Protein AF-0000000079855092 (afdb_homodimer)

Organism: NCBI:txid1812858

Nearest PDB structures (foldseek):
  5f7q-assembly1_C  TM=7.936E-01  e=2.160E-26  Listeria monocytogenes EGD-e
  5f7q-assembly1_J  TM=7.737E-01  e=1.310E-26  Listeria monocytogenes EGD-e
  1z05-assembly1_A-2  TM=7.263E-01  e=1.677E-20  Vibrio cholerae O1 biovar El Tor str. N16961
  1z6r-assembly1_A  TM=7.056E-01  e=6.021E-20  Escherichia coli
  3bp8-assembly2_B  TM=6.275E-01  e=1.787E-18  unclassified

Secondary structure (DSSP, 8-state):
-HHHHHHHHHHHHHHHHHHHHHHHHHSSB-HHHHHHHHT--HHHHHHHHHHHHHTTSEEEEEE---SSS--PEEEEEPTTSSEEEEEEE-SSEEEEEEEETT--EEEEEEEE----SSHHHHHHHHHHHHHHHHHTT--GGGEEEEEEEESSEE-TTSSEEEEETTTTEEEEETHHHHTTT-S-EEEEEHHHHHHHHHHTT-SS---EEEEEESSSEEEEEEPP-----SS--HHHHEE--TTS-TT-GGGSBSSTT-SBPTTS-BSBHHHHHSHHHHHGGGTT-HHHHHHHHHTT-HHHHHHHHHHHHHHHHHHHHHHHHH-SEEEEEHHHHTT-GGGHHHHHHHHHHH-SS----TTEEE-S--SSHHHHHHHHHHHHHHHHH-/-HHHHHHHHHHHHHHHHHHHHHHHHHSSB-HHHHHHHHT--HHHHHHHHHHHHHTTSEEEEEE---SSS--PEEEEEPTTSSEEEEEEE-SSEEEEEEEETT--EEEEEEEE----SSHHHHHHHHHHHHHHHHHTT--GGGEEEEEEEESSEE-TTSSEEEEETTTTEEEEETHHHHTTT-S-EEEEEHHHHHHHHHHTT-S----EEEEEESSSEEEEEEPP-----SS--HHHHEE--TTS-TT-GGGSBSSTT-SBPTTS-BSBHHHHHSHHHHHGGGTT-HHHHHHHHHTT-HHHHHHHHHHHHHHHHHHHHHHHHH-SEEEEEHHHHTT-GGGHHHHHHHHHHH-SS----TTEEE-S--SSHHHHHHHHHHHHHHHHH-

pLDDT: mean 92.19, std 10.85, range [39.94, 98.81]

Solvent-accessible surface area (backbone atoms only — not comparable to full-atom values): 39097 Å² total; per-residue (Å²): 108,65,66,61,46,52,51,47,56,50,49,50,38,49,50,38,30,52,50,49,52,49,31,44,67,60,43,66,38,36,70,67,54,48,23,66,75,66,70,42,56,64,70,57,48,53,52,39,52,52,51,37,38,73,69,47,47,34,44,79,51,70,58,51,88,55,96,77,62,90,47,52,51,22,34,22,49,38,80,70,50,36,30,25,33,5,31,26,47,46,53,49,30,40,30,40,19,32,29,31,78,76,71,47,78,75,44,71,52,72,44,86,41,69,64,55,100,44,67,69,45,28,46,49,50,20,52,51,51,49,50,54,54,60,71,61,76,62,68,69,89,36,52,62,30,40,9,35,10,35,62,40,34,44,41,92,85,47,52,34,32,56,38,18,80,71,71,69,46,65,64,41,52,40,58,64,68,43,68,53,58,86,53,56,73,48,60,36,26,26,38,49,14,29,42,49,42,62,52,57,84,47,88,78,54,54,49,29,37,34,38,22,23,19,74,61,29,31,18,22,36,36,38,40,70,62,80,87,64,64,67,76,47,69,75,60,42,29,50,39,40,78,77,45,44,21,18,34,47,18,65,18,58,51,37,78,81,43,60,75,30,96,78,74,44,45,8,24,35,24,66,61,49,13,36,47,62,65,4,64,86,43,84,68,33,54,67,56,39,54,51,41,37,73,72,60,38,63,71,49,44,52,52,47,52,52,33,40,52,56,46,22,55,51,52,39,29,51,36,26,40,44,25,45,35,34,30,37,24,42,62,48,22,53,65,34,65,91,46,42,65,61,40,36,52,52,22,34,75,64,40,82,85,50,73,76,47,79,42,59,37,64,47,85,62,61,67,61,29,25,7,40,15,17,14,41,53,50,42,44,47,52,53,43,69,71,108,66,66,59,46,51,50,47,55,51,49,51,38,50,50,38,30,52,50,49,51,50,31,44,65,62,42,66,37,35,71,66,54,49,22,65,74,66,72,43,56,64,68,57,48,53,52,38,50,53,50,38,37,73,70,48,48,34,42,78,51,69,57,50,88,53,98,78,62,89,46,52,51,22,33,24,49,39,80,70,50,37,30,24,32,4,31,25,47,48,54,47,30,41,31,41,20,32,30,32,76,76,72,47,81,77,43,71,54,71,46,87,41,70,63,55,101,45,67,69,46,28,49,48,48,19,51,52,50,49,50,53,54,60,72,62,74,62,67,69,89,37,51,61,31,38,8,34,12,34,61,39,32,45,41,93,83,47,50,32,32,58,37,18,79,71,72,68,47,64,63,41,52,40,57,65,66,45,69,54,58,85,53,57,71,51,60,36,26,26,37,50,14,27,43,49,43,60,52,57,82,48,88,75,55,54,50,28,37,32,37,22,23,19,76,61,31,30,18,24,36,37,38,40,70,62,80,86,65,66,68,76,46,69,74,62,44,29,50,39,40,80,78,45,44,21,17,35,47,18,65,20,58,50,36,78,80,42,59,75,29,96,78,74,45,46,8,25,36,26,64,61,49,13,36,48,65,64,3,63,86,43,84,66,33,53,68,56,39,55,51,40,37,74,72,61,39,62,71,49,44,51,51,48,52,52,34,42,52,57,46,20,52,52,51,40,28,49,36,26,40,43,24,46,36,36,29,36,23,39,62,47,22,53,65,34,66,91,47,42,65,61,41,36,53,55,23,36,75,65,41,82,84,50,73,76,46,79,43,60,38,64,45,84,60,61,68,60,30,24,8,40,14,16,13,40,54,50,43,44,47,52,52,42,69,68

Structure (mmCIF, N/CA/C/O backbone):
data_AF-0000000079855092-model_v1
#
loop_
_entity.id
_entity.type
_entity.pdbx_description
1 polymer 'ROK family transcriptional regulator'
#
loop_
_atom_site.group_PDB
_atom_site.id
_atom_site.type_symbol
_atom_site.label_atom_id
_atom_site.label_alt_id
_atom_site.label_comp_id
_atom_site.label_asym_id
_atom_site.label_entity_id
_atom_site.label_seq_id
_atom_site.pdbx_PDB_ins_code
_atom_site.Cartn_x
_atom_site.Cartn_y
_atom_site.Cartn_z
_atom_site.occupancy
_atom_site.B_iso_or_equiv
_atom_site.auth_seq_id
_atom_site.auth_comp_id
_atom_site.auth_asym_id
_atom_site.auth_atom_id
_atom_site.pdbx_PDB_model_num
ATOM 1 N N . MET A 1 1 ? -42.25 -5.73 -3.42 1 44.41 1 MET A N 1
ATOM 2 C CA . MET A 1 1 ? -42.125 -7.184 -3.396 1 44.41 1 MET A CA 1
ATOM 3 C C . MET A 1 1 ? -40.875 -7.641 -4.156 1 44.41 1 MET A C 1
ATOM 5 O O . MET A 1 1 ? -40.156 -8.508 -3.689 1 44.41 1 MET A O 1
ATOM 9 N N . ASN A 1 2 ? -40.594 -7.102 -5.254 1 39.94 2 ASN A N 1
ATOM 10 C CA . ASN A 1 2 ? -39.438 -7.473 -6.09 1 39.94 2 ASN A CA 1
ATOM 11 C C . ASN A 1 2 ? -38.125 -7.082 -5.441 1 39.94 2 ASN A C 1
ATOM 13 O O . ASN A 1 2 ? -37.156 -7.844 -5.488 1 39.94 2 ASN A O 1
ATOM 17 N N . LYS A 1 3 ? -38.062 -5.906 -4.863 1 48.28 3 LYS A N 1
ATOM 18 C CA . LYS A 1 3 ? -36.844 -5.477 -4.199 1 48.28 3 LYS A CA 1
ATOM 19 C C . LYS A 1 3 ? -36.562 -6.328 -2.965 1 48.28 3 LYS A C 1
ATOM 21 O O . LYS A 1 3 ? -35.406 -6.688 -2.705 1 48.28 3 LYS A O 1
ATOM 26 N N . ILE A 1 4 ? -37.75 -6.512 -2.314 1 50.06 4 ILE A N 1
ATOM 27 C CA . ILE A 1 4 ? -37.562 -7.359 -1.139 1 50.06 4 ILE A CA 1
ATOM 28 C C . ILE A 1 4 ? -37.125 -8.75 -1.569 1 50.06 4 ILE A C 1
ATOM 30 O O . ILE A 1 4 ? -36.25 -9.359 -0.926 1 50.06 4 ILE A O 1
ATOM 34 N N . LYS A 1 5 ? -37.688 -9.281 -2.668 1 49 5 LYS A N 1
ATOM 35 C CA . LYS A 1 5 ? -37.344 -10.594 -3.207 1 49 5 LYS A CA 1
ATOM 36 C C . LYS A 1 5 ? -35.906 -10.641 -3.672 1 49 5 LYS A C 1
ATOM 38 O O . LYS A 1 5 ? -35.188 -11.641 -3.461 1 49 5 LYS A O 1
ATOM 43 N N . ALA A 1 6 ? -35.469 -9.617 -4.285 1 51.75 6 ALA A N 1
ATOM 44 C CA . ALA A 1 6 ? -34.125 -9.477 -4.781 1 51.75 6 ALA A CA 1
ATOM 45 C C . ALA A 1 6 ? -33.094 -9.5 -3.633 1 51.75 6 ALA A C 1
ATOM 47 O O . ALA A 1 6 ? -32.062 -10.133 -3.74 1 51.75 6 ALA A O 1
ATOM 48 N N . ASN A 1 7 ? -33.594 -9.008 -2.604 1 69.12 7 ASN A N 1
ATOM 49 C CA . ASN A 1 7 ? -32.781 -8.984 -1.396 1 69.12 7 ASN A CA 1
ATOM 50 C C . ASN A 1 7 ? -32.656 -10.375 -0.778 1 69.12 7 ASN A C 1
ATOM 52 O O . ASN A 1 7 ? -31.562 -10.781 -0.371 1 69.12 7 ASN A O 1
ATOM 56 N N . ASN A 1 8 ? -33.75 -11.203 -1.02 1 73.56 8 ASN A N 1
ATOM 57 C CA . ASN A 1 8 ? -33.719 -12.531 -0.425 1 73.56 8 ASN A CA 1
ATOM 58 C C . ASN A 1 8 ? -32.875 -13.5 -1.243 1 73.56 8 ASN A C 1
ATOM 60 O O . ASN A 1 8 ? -32.156 -14.32 -0.681 1 73.56 8 ASN A O 1
ATOM 64 N N . MET A 1 9 ? -33.062 -13.445 -2.535 1 79.44 9 MET A N 1
ATOM 65 C CA . MET A 1 9 ? -32.281 -14.289 -3.414 1 79.44 9 MET A CA 1
ATOM 66 C C . MET A 1 9 ? -30.781 -14.016 -3.225 1 79.44 9 MET A C 1
ATOM 68 O O . MET A 1 9 ? -29.969 -14.938 -3.258 1 79.44 9 MET A O 1
ATOM 72 N N . GLU A 1 10 ? -30.578 -12.828 -3.104 1 83.19 10 GLU A N 1
ATOM 73 C CA . GLU A 1 10 ? -29.188 -12.43 -2.898 1 83.19 10 GLU A CA 1
ATOM 74 C C . GLU A 1 10 ? -28.641 -12.977 -1.581 1 83.19 10 GLU A C 1
ATOM 76 O O . GLU A 1 10 ? -27.5 -13.43 -1.518 1 83.19 10 GLU A O 1
ATOM 81 N N . VAL A 1 11 ? -29.453 -12.953 -0.627 1 84.88 11 VAL A N 1
ATOM 82 C CA . VAL A 1 11 ? -29.062 -13.469 0.676 1 84.88 11 VAL A CA 1
ATOM 83 C C . VAL A 1 11 ? -28.828 -14.977 0.59 1 84.88 11 VAL A C 1
ATOM 85 O O . VAL A 1 11 ? -27.875 -15.508 1.173 1 84.88 11 VAL A O 1
ATOM 88 N N . LYS A 1 12 ? -29.719 -15.625 -0.108 1 88.06 12 LYS A N 1
ATOM 89 C CA . LYS A 1 12 ? -29.578 -17.062 -0.289 1 88.06 12 LYS A CA 1
ATOM 90 C C . LYS A 1 12 ? -28.266 -17.406 -0.996 1 88.06 12 LYS A C 1
ATOM 92 O O . LYS A 1 12 ? -27.578 -18.344 -0.604 1 88.06 12 LYS A O 1
ATOM 97 N N . ARG A 1 13 ? -28.016 -16.703 -1.982 1 89.12 13 ARG A N 1
ATOM 98 C CA . ARG A 1 13 ? -26.781 -16.891 -2.725 1 89.12 13 ARG A CA 1
ATOM 99 C C . ARG A 1 13 ? -25.562 -16.688 -1.831 1 89.12 13 ARG A C 1
ATOM 101 O O . ARG A 1 13 ? -24.609 -17.453 -1.876 1 89.12 13 ARG A O 1
ATOM 108 N N . ILE A 1 14 ? -25.625 -15.719 -1.088 1 89.31 14 ILE A N 1
ATOM 109 C CA . ILE A 1 14 ? -24.516 -15.383 -0.195 1 89.31 14 ILE A CA 1
ATOM 110 C C . ILE A 1 14 ? -24.297 -16.516 0.807 1 89.31 14 ILE A C 1
ATOM 112 O O . ILE A 1 14 ? -23.172 -16.953 1.028 1 89.31 14 ILE A O 1
ATOM 116 N N . ASN A 1 15 ? -25.359 -16.984 1.328 1 91.31 15 ASN A N 1
ATOM 117 C CA . ASN A 1 15 ? -25.266 -18.078 2.291 1 91.31 15 ASN A CA 1
ATOM 118 C C . ASN A 1 15 ? -24.703 -19.344 1.651 1 91.31 15 ASN A C 1
ATOM 120 O O . ASN A 1 15 ? -23.828 -20 2.229 1 91.31 15 ASN A O 1
ATOM 124 N N . ARG A 1 16 ? -25.219 -19.625 0.493 1 93.88 16 ARG A N 1
ATOM 125 C CA . ARG A 1 16 ? -24.75 -20.812 -0.226 1 93.88 16 ARG A CA 1
ATOM 126 C C . ARG A 1 16 ? -23.266 -20.719 -0.506 1 93.88 16 ARG A C 1
ATOM 128 O O . ARG A 1 16 ? -22.531 -21.688 -0.304 1 93.88 16 ARG A O 1
ATOM 135 N N . ASN A 1 17 ? -22.859 -19.625 -0.963 1 92.75 17 ASN A N 1
ATOM 136 C CA . ASN A 1 17 ? -21.453 -19.406 -1.259 1 92.75 17 ASN A CA 1
ATOM 137 C C . ASN A 1 17 ? -20.578 -19.531 -0.008 1 92.75 17 ASN A C 1
ATOM 139 O O . ASN A 1 17 ? -19.547 -20.188 -0.037 1 92.75 17 ASN A O 1
ATOM 143 N N . GLN A 1 18 ? -21.016 -18.953 1.037 1 91.12 18 GLN A N 1
ATOM 144 C CA . GLN A 1 18 ? -20.266 -19.016 2.289 1 91.12 18 GLN A CA 1
ATOM 145 C C . GLN A 1 18 ? -20.156 -20.453 2.797 1 91.12 18 GLN A C 1
ATOM 147 O O . GLN A 1 18 ? -19.109 -20.875 3.287 1 91.12 18 GLN A O 1
ATOM 152 N N . ILE A 1 19 ? -21.234 -21.094 2.68 1 94.06 19 ILE A N 1
ATOM 153 C CA . ILE A 1 19 ? -21.25 -22.484 3.135 1 94.06 19 ILE A CA 1
ATOM 154 C C . ILE A 1 19 ? -20.297 -23.312 2.281 1 94.06 19 ILE A C 1
ATOM 156 O O . ILE A 1 19 ? -19.516 -24.094 2.809 1 94.06 19 ILE A O 1
ATOM 160 N N . PHE A 1 20 ? -20.375 -23.156 0.997 1 94.62 20 PHE A N 1
ATOM 161 C CA . PHE A 1 20 ? -19.469 -23.906 0.134 1 94.62 20 PHE A CA 1
ATOM 162 C C . PHE A 1 20 ? -18.016 -23.609 0.481 1 94.62 20 PHE A C 1
ATOM 164 O O . PHE A 1 20 ? -17.203 -24.531 0.613 1 94.62 20 PHE A O 1
ATOM 171 N N . ARG A 1 21 ? -17.688 -22.375 0.588 1 91.94 21 ARG A N 1
ATOM 172 C CA . ARG A 1 21 ? -16.328 -21.969 0.895 1 91.94 21 ARG A CA 1
ATOM 173 C C . ARG A 1 21 ? -15.852 -22.594 2.205 1 91.94 21 ARG A C 1
ATOM 175 O O . ARG A 1 21 ? -14.695 -23.031 2.316 1 91.94 21 ARG A O 1
ATOM 182 N N . TYR A 1 22 ? -16.734 -22.594 3.125 1 92.12 22 TYR A N 1
ATOM 183 C CA . TYR A 1 22 ? -16.391 -23.188 4.414 1 92.12 22 TYR A CA 1
ATOM 184 C C . TYR A 1 22 ? -16.078 -24.672 4.266 1 92.12 22 TYR A C 1
ATOM 186 O O . TYR A 1 22 ? -15.062 -25.156 4.754 1 92.12 22 TYR A O 1
ATOM 194 N N . VAL A 1 23 ? -16.922 -25.375 3.588 1 93.56 23 VAL A N 1
ATOM 195 C CA . VAL A 1 23 ? -16.75 -26.812 3.381 1 93.56 23 VAL A CA 1
ATOM 196 C C . VAL A 1 23 ? -15.469 -27.062 2.582 1 93.56 23 VAL A C 1
ATOM 198 O O . VAL A 1 23 ? -14.711 -27.984 2.889 1 93.56 23 VAL A O 1
ATOM 201 N N . ASN A 1 24 ? -15.32 -26.25 1.579 1 92.62 24 ASN A N 1
ATOM 202 C CA . ASN A 1 24 ? -14.156 -26.391 0.715 1 92.62 24 ASN A CA 1
ATOM 203 C C . ASN A 1 24 ? -12.859 -26.156 1.48 1 92.62 24 ASN A C 1
ATOM 205 O O . ASN A 1 24 ? -11.867 -26.859 1.268 1 92.62 24 ASN A O 1
ATOM 209 N N . LYS A 1 25 ? -12.852 -25.219 2.318 1 89.5 25 LYS A N 1
ATOM 210 C CA . LYS A 1 25 ? -11.672 -24.828 3.086 1 89.5 25 LYS A CA 1
ATOM 211 C C . LYS A 1 25 ? -11.32 -25.891 4.117 1 89.5 25 LYS A C 1
ATOM 213 O O . LYS A 1 25 ? -10.148 -26.25 4.273 1 89.5 25 LYS A O 1
ATOM 218 N N . PHE A 1 26 ? -12.328 -26.422 4.793 1 90.44 26 PHE A N 1
ATOM 219 C CA . PHE A 1 26 ? -12.055 -27.281 5.934 1 90.44 26 PHE A CA 1
ATOM 220 C C . PHE A 1 26 ? -12.156 -28.75 5.535 1 90.44 26 PHE A C 1
ATOM 222 O O . PHE A 1 26 ? -11.719 -29.641 6.281 1 90.44 26 PHE A O 1
ATOM 229 N N . GLU A 1 27 ? -12.703 -29.031 4.41 1 89.38 27 GLU A N 1
ATOM 230 C CA . GLU A 1 27 ? -12.68 -30.312 3.709 1 89.38 27 GLU A CA 1
ATOM 231 C C . GLU A 1 27 ? -13.57 -31.344 4.41 1 89.38 27 GLU A C 1
ATOM 233 O O . GLU A 1 27 ? -14.117 -32.25 3.766 1 89.38 27 GLU A O 1
ATOM 238 N N . LYS A 1 28 ? -13.609 -31.391 5.797 1 92.38 28 LYS A N 1
ATOM 239 C CA . LYS A 1 28 ? -14.461 -32.281 6.59 1 92.38 28 LYS A CA 1
ATOM 240 C C . LYS A 1 28 ? -15.172 -31.5 7.699 1 92.38 28 LYS A C 1
ATOM 242 O O . LYS A 1 28 ? -14.555 -31.125 8.695 1 92.38 28 LYS A O 1
ATOM 247 N N . VAL A 1 29 ? -16.422 -31.297 7.43 1 94.38 29 VAL A N 1
ATOM 248 C CA . VAL A 1 29 ? -17.172 -30.5 8.398 1 94.38 29 VAL A CA 1
ATOM 249 C C . VAL A 1 29 ? -18.562 -31.109 8.594 1 94.38 29 VAL A C 1
ATOM 251 O O . VAL A 1 29 ? -19.047 -31.875 7.758 1 94.38 29 VAL A O 1
ATOM 254 N N . SER A 1 30 ? -19.141 -30.75 9.75 1 94.5 30 SER A N 1
ATOM 255 C CA . SER A 1 30 ? -20.531 -31.141 10 1 94.5 30 SER A CA 1
ATOM 256 C C . SER A 1 30 ? -21.484 -29.969 9.844 1 94.5 30 SER A C 1
ATOM 258 O O . SER A 1 30 ? -21.047 -28.812 9.867 1 94.5 30 SER A O 1
ATOM 260 N N . LYS A 1 31 ? -22.75 -30.312 9.641 1 94.81 31 LYS A N 1
ATOM 261 C CA . LYS A 1 31 ? -23.766 -29.266 9.508 1 94.81 31 LYS A CA 1
ATOM 262 C C . LYS A 1 31 ? -23.812 -28.375 10.742 1 94.81 31 LYS A C 1
ATOM 264 O O . LYS A 1 31 ? -23.875 -27.141 10.633 1 94.81 31 LYS A O 1
ATOM 269 N N . PRO A 1 32 ? -23.656 -28.922 11.93 1 94.06 32 PRO A N 1
ATOM 270 C CA . PRO A 1 32 ? -23.609 -28.062 13.117 1 94.06 32 PRO A CA 1
ATOM 271 C C . PRO A 1 32 ? -22.391 -27.141 13.133 1 94.06 32 PRO A C 1
ATOM 273 O O . PRO A 1 32 ? -22.484 -26 13.562 1 94.06 32 PRO A O 1
ATOM 276 N N . ASP A 1 33 ? -21.281 -27.641 12.656 1 94.38 33 ASP A N 1
ATOM 277 C CA . ASP A 1 33 ? -20.078 -26.812 12.547 1 94.38 33 ASP A CA 1
ATOM 278 C C . ASP A 1 33 ? -20.328 -25.594 11.664 1 94.38 33 ASP A C 1
ATOM 280 O O . ASP A 1 33 ? -19.906 -24.484 11.992 1 94.38 33 ASP A O 1
ATOM 284 N N . ILE A 1 34 ? -20.953 -25.828 10.656 1 95.62 34 ILE A N 1
ATOM 285 C CA . ILE A 1 34 ? -21.234 -24.766 9.688 1 95.62 34 ILE A CA 1
ATOM 286 C C . ILE A 1 34 ? -22.109 -23.703 10.336 1 95.62 34 ILE A C 1
ATOM 288 O O . ILE A 1 34 ? -21.812 -22.516 10.273 1 95.62 34 ILE A O 1
ATOM 292 N N . ALA A 1 35 ? -23.156 -24.188 10.922 1 95.62 35 ALA A N 1
ATOM 293 C CA . ALA A 1 35 ? -24.094 -23.281 11.555 1 95.62 35 ALA A CA 1
ATOM 294 C C . ALA A 1 35 ? -23.406 -22.422 12.617 1 95.62 35 ALA A C 1
ATOM 296 O O . ALA A 1 35 ? -23.594 -21.203 12.656 1 95.62 35 ALA A O 1
ATOM 297 N N . LEU A 1 36 ? -22.625 -23.047 13.375 1 94.94 36 LEU A N 1
ATOM 298 C CA . LEU A 1 36 ? -21.953 -22.375 14.484 1 94.94 36 LEU A CA 1
ATOM 299 C C . LEU A 1 36 ? -20.906 -21.375 13.977 1 94.94 36 LEU A C 1
ATOM 301 O O . LEU A 1 36 ? -20.891 -20.219 14.406 1 94.94 36 LEU A O 1
ATOM 305 N N . ASN A 1 37 ? -20.156 -21.75 13.008 1 93.12 37 ASN A N 1
ATOM 306 C CA . ASN A 1 37 ? -19 -20.953 12.602 1 93.12 37 ASN A CA 1
ATOM 307 C C . ASN A 1 37 ? -19.391 -19.844 11.633 1 93.12 37 ASN A C 1
ATOM 309 O O . ASN A 1 37 ? -18.734 -18.797 11.57 1 93.12 37 ASN A O 1
ATOM 313 N N . LEU A 1 38 ? -20.453 -20.062 10.969 1 93.25 38 LEU A N 1
ATOM 314 C CA . LEU A 1 38 ? -20.891 -19.031 10.016 1 93.25 38 LEU A CA 1
ATOM 315 C C . LEU A 1 38 ? -22.047 -18.219 10.578 1 93.25 38 LEU A C 1
ATOM 317 O O . LEU A 1 38 ? -22.484 -17.25 9.961 1 93.25 38 LEU A O 1
ATOM 321 N N . ASN A 1 39 ? -22.531 -18.656 11.711 1 94 39 ASN A N 1
ATOM 322 C CA . ASN A 1 39 ? -23.672 -17.984 12.336 1 94 39 ASN A CA 1
ATOM 323 C C . ASN A 1 39 ? -24.891 -17.969 11.422 1 94 39 ASN A C 1
ATOM 325 O O . ASN A 1 39 ? -25.453 -16.906 11.156 1 94 39 ASN A O 1
ATOM 329 N N . ILE A 1 40 ? -25.141 -19.062 10.875 1 94 40 ILE A N 1
ATOM 330 C CA . ILE A 1 40 ? -26.297 -19.297 10 1 94 40 ILE A CA 1
ATOM 331 C C . ILE A 1 40 ? -27.234 -20.312 10.641 1 94 40 ILE A C 1
ATOM 333 O O . ILE A 1 40 ? -26.781 -21.266 11.289 1 94 40 ILE A O 1
ATOM 337 N N . SER A 1 41 ? -28.516 -20.094 10.5 1 95.06 41 SER A N 1
ATOM 338 C CA . SER A 1 41 ? -29.484 -21 11.109 1 95.06 41 SER A CA 1
ATOM 339 C C . SER A 1 41 ? -29.406 -22.391 10.508 1 95.06 41 SER A C 1
ATOM 341 O O . SER A 1 41 ? -29.031 -22.547 9.336 1 95.06 41 SER A O 1
ATOM 343 N N . MET A 1 42 ? -29.859 -23.359 11.281 1 95.62 42 MET A N 1
ATOM 344 C CA . MET A 1 42 ? -29.781 -24.766 10.844 1 95.62 42 MET A CA 1
ATOM 345 C C . MET A 1 42 ? -30.672 -25 9.641 1 95.62 42 MET A C 1
ATOM 347 O O . MET A 1 42 ? -30.266 -25.672 8.68 1 95.62 42 MET A O 1
ATOM 351 N N . PRO A 1 43 ? -31.828 -24.469 9.602 1 96.06 43 PRO A N 1
ATOM 352 C CA . PRO A 1 43 ? -32.656 -24.672 8.406 1 96.06 43 PRO A CA 1
ATOM 353 C C . PRO A 1 43 ? -32 -24.109 7.141 1 96.06 43 PRO A C 1
ATOM 355 O O . PRO A 1 43 ? -32.094 -24.734 6.074 1 96.06 43 PRO A O 1
ATOM 358 N N . THR A 1 44 ? -31.375 -23.031 7.281 1 95.56 44 THR A N 1
ATOM 359 C CA . THR A 1 44 ? -30.656 -22.422 6.164 1 95.56 44 THR A CA 1
ATOM 360 C C . THR A 1 44 ? -29.484 -23.297 5.727 1 95.56 44 THR A C 1
ATOM 362 O O . THR A 1 44 ? -29.266 -23.484 4.527 1 95.56 44 THR A O 1
ATOM 365 N N . VAL A 1 45 ? -28.797 -23.828 6.703 1 97.12 45 VAL A N 1
ATOM 366 C CA . VAL A 1 45 ? -27.688 -24.719 6.398 1 97.12 45 VAL A CA 1
ATOM 367 C C . VAL A 1 45 ? -28.219 -25.953 5.66 1 97.12 45 VAL A C 1
ATOM 369 O O . VAL A 1 45 ? -27.656 -26.344 4.629 1 97.12 45 VAL A O 1
ATOM 372 N N . LEU A 1 46 ? -29.281 -26.484 6.133 1 96.19 46 LEU A N 1
ATOM 373 C CA . LEU A 1 46 ? -29.844 -27.703 5.551 1 96.19 46 LEU A CA 1
ATOM 374 C C . LEU A 1 46 ? -30.25 -27.469 4.102 1 96.19 46 LEU A C 1
ATOM 376 O O . LEU A 1 46 ? -29.953 -28.281 3.229 1 96.19 46 LEU A O 1
ATOM 380 N N . GLN A 1 47 ? -30.875 -26.406 3.881 1 96.31 47 GLN A N 1
ATOM 381 C CA . GLN A 1 47 ? -31.344 -26.078 2.537 1 96.31 47 GLN A CA 1
ATOM 382 C C . GLN A 1 47 ? -30.188 -25.875 1.576 1 96.31 47 GLN A C 1
ATOM 384 O O . GLN A 1 47 ? -30.188 -26.391 0.455 1 96.31 47 GLN A O 1
ATOM 389 N N . ASN A 1 48 ? -29.266 -25.141 1.957 1 96.56 48 ASN A N 1
ATOM 390 C CA . ASN A 1 48 ? -28.141 -24.828 1.095 1 96.56 48 ASN A CA 1
ATOM 391 C C . ASN A 1 48 ? -27.25 -26.047 0.861 1 96.56 48 ASN A C 1
ATOM 393 O O . ASN A 1 48 ? -26.719 -26.234 -0.236 1 96.56 48 ASN A O 1
ATOM 397 N N . VAL A 1 49 ? -27.078 -26.859 1.857 1 96.56 49 VAL A N 1
ATOM 398 C CA . VAL A 1 49 ? -26.312 -28.078 1.716 1 96.56 49 VAL A CA 1
ATOM 399 C C . VAL A 1 49 ? -26.984 -29.016 0.701 1 96.56 49 VAL A C 1
ATOM 401 O O . VAL A 1 49 ? -26.312 -29.609 -0.147 1 96.56 49 VAL A O 1
ATOM 404 N N . LYS A 1 50 ? -28.25 -29.109 0.848 1 96 50 LYS A N 1
ATOM 405 C CA . LYS A 1 50 ? -29 -29.906 -0.121 1 96 50 LYS A CA 1
ATOM 406 C C . LYS A 1 50 ? -28.766 -29.406 -1.542 1 96 50 LYS A C 1
ATOM 408 O O . LYS A 1 50 ? -28.516 -30.188 -2.455 1 96 50 LYS A O 1
ATOM 413 N N . GLU A 1 51 ? -28.844 -28.141 -1.728 1 96.06 51 GLU A N 1
ATOM 414 C CA . GLU A 1 51 ? -28.641 -27.547 -3.041 1 96.06 51 GLU A CA 1
ATOM 415 C C . GLU A 1 51 ? -27.219 -27.781 -3.553 1 96.06 51 GLU A C 1
ATOM 417 O O . GLU A 1 51 ? -27.031 -28.094 -4.727 1 96.06 51 GLU A O 1
ATOM 422 N N . LEU A 1 52 ? -26.281 -27.594 -2.723 1 97.12 52 LEU A N 1
ATOM 423 C CA . LEU A 1 52 ? -24.891 -27.797 -3.092 1 97.12 52 LEU A CA 1
ATOM 424 C C . LEU A 1 52 ? -24.625 -29.25 -3.477 1 97.12 52 LEU A C 1
ATOM 426 O O . LEU A 1 52 ? -23.844 -29.531 -4.387 1 97.12 52 LEU A O 1
ATOM 430 N N . MET A 1 53 ? -25.328 -30.141 -2.83 1 95.69 53 MET A N 1
ATOM 431 C CA . MET A 1 53 ? -25.219 -31.562 -3.168 1 95.69 53 MET A CA 1
ATOM 432 C C . MET A 1 53 ? -25.859 -31.844 -4.523 1 95.69 53 MET A C 1
ATOM 434 O O . MET A 1 53 ? -25.297 -32.594 -5.332 1 95.69 53 MET A O 1
ATOM 438 N N . GLU A 1 54 ? -26.938 -31.234 -4.719 1 95.38 54 GLU A N 1
ATOM 439 C CA . GLU A 1 54 ? -27.641 -31.406 -5.988 1 95.38 54 GLU A CA 1
ATOM 440 C C . GLU A 1 54 ? -26.797 -30.875 -7.152 1 95.38 54 GLU A C 1
ATOM 442 O O . GLU A 1 54 ? -26.859 -31.422 -8.258 1 95.38 54 GLU A O 1
ATOM 447 N N . HIS A 1 55 ? -26.078 -29.906 -6.891 1 94.62 55 HIS A N 1
ATOM 448 C CA . HIS A 1 55 ? -25.25 -29.297 -7.922 1 94.62 55 HIS A CA 1
ATOM 449 C C . HIS A 1 55 ? -23.906 -30.031 -8.047 1 94.62 55 HIS A C 1
ATOM 451 O O . HIS A 1 55 ? -23.062 -29.641 -8.859 1 94.62 55 HIS A O 1
ATOM 457 N N . GLY A 1 56 ? -23.703 -31.062 -7.223 1 94.56 56 GLY A N 1
ATOM 458 C CA . GLY A 1 56 ? -22.5 -31.859 -7.32 1 94.56 56 GLY A CA 1
ATOM 459 C C . GLY A 1 56 ? -21.266 -31.156 -6.789 1 94.56 56 GLY A C 1
ATOM 460 O O . GLY A 1 56 ? -20.172 -31.297 -7.34 1 94.56 56 GLY A O 1
ATOM 461 N N . LEU A 1 57 ? -21.359 -30.344 -5.785 1 96.69 57 LEU A N 1
ATOM 462 C CA . LEU A 1 57 ? -20.25 -29.578 -5.254 1 96.69 57 LEU A CA 1
ATOM 463 C C . LEU A 1 57 ? -19.797 -30.141 -3.91 1 96.69 57 LEU A C 1
ATOM 465 O O . LEU A 1 57 ? -18.625 -29.969 -3.529 1 96.69 57 LEU A O 1
ATOM 469 N N . ILE A 1 58 ? -20.703 -30.703 -3.164 1 96 58 ILE A N 1
ATOM 470 C CA . ILE A 1 58 ? -20.391 -31.328 -1.881 1 96 58 ILE A CA 1
ATOM 471 C C . ILE A 1 58 ? -20.984 -32.719 -1.815 1 96 58 ILE A C 1
ATOM 473 O O . ILE A 1 58 ? -21.891 -33.062 -2.578 1 96 58 ILE A O 1
ATOM 477 N N . CYS A 1 59 ? -20.422 -33.531 -0.946 1 94.12 59 CYS A N 1
ATOM 478 C CA . CYS A 1 59 ? -20.938 -34.875 -0.717 1 94.12 59 CYS A CA 1
ATOM 479 C C . CYS A 1 59 ? -20.891 -35.219 0.764 1 94.12 59 CYS A C 1
ATOM 481 O O . CYS A 1 59 ? -20.188 -34.594 1.54 1 94.12 59 CYS A O 1
ATOM 483 N N . GLU A 1 60 ? -21.656 -36.094 1.157 1 90.69 60 GLU A N 1
ATOM 484 C CA . GLU A 1 60 ? -21.672 -36.594 2.521 1 90.69 60 GLU A CA 1
ATOM 485 C C . GLU A 1 60 ? -20.875 -37.906 2.631 1 90.69 60 GLU A C 1
ATOM 487 O O . GLU A 1 60 ? -21.062 -38.812 1.831 1 90.69 60 GLU A O 1
ATOM 492 N N . GLU A 1 61 ? -19.766 -37.625 3.453 1 81.56 61 GLU A N 1
ATOM 493 C CA . GLU A 1 61 ? -18.906 -38.812 3.637 1 81.56 61 GLU A CA 1
ATOM 494 C C . GLU A 1 61 ? -19.078 -39.375 5.035 1 81.56 61 GLU A C 1
ATOM 496 O O . GLU A 1 61 ? -18.641 -38.781 6.02 1 81.56 61 GLU A O 1
ATOM 501 N N . GLY A 1 62 ? -19.5 -40.5 5.148 1 76.12 62 GLY A N 1
ATOM 502 C CA . GLY A 1 62 ? -19.516 -41.281 6.383 1 76.12 62 GLY A CA 1
ATOM 503 C C . GLY A 1 62 ? -19.891 -40.438 7.598 1 76.12 62 GLY A C 1
ATOM 504 O O . GLY A 1 62 ? -20.562 -39.406 7.477 1 76.12 62 GLY A O 1
ATOM 505 N N . ALA A 1 63 ? -19.828 -40.969 8.93 1 66.62 63 ALA A N 1
ATOM 506 C CA . ALA A 1 63 ? -20.172 -40.312 10.195 1 66.62 63 ALA A CA 1
ATOM 507 C C . ALA A 1 63 ? -18.938 -40.094 11.047 1 66.62 63 ALA A C 1
ATOM 509 O O . ALA A 1 63 ? -17.953 -40.844 10.953 1 66.62 63 ALA A O 1
ATOM 510 N N . PHE A 1 64 ? -18.766 -38.812 11.594 1 61.19 64 PHE A N 1
ATOM 511 C CA . PHE A 1 64 ? -17.719 -38.594 12.586 1 61.19 64 PHE A CA 1
ATOM 512 C C . PHE A 1 64 ? -17.797 -39.656 13.688 1 61.19 64 PHE A C 1
ATOM 514 O O . PHE A 1 64 ? -18.875 -40.188 13.969 1 61.19 64 PHE A O 1
ATOM 521 N N . GLU A 1 65 ? -16.578 -40.281 14.211 1 55.34 65 GLU A N 1
ATOM 522 C CA . GLU A 1 65 ? -16.531 -41.281 15.281 1 55.34 65 GLU A CA 1
ATOM 523 C C . GLU A 1 65 ? -17.125 -40.75 16.578 1 55.34 65 GLU A C 1
ATOM 525 O O . GLU A 1 65 ? -16.656 -39.719 17.094 1 55.34 65 GLU A O 1
ATOM 530 N N . SER A 1 66 ? -18.234 -40.406 16.656 1 51.38 66 SER A N 1
ATOM 531 C CA . SER A 1 66 ? -18.672 -39.938 17.969 1 51.38 66 SER A CA 1
ATOM 532 C C . SER A 1 66 ? -18.781 -41.094 18.953 1 51.38 66 SER A C 1
ATOM 534 O O . SER A 1 66 ? -19.031 -42.25 18.562 1 51.38 66 SER A O 1
ATOM 536 N N . THR A 1 67 ? -18.203 -40.969 20.188 1 45.81 67 THR A N 1
ATOM 537 C CA . THR A 1 67 ? -18.141 -41.812 21.375 1 45.81 67 THR A CA 1
ATOM 538 C C . THR A 1 67 ? -19.531 -42.031 21.953 1 45.81 67 THR A C 1
ATOM 540 O O . THR A 1 67 ? -19.688 -42.781 22.906 1 45.81 67 THR A O 1
ATOM 543 N N . GLY A 1 68 ? -20.766 -41.625 21.375 1 53.41 68 GLY A N 1
ATOM 544 C CA . GLY A 1 68 ? -22.016 -42 22.016 1 53.41 68 GLY A CA 1
ATOM 545 C C . GLY A 1 68 ? -23.234 -41.594 21.203 1 53.41 68 GLY A C 1
ATOM 546 O O . GLY A 1 68 ? -24.297 -42.219 21.344 1 53.41 68 GLY A O 1
ATOM 547 N N . GLY A 1 69 ? -23.422 -40.281 20.828 1 52.47 69 GLY A N 1
ATOM 548 C CA . GLY A 1 69 ? -24.641 -39.719 20.266 1 52.47 69 GLY A CA 1
ATOM 549 C C . GLY A 1 69 ? -24.719 -39.844 18.766 1 52.47 69 GLY A C 1
ATOM 550 O O . GLY A 1 69 ? -23.844 -40.469 18.141 1 52.47 69 GLY A O 1
ATOM 551 N N . ARG A 1 70 ? -25.922 -39.562 18.109 1 53.44 70 ARG A N 1
ATOM 552 C CA . ARG A 1 70 ? -26.109 -39.531 16.656 1 53.44 70 ARG A CA 1
ATOM 553 C C . ARG A 1 70 ? -24.859 -39 15.969 1 53.44 70 ARG A C 1
ATOM 555 O O . ARG A 1 70 ? -24.422 -37.875 16.266 1 53.44 70 ARG A O 1
ATOM 562 N N . LYS A 1 71 ? -24.172 -39.719 15.305 1 61.25 71 LYS A N 1
ATOM 563 C CA . LYS A 1 71 ? -22.922 -39.406 14.633 1 61.25 71 LYS A CA 1
ATOM 564 C C . LYS A 1 71 ? -23.141 -38.406 13.5 1 61.25 71 LYS A C 1
ATOM 566 O O . LYS A 1 71 ? -23.953 -38.656 12.602 1 61.25 71 LYS A O 1
ATOM 571 N N . ALA A 1 72 ? -22.703 -37.219 13.648 1 71.75 72 ALA A N 1
ATOM 572 C CA . ALA A 1 72 ? -22.891 -36.156 12.641 1 71.75 72 ALA A CA 1
ATOM 573 C C . ALA A 1 72 ? -22.219 -36.562 11.328 1 71.75 72 ALA A C 1
ATOM 575 O O . ALA A 1 72 ? -21.078 -37.062 11.328 1 71.75 72 ALA A O 1
ATOM 576 N N . LYS A 1 73 ? -23.062 -36.5 10.211 1 85.5 73 LYS A N 1
ATOM 577 C CA . LYS A 1 73 ? -22.531 -36.781 8.867 1 85.5 73 LYS A CA 1
ATOM 578 C C . LYS A 1 73 ? -21.469 -35.75 8.484 1 85.5 73 LYS A C 1
ATOM 580 O O . LYS A 1 73 ? -21.578 -34.562 8.828 1 85.5 73 LYS A O 1
ATOM 585 N N . VAL A 1 74 ? -20.438 -36.281 7.871 1 92.56 74 VAL A N 1
ATOM 586 C CA . VAL A 1 74 ? -19.328 -35.438 7.461 1 92.56 74 VAL A CA 1
ATOM 587 C C . VAL A 1 74 ? -19.547 -34.938 6.035 1 92.56 74 VAL A C 1
ATOM 589 O O . VAL A 1 74 ? -19.875 -35.719 5.141 1 92.56 74 VAL A O 1
ATOM 592 N N . LEU A 1 75 ? -19.578 -33.656 5.855 1 94.94 75 LEU A N 1
ATOM 593 C CA . LEU A 1 75 ? -19.656 -33.031 4.547 1 94.94 75 LEU A CA 1
ATOM 594 C C . LEU A 1 75 ? -18.25 -32.75 4.004 1 94.94 75 LEU A C 1
ATOM 596 O O . LEU A 1 75 ? -17.375 -32.312 4.746 1 94.94 75 LEU A O 1
ATOM 600 N N . SER A 1 76 ? -18.031 -33.031 2.697 1 95 76 SER A N 1
ATOM 601 C CA . SER A 1 76 ? -16.781 -32.75 2.01 1 95 76 SER A CA 1
ATOM 602 C C . SER A 1 76 ? -17.031 -32.219 0.607 1 95 76 SER A C 1
ATOM 604 O O . SER A 1 76 ? -18.062 -32.469 0.006 1 95 76 SER A O 1
ATOM 606 N N . PRO A 1 77 ? -16.094 -31.406 0.169 1 94.12 77 PRO A N 1
ATOM 607 C CA . PRO A 1 77 ? -16.234 -31.016 -1.236 1 94.12 77 PRO A CA 1
ATOM 608 C C . PRO A 1 77 ? -16.094 -32.219 -2.191 1 94.12 77 PRO A C 1
ATOM 610 O O . PRO A 1 77 ? -15.336 -33.125 -1.924 1 94.12 77 PRO A O 1
ATOM 613 N N . LEU A 1 78 ? -16.891 -32.125 -3.25 1 92.12 78 LEU A N 1
ATOM 614 C CA . LEU A 1 78 ? -16.719 -33.156 -4.285 1 92.12 78 LEU A CA 1
ATOM 615 C C . LEU A 1 78 ? -15.414 -32.938 -5.047 1 92.12 78 LEU A C 1
ATOM 617 O O . LEU A 1 78 ? -15.156 -31.859 -5.562 1 92.12 78 LEU A O 1
ATOM 621 N N . GLN A 1 79 ? -14.641 -33.969 -5.121 1 85.88 79 GLN A N 1
ATOM 622 C CA . GLN A 1 79 ? -13.359 -33.875 -5.809 1 85.88 79 GLN A CA 1
ATOM 623 C C . GLN A 1 79 ? -13.547 -33.688 -7.312 1 85.88 79 GLN A C 1
ATOM 625 O O . GLN A 1 79 ? -14.43 -34.312 -7.91 1 85.88 79 GLN A O 1
ATOM 630 N N . ASN A 1 80 ? -12.867 -32.844 -7.875 1 88.25 80 ASN A N 1
ATOM 631 C CA . ASN A 1 80 ? -12.789 -32.594 -9.312 1 88.25 80 ASN A CA 1
ATOM 632 C C . ASN A 1 80 ? -14.141 -32.188 -9.883 1 88.25 80 ASN A C 1
ATOM 634 O O . ASN A 1 80 ? -14.461 -32.5 -11.031 1 88.25 80 ASN A O 1
ATOM 638 N N . ALA A 1 81 ? -14.977 -31.625 -9.031 1 94.69 81 ALA A N 1
ATOM 639 C CA . ALA A 1 81 ? -16.25 -31.125 -9.516 1 94.69 81 ALA A CA 1
ATOM 640 C C . ALA A 1 81 ? -16.047 -30.125 -10.656 1 94.69 81 ALA A C 1
ATOM 642 O O . ALA A 1 81 ? -16.797 -30.125 -11.633 1 94.69 81 ALA A O 1
ATOM 643 N N . ARG A 1 82 ? -15.117 -29.297 -10.484 1 97.31 82 ARG A N 1
ATOM 644 C CA . ARG A 1 82 ? -14.609 -28.359 -11.484 1 97.31 82 ARG A CA 1
ATOM 645 C C . ARG A 1 82 ? -13.094 -28.219 -11.383 1 97.31 82 ARG A C 1
ATOM 647 O O . ARG A 1 82 ? -12.516 -28.406 -10.305 1 97.31 82 ARG A O 1
ATOM 654 N N . TRP A 1 83 ? -12.516 -27.969 -12.484 1 97.88 83 TRP A N 1
ATOM 655 C CA . TRP A 1 83 ? -11.055 -27.859 -12.461 1 97.88 83 TRP A CA 1
ATOM 656 C C . TRP A 1 83 ? -10.555 -26.906 -13.539 1 97.88 83 TRP A C 1
ATOM 658 O O . TRP A 1 83 ? -11.312 -26.5 -14.422 1 97.88 83 TRP A O 1
ATOM 668 N N . ALA A 1 84 ? -9.398 -26.438 -13.367 1 98.5 84 ALA A N 1
ATOM 669 C CA . ALA A 1 84 ? -8.758 -25.484 -14.266 1 98.5 84 ALA A CA 1
ATOM 670 C C . ALA A 1 84 ? -7.273 -25.781 -14.414 1 98.5 84 ALA A C 1
ATOM 672 O O . ALA A 1 84 ? -6.699 -26.516 -13.617 1 98.5 84 ALA A O 1
ATOM 673 N N . ILE A 1 85 ? -6.68 -25.25 -15.438 1 98.75 85 ILE A N 1
ATOM 674 C CA . ILE A 1 85 ? -5.246 -25.391 -15.68 1 98.75 85 ILE A CA 1
ATOM 675 C C . ILE A 1 85 ? -4.609 -24.016 -15.781 1 98.75 85 ILE A C 1
ATOM 677 O O . ILE A 1 85 ? -5.129 -23.125 -16.469 1 98.75 85 ILE A O 1
ATOM 681 N N . GLY A 1 86 ? -3.6 -23.859 -15.008 1 98.81 86 GLY A N 1
ATOM 682 C CA . GLY A 1 86 ? -2.766 -22.672 -15.148 1 98.81 86 GLY A CA 1
ATOM 683 C C . GLY A 1 86 ? -1.548 -22.906 -16.031 1 98.81 86 GLY A C 1
ATOM 684 O O . GLY A 1 86 ? -0.938 -23.969 -15.977 1 98.81 86 GLY A O 1
ATOM 685 N N . ILE A 1 87 ? -1.191 -21.906 -16.812 1 98.75 87 ILE A N 1
ATOM 686 C CA . ILE A 1 87 ? -0.001 -21.891 -17.656 1 98.75 87 ILE A CA 1
ATOM 687 C C . ILE A 1 87 ? 0.924 -20.766 -17.219 1 98.75 87 ILE A C 1
ATOM 689 O O . ILE A 1 87 ? 0.493 -19.609 -17.109 1 98.75 87 ILE A O 1
ATOM 693 N N . ASP A 1 88 ? 2.115 -21.078 -16.938 1 98.38 88 ASP A N 1
ATOM 694 C CA . ASP A 1 88 ? 3.121 -20.062 -16.625 1 98.38 88 ASP A CA 1
ATOM 695 C C . ASP A 1 88 ? 4.152 -19.938 -17.734 1 98.38 88 ASP A C 1
ATOM 697 O O . ASP A 1 88 ? 4.891 -20.891 -18.016 1 98.38 88 ASP A O 1
ATOM 701 N N . ILE A 1 89 ? 4.164 -18.844 -18.375 1 97.88 89 ILE A N 1
ATOM 702 C CA . ILE A 1 89 ? 5.09 -18.609 -19.469 1 97.88 89 ILE A CA 1
ATOM 703 C C . ILE A 1 89 ? 6.273 -17.781 -18.969 1 97.88 89 ILE A C 1
ATOM 705 O O . ILE A 1 89 ? 6.086 -16.719 -18.375 1 97.88 89 ILE A O 1
ATOM 709 N N . THR A 1 90 ? 7.441 -18.25 -19.172 1 95.31 90 THR A N 1
ATOM 710 C CA . THR A 1 90 ? 8.672 -17.531 -18.859 1 95.31 90 THR A CA 1
ATOM 711 C C . THR A 1 90 ? 9.539 -17.375 -20.109 1 95.31 90 THR A C 1
ATOM 713 O O . THR A 1 90 ? 9.125 -17.75 -21.203 1 95.31 90 THR A O 1
ATOM 716 N N . GLN A 1 91 ? 10.695 -16.812 -19.906 1 94.25 91 GLN A N 1
ATOM 717 C CA . GLN A 1 91 ? 11.586 -16.562 -21.031 1 94.25 91 GLN A CA 1
ATOM 718 C C . GLN A 1 91 ? 11.977 -17.875 -21.719 1 94.25 91 GLN A C 1
ATOM 720 O O . GLN A 1 91 ? 12.031 -17.938 -22.953 1 94.25 91 GLN A O 1
ATOM 725 N N . ASN A 1 92 ? 12.164 -18.938 -20.891 1 93 92 ASN A N 1
ATOM 726 C CA . ASN A 1 92 ? 12.766 -20.141 -21.484 1 93 92 ASN A CA 1
ATOM 727 C C . ASN A 1 92 ? 11.945 -21.391 -21.156 1 93 92 ASN A C 1
ATOM 729 O O . ASN A 1 92 ? 12.297 -22.484 -21.578 1 93 92 ASN A O 1
ATOM 733 N N . HIS A 1 93 ? 10.836 -21.219 -20.422 1 94.06 93 HIS A N 1
ATOM 734 C CA . HIS A 1 93 ? 10.078 -22.391 -20 1 94.06 93 HIS A CA 1
ATOM 735 C C . HIS A 1 93 ? 8.578 -22.125 -20.062 1 94.06 93 HIS A C 1
ATOM 737 O O . HIS A 1 93 ? 8.148 -20.969 -20.109 1 94.06 93 HIS A O 1
ATOM 743 N N . VAL A 1 94 ? 7.859 -23.203 -20.094 1 97.62 94 VAL A N 1
ATOM 744 C CA . VAL A 1 94 ? 6.418 -23.203 -19.875 1 97.62 94 VAL A CA 1
ATOM 745 C C . VAL A 1 94 ? 6.051 -24.219 -18.797 1 97.62 94 VAL A C 1
ATOM 747 O O . VAL A 1 94 ? 6.555 -25.344 -18.797 1 97.62 94 VAL A O 1
ATOM 750 N N . GLY A 1 95 ? 5.309 -23.75 -17.859 1 97.12 95 GLY A N 1
ATOM 751 C CA . GLY A 1 95 ? 4.809 -24.625 -16.797 1 97.12 95 GLY A CA 1
ATOM 752 C C . GLY A 1 95 ? 3.297 -24.75 -16.797 1 97.12 95 GLY A C 1
ATOM 753 O O . GLY A 1 95 ? 2.59 -23.812 -17.156 1 97.12 95 GLY A O 1
ATOM 754 N N . PHE A 1 96 ? 2.828 -25.938 -16.391 1 98.5 96 PHE A N 1
ATOM 755 C CA . PHE A 1 96 ? 1.4 -26.203 -16.266 1 98.5 96 PHE A CA 1
ATOM 756 C C . PHE A 1 96 ? 1.062 -26.688 -14.867 1 98.5 96 PHE A C 1
ATOM 758 O O . PHE A 1 96 ? 1.818 -27.469 -14.273 1 98.5 96 PHE A O 1
ATOM 765 N N . ALA A 1 97 ? -0.026 -26.234 -14.344 1 98.25 97 ALA A N 1
ATOM 766 C CA . ALA A 1 97 ? -0.551 -26.734 -13.078 1 98.25 97 ALA A CA 1
ATOM 767 C C . ALA A 1 97 ? -2.055 -26.969 -13.164 1 98.25 97 ALA A C 1
ATOM 769 O O . ALA A 1 97 ? -2.803 -26.109 -13.625 1 98.25 97 ALA A O 1
ATOM 770 N N . LEU A 1 98 ? -2.441 -28.141 -12.789 1 98 98 LEU A N 1
ATOM 771 C CA . LEU A 1 98 ? -3.85 -28.516 -12.703 1 98 98 LEU A CA 1
ATOM 772 C C . LEU A 1 98 ? -4.355 -28.375 -11.273 1 98 98 LEU A C 1
ATOM 774 O O . LEU A 1 98 ? -3.682 -28.797 -10.328 1 98 98 LEU A O 1
ATOM 778 N N . THR A 1 99 ? -5.465 -27.734 -11.125 1 96.62 99 THR A N 1
ATOM 779 C CA . THR A 1 99 ? -6.078 -27.641 -9.805 1 96.62 99 THR A CA 1
ATOM 780 C C . THR A 1 99 ? -7.59 -27.812 -9.891 1 96.62 99 THR A C 1
ATOM 782 O O . THR A 1 99 ? -8.156 -27.812 -10.992 1 96.62 99 THR A O 1
ATOM 785 N N . ASP A 1 100 ? -8.18 -28.094 -8.812 1 96.12 100 ASP A N 1
ATOM 786 C CA . ASP A 1 100 ? -9.633 -28.125 -8.68 1 96.12 100 ASP A CA 1
ATOM 787 C C . ASP A 1 100 ? -10.117 -27.109 -7.648 1 96.12 100 ASP A C 1
ATOM 789 O O . ASP A 1 100 ? -9.43 -26.125 -7.371 1 96.12 100 ASP A O 1
ATOM 793 N N . LEU A 1 101 ? -11.281 -27.297 -7.141 1 95.56 101 LEU A N 1
ATOM 794 C CA . LEU A 1 101 ? -11.883 -26.281 -6.277 1 95.56 101 LEU A CA 1
ATOM 795 C C . LEU A 1 101 ? -11.133 -26.188 -4.953 1 95.56 101 LEU A C 1
ATOM 797 O O . LEU A 1 101 ? -11.32 -25.234 -4.195 1 95.56 101 LEU A O 1
ATOM 801 N N . SER A 1 102 ? -10.25 -27.109 -4.645 1 91.31 102 SER A N 1
ATOM 802 C CA . SER A 1 102 ? -9.453 -27.062 -3.426 1 91.31 102 SER A CA 1
ATOM 803 C C . SER A 1 102 ? -8.352 -26.016 -3.523 1 91.31 102 SER A C 1
ATOM 805 O O . SER A 1 102 ? -7.859 -25.531 -2.502 1 91.31 102 SER A O 1
ATOM 807 N N . GLY A 1 103 ? -7.953 -25.734 -4.766 1 92.19 103 GLY A N 1
ATOM 808 C CA . GLY A 1 103 ? -6.863 -24.781 -4.973 1 92.19 103 GLY A CA 1
ATOM 809 C C . GLY A 1 103 ? -5.492 -25.406 -4.789 1 92.19 103 GLY A C 1
ATOM 810 O O . GLY A 1 103 ? -4.484 -24.703 -4.73 1 92.19 103 GLY A O 1
ATOM 811 N N . LYS A 1 104 ? -5.469 -26.719 -4.734 1 91.44 104 LYS A N 1
ATOM 812 C CA . LYS A 1 104 ? -4.195 -27.422 -4.602 1 91.44 104 LYS A CA 1
ATOM 813 C C . LYS A 1 104 ? -3.674 -27.875 -5.961 1 91.44 104 LYS A C 1
ATOM 815 O O . LYS A 1 104 ? -4.457 -28.109 -6.887 1 91.44 104 LYS A O 1
ATOM 820 N N . VAL A 1 105 ? -2.389 -28 -6.07 1 94.56 105 VAL A N 1
ATOM 821 C CA . VAL A 1 105 ? -1.805 -28.516 -7.301 1 94.56 105 VAL A CA 1
ATOM 822 C C . VAL A 1 105 ? -2.021 -30.031 -7.379 1 94.56 105 VAL A C 1
ATOM 824 O O . VAL A 1 105 ? -1.484 -30.781 -6.562 1 94.56 105 VAL A O 1
ATOM 827 N N . LEU A 1 106 ? -2.756 -30.484 -8.289 1 95.06 106 LEU A N 1
ATOM 828 C CA . LEU A 1 106 ? -3.035 -31.906 -8.461 1 95.06 106 LEU A CA 1
ATOM 829 C C . LEU A 1 106 ? -2.025 -32.562 -9.406 1 95.06 106 LEU A C 1
ATOM 831 O O . LEU A 1 106 ? -1.717 -33.75 -9.273 1 95.06 106 LEU A O 1
ATOM 835 N N . ARG A 1 107 ? -1.621 -31.797 -10.352 1 96.5 107 ARG A N 1
ATOM 836 C CA . ARG A 1 107 ? -0.618 -32.188 -11.336 1 96.5 107 ARG A CA 1
ATOM 837 C C . ARG A 1 107 ? 0.135 -30.969 -11.859 1 96.5 107 ARG A C 1
ATOM 839 O O . ARG A 1 107 ? -0.438 -29.891 -11.977 1 96.5 107 ARG A O 1
ATOM 846 N N . HIS A 1 108 ? 1.345 -31.172 -12.117 1 96.81 108 HIS A N 1
ATOM 847 C CA . HIS A 1 108 ? 2.117 -30.094 -12.703 1 96.81 108 HIS A CA 1
ATOM 848 C C . HIS A 1 1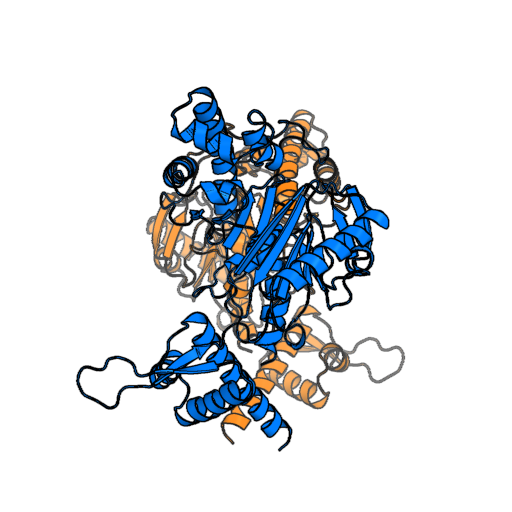08 ? 3.242 -30.625 -13.586 1 96.81 108 HIS A C 1
ATOM 850 O O . HIS A 1 108 ? 3.613 -31.797 -13.477 1 96.81 108 HIS A O 1
ATOM 856 N N . THR A 1 109 ? 3.67 -29.859 -14.484 1 96.38 109 THR A N 1
ATOM 857 C CA . THR A 1 109 ? 4.84 -30.125 -15.312 1 96.38 109 THR A CA 1
ATOM 858 C C . THR A 1 109 ? 5.508 -28.828 -15.75 1 96.38 109 THR A C 1
ATOM 860 O O . THR A 1 109 ? 4.914 -27.75 -15.641 1 96.38 109 THR A O 1
ATOM 863 N N . ARG A 1 110 ? 6.719 -28.906 -15.992 1 94.12 110 ARG A N 1
ATOM 864 C CA . ARG A 1 110 ? 7.512 -27.812 -16.516 1 94.12 110 ARG A CA 1
ATOM 865 C C . ARG A 1 110 ? 8.438 -28.281 -17.625 1 94.12 110 ARG A C 1
ATOM 867 O O . ARG A 1 110 ? 9.055 -29.344 -17.516 1 94.12 110 ARG A O 1
ATOM 874 N N . MET A 1 111 ? 8.523 -27.547 -18.672 1 94.5 111 MET A N 1
ATOM 875 C CA . MET A 1 111 ? 9.375 -27.969 -19.797 1 94.5 111 MET A CA 1
ATOM 876 C C . MET A 1 111 ? 10.117 -26.781 -20.391 1 94.5 111 MET A C 1
ATOM 878 O O . MET A 1 111 ? 9.633 -25.641 -20.328 1 94.5 111 MET A O 1
ATOM 882 N N . TYR A 1 112 ? 11.25 -27.062 -20.953 1 94.38 112 TYR A N 1
ATOM 883 C CA . TYR A 1 112 ? 12.031 -26.062 -21.672 1 94.38 112 TYR A CA 1
ATOM 884 C C . TYR A 1 112 ? 11.359 -25.656 -22.969 1 94.38 112 TYR A C 1
ATOM 886 O O . TYR A 1 112 ? 11.047 -26.516 -23.797 1 94.38 112 TYR A O 1
ATOM 894 N N . LYS A 1 113 ? 11.016 -24.406 -23.078 1 96.88 113 LYS A N 1
ATOM 895 C CA . LYS A 1 113 ? 10.398 -23.828 -24.266 1 96.88 113 LYS A CA 1
ATOM 896 C C . LYS A 1 113 ? 10.703 -22.344 -24.375 1 96.88 113 LYS A C 1
ATOM 898 O O . LYS A 1 113 ? 9.953 -21.5 -23.875 1 96.88 113 LYS A O 1
ATOM 903 N N . PRO A 1 114 ? 11.797 -21.984 -25.156 1 96.81 114 PRO A N 1
ATOM 904 C CA . PRO A 1 114 ? 12.117 -20.562 -25.312 1 96.81 114 PRO A CA 1
ATOM 905 C C . PRO A 1 114 ? 10.984 -19.766 -25.953 1 96.81 114 PRO A C 1
ATOM 907 O O . PRO A 1 114 ? 10.414 -20.203 -26.953 1 96.81 114 PRO A O 1
ATOM 910 N N . PHE A 1 115 ? 10.719 -18.641 -25.438 1 97.69 115 PHE A N 1
ATOM 911 C CA . PHE A 1 115 ? 9.609 -17.828 -25.906 1 97.69 115 PHE A CA 1
ATOM 912 C C . PHE A 1 115 ? 9.969 -17.125 -27.203 1 97.69 115 PHE A C 1
ATOM 914 O O . PHE A 1 115 ? 11.102 -16.656 -27.375 1 97.69 115 PHE A O 1
ATOM 921 N N . ARG A 1 116 ? 9.031 -17.094 -28.078 1 97.06 116 ARG A N 1
ATOM 922 C CA . ARG A 1 116 ? 9.039 -16.297 -29.297 1 97.06 116 ARG A CA 1
ATOM 923 C C . ARG A 1 116 ? 7.652 -15.758 -29.609 1 97.06 116 ARG A C 1
ATOM 925 O O . ARG A 1 116 ? 6.668 -16.5 -29.578 1 97.06 116 ARG A O 1
ATOM 932 N N . SER A 1 117 ? 7.668 -14.5 -29.875 1 96.56 117 SER A N 1
ATOM 933 C CA . SER A 1 117 ? 6.375 -13.898 -30.203 1 96.56 117 SER A CA 1
ATOM 934 C C . SER A 1 117 ? 5.984 -14.156 -31.656 1 96.56 117 SER A C 1
ATOM 936 O O . SER A 1 117 ? 5.934 -13.234 -32.469 1 96.56 117 SER A O 1
ATOM 938 N N . GLU A 1 118 ? 5.66 -15.32 -31.953 1 96.94 118 GLU A N 1
ATOM 939 C CA . GLU A 1 118 ? 5.281 -15.742 -33.312 1 96.94 118 GLU A CA 1
ATOM 940 C C . GLU A 1 118 ? 4.203 -16.812 -33.25 1 96.94 118 GLU A C 1
ATOM 942 O O . GLU A 1 118 ? 4.059 -17.516 -32.25 1 96.94 118 GLU A O 1
ATOM 947 N N . ASP A 1 119 ? 3.566 -16.984 -34.312 1 96.56 119 ASP A N 1
ATOM 948 C CA . ASP A 1 119 ? 2.439 -17.906 -34.438 1 96.56 119 ASP A CA 1
ATOM 949 C C . ASP A 1 119 ? 2.875 -19.344 -34.125 1 96.56 119 ASP A C 1
ATOM 951 O O . ASP A 1 119 ? 2.123 -20.109 -33.531 1 96.56 119 ASP A O 1
ATOM 955 N N . SER A 1 120 ? 4.027 -19.656 -34.562 1 97.75 120 SER A N 1
ATOM 956 C CA . SER A 1 120 ? 4.512 -21.016 -34.344 1 97.75 120 SER A CA 1
ATOM 957 C C . SER A 1 120 ? 4.617 -21.328 -32.844 1 97.75 120 SER A C 1
ATOM 959 O O . SER A 1 120 ? 4.277 -22.422 -32.406 1 97.75 120 SER A O 1
ATOM 961 N N . TYR A 1 121 ? 5.078 -20.391 -32.094 1 98.12 121 TYR A N 1
ATOM 962 C CA . TYR A 1 121 ? 5.176 -20.578 -30.641 1 98.12 121 TYR A CA 1
ATOM 963 C C . TYR A 1 121 ? 3.793 -20.75 -30.016 1 98.12 121 TYR A C 1
ATOM 965 O O . TYR A 1 121 ? 3.574 -21.656 -29.219 1 98.12 121 TYR A O 1
ATOM 973 N N . TYR A 1 122 ? 2.881 -19.906 -30.469 1 98.19 122 TYR A N 1
ATOM 974 C CA . TYR A 1 122 ? 1.541 -19.938 -29.891 1 98.19 122 TYR A CA 1
ATOM 975 C C . TYR A 1 122 ? 0.831 -21.234 -30.234 1 98.19 122 TYR A C 1
ATOM 977 O O . TYR A 1 122 ? 0.105 -21.797 -29.406 1 98.19 122 TYR A O 1
ATOM 985 N N . LYS A 1 123 ? 0.997 -21.656 -31.438 1 98.25 123 LYS A N 1
ATOM 986 C CA . LYS A 1 123 ? 0.432 -22.938 -31.844 1 98.25 123 LYS A CA 1
ATOM 987 C C . LYS A 1 123 ? 0.998 -24.078 -31 1 98.25 123 LYS A C 1
ATOM 989 O O . LYS A 1 123 ? 0.253 -24.953 -30.547 1 98.25 123 LYS A O 1
ATOM 994 N N . GLU A 1 124 ? 2.266 -24.062 -30.797 1 98.31 124 GLU A N 1
ATOM 995 C CA . GLU A 1 124 ? 2.906 -25.078 -29.969 1 98.31 124 GLU A CA 1
ATOM 996 C C . GLU A 1 124 ? 2.414 -25.016 -28.531 1 98.31 124 GLU A C 1
ATOM 998 O O . GLU A 1 124 ? 2.217 -26.047 -27.891 1 98.31 124 GLU A O 1
ATOM 1003 N N . LEU A 1 125 ? 2.301 -23.859 -28.047 1 98.25 125 LEU A N 1
ATOM 1004 C CA . LEU A 1 125 ? 1.748 -23.672 -26.703 1 98.25 125 LEU A CA 1
ATOM 1005 C C . LEU A 1 125 ? 0.372 -24.328 -26.594 1 98.25 125 LEU A C 1
ATOM 1007 O O . LEU A 1 125 ? 0.087 -25.016 -25.609 1 98.25 125 LEU A O 1
ATOM 1011 N N . GLY A 1 126 ? -0.484 -24.047 -27.578 1 98.38 126 GLY A N 1
ATOM 1012 C CA . GLY A 1 126 ? -1.791 -24.672 -27.625 1 98.38 126 GLY A CA 1
ATOM 1013 C C . GLY A 1 126 ? -1.717 -26.188 -27.594 1 98.38 126 GLY A C 1
ATOM 1014 O O . GLY A 1 126 ? -2.445 -26.844 -26.844 1 98.38 126 GLY A O 1
ATOM 1015 N N . ASN A 1 127 ? -0.827 -26.703 -28.406 1 98.44 127 ASN A N 1
ATOM 1016 C CA . ASN A 1 127 ? -0.647 -28.156 -28.469 1 98.44 127 ASN A CA 1
ATOM 1017 C C . ASN A 1 127 ? -0.22 -28.734 -27.125 1 98.44 127 ASN A C 1
ATOM 1019 O O . ASN A 1 127 ? -0.744 -29.75 -26.672 1 98.44 127 ASN A O 1
ATOM 1023 N N . LEU A 1 128 ? 0.7 -28.094 -26.5 1 98.38 128 LEU A N 1
ATOM 1024 C CA . LEU A 1 128 ? 1.19 -28.531 -25.203 1 98.38 128 LEU A CA 1
ATOM 1025 C C . LEU A 1 128 ? 0.083 -28.469 -24.156 1 98.38 128 LEU A C 1
ATOM 1027 O O . LEU A 1 128 ? -0.047 -29.375 -23.328 1 98.38 128 LEU A O 1
ATOM 1031 N N . ALA A 1 129 ? -0.67 -27.438 -24.219 1 98.56 129 ALA A N 1
ATOM 1032 C CA . ALA A 1 129 ? -1.771 -27.266 -23.266 1 98.56 129 ALA A CA 1
ATOM 1033 C C . ALA A 1 129 ? -2.818 -28.359 -23.438 1 98.56 129 ALA A C 1
ATOM 1035 O O . ALA A 1 129 ? -3.277 -28.938 -22.453 1 98.56 129 ALA A O 1
ATOM 1036 N N . HIS A 1 130 ? -3.17 -28.672 -24.656 1 98.12 130 HIS A N 1
ATOM 1037 C CA . HIS A 1 130 ? -4.152 -29.703 -24.922 1 98.12 130 HIS A CA 1
ATOM 1038 C C . HIS A 1 130 ? -3.631 -31.078 -24.531 1 98.12 130 HIS A C 1
ATOM 1040 O O . HIS A 1 130 ? -4.387 -31.906 -24.016 1 98.12 130 HIS A O 1
ATOM 1046 N N . LYS A 1 131 ? -2.371 -31.281 -24.812 1 98.12 131 LYS A N 1
ATOM 1047 C CA . LYS A 1 131 ? -1.765 -32.531 -24.375 1 98.12 131 LYS A CA 1
ATOM 1048 C C . LYS A 1 131 ? -1.845 -32.719 -22.859 1 98.12 131 LYS A C 1
ATOM 1050 O O . LYS A 1 131 ? -2.219 -33.781 -22.375 1 98.12 131 LYS A O 1
ATOM 1055 N N . PHE A 1 132 ? -1.479 -31.656 -22.125 1 98.25 132 PHE A N 1
ATOM 1056 C CA . PHE A 1 132 ? -1.553 -31.688 -20.672 1 98.25 132 PHE A CA 1
ATOM 1057 C C . PHE A 1 132 ? -2.984 -31.922 -20.203 1 98.25 132 PHE A C 1
ATOM 1059 O O . PHE A 1 132 ? -3.221 -32.688 -19.281 1 98.25 132 PHE A O 1
ATOM 1066 N N . LEU A 1 133 ? -3.922 -31.25 -20.891 1 97.88 133 LEU A N 1
ATOM 1067 C CA . LEU A 1 133 ? -5.34 -31.391 -20.594 1 97.88 133 LEU A CA 1
ATOM 1068 C C . LEU A 1 133 ? -5.785 -32.844 -20.781 1 97.88 133 LEU A C 1
ATOM 1070 O O . LEU A 1 133 ? -6.41 -33.438 -19.891 1 97.88 133 LEU A O 1
ATOM 1074 N N . GLU A 1 134 ? -5.418 -33.469 -21.812 1 96.69 134 GLU A N 1
ATOM 1075 C CA . GLU A 1 134 ? -5.785 -34.844 -22.125 1 96.69 134 GLU A CA 1
ATOM 1076 C C . GLU A 1 134 ? -5.176 -35.812 -21.125 1 96.69 134 GLU A C 1
ATOM 1078 O O . GLU A 1 134 ? -5.844 -36.75 -20.672 1 96.69 134 GLU A O 1
ATOM 1083 N N . GLU A 1 135 ? -3.984 -35.531 -20.797 1 96.62 135 GLU A N 1
ATOM 1084 C CA . GLU A 1 135 ? -3.25 -36.438 -19.906 1 96.62 135 GLU A CA 1
ATOM 1085 C C . GLU A 1 135 ? -3.77 -36.344 -18.484 1 96.62 135 GLU A C 1
ATOM 1087 O O . GLU A 1 135 ? -3.471 -37.188 -17.641 1 96.62 135 GLU A O 1
ATOM 1092 N N . SER A 1 136 ? -4.465 -35.281 -18.156 1 93.5 136 SER A N 1
ATOM 1093 C CA . SER A 1 136 ? -4.984 -35.094 -16.797 1 93.5 136 SER A CA 1
ATOM 1094 C C . SER A 1 136 ? -6.102 -36.094 -16.5 1 93.5 136 SER A C 1
ATOM 1096 O O . SER A 1 136 ? -6.441 -36.312 -15.336 1 93.5 136 SER A O 1
ATOM 1098 N N . ASN A 1 137 ? -6.707 -36.75 -17.484 1 92.75 137 ASN A N 1
ATOM 1099 C CA . ASN A 1 137 ? -7.746 -37.75 -17.359 1 92.75 137 ASN A CA 1
ATOM 1100 C C . ASN A 1 137 ? -8.906 -37.25 -16.484 1 92.75 137 ASN A C 1
ATOM 1102 O O . ASN A 1 137 ? -9.336 -37.969 -15.57 1 92.75 137 ASN A O 1
ATOM 1106 N N . MET A 1 138 ? -9.25 -35.969 -16.734 1 93.25 138 MET A N 1
ATOM 1107 C CA . MET A 1 138 ? -10.398 -35.344 -16.078 1 93.25 138 MET A CA 1
ATOM 1108 C C . MET A 1 138 ? -11.539 -35.125 -17.062 1 93.25 138 MET A C 1
ATOM 1110 O O . MET A 1 138 ? -11.32 -35.125 -18.281 1 93.25 138 MET A O 1
ATOM 1114 N N . ASP A 1 139 ? -12.719 -35.031 -16.531 1 93.94 139 ASP A N 1
ATOM 1115 C CA . ASP A 1 139 ? -13.883 -34.781 -17.375 1 93.94 139 ASP A CA 1
ATOM 1116 C C . ASP A 1 139 ? -13.812 -33.375 -18.016 1 93.94 139 ASP A C 1
ATOM 1118 O O . ASP A 1 139 ? -13.852 -32.375 -17.312 1 93.94 139 ASP A O 1
ATOM 1122 N N . GLU A 1 140 ? -13.742 -33.312 -19.297 1 94.88 140 GLU A N 1
ATOM 1123 C CA . GLU A 1 140 ? -13.586 -32.062 -20.031 1 94.88 140 GLU A CA 1
ATOM 1124 C C . GLU A 1 140 ? -14.82 -31.188 -19.859 1 94.88 140 GLU A C 1
ATOM 1126 O O . GLU A 1 140 ? -14.719 -29.953 -19.938 1 94.88 140 GLU A O 1
ATOM 1131 N N . GLU A 1 141 ? -15.93 -31.766 -19.594 1 94.5 141 GLU A N 1
ATOM 1132 C CA . GLU A 1 141 ? -17.172 -31.016 -19.453 1 94.5 141 GLU A CA 1
ATOM 1133 C C . GLU A 1 141 ? -17.141 -30.125 -18.219 1 94.5 141 GLU A C 1
ATOM 1135 O O . GLU A 1 141 ? -17.891 -29.141 -18.125 1 94.5 141 GLU A O 1
ATOM 1140 N N . THR A 1 142 ? -16.25 -30.484 -17.297 1 96.5 142 THR A N 1
ATOM 1141 C CA . THR A 1 142 ? -16.172 -29.734 -16.047 1 96.5 142 THR A CA 1
ATOM 1142 C C . THR A 1 142 ? -14.945 -28.828 -16.031 1 96.5 142 THR A C 1
ATOM 1144 O O . THR A 1 142 ? -14.633 -28.203 -15.016 1 96.5 142 THR A O 1
ATOM 1147 N N . PHE A 1 143 ? -14.242 -28.797 -17.172 1 97.94 143 PHE A N 1
ATOM 1148 C CA . PHE A 1 143 ? -13.078 -27.922 -17.297 1 97.94 143 PHE A CA 1
ATOM 1149 C C . PHE A 1 143 ? -13.5 -26.469 -17.406 1 97.94 143 PHE A C 1
ATOM 1151 O O . PHE A 1 143 ? -14.336 -26.109 -18.234 1 97.94 143 PHE A O 1
ATOM 1158 N N . LEU A 1 144 ? -12.945 -25.625 -16.531 1 98.12 144 LEU A N 1
ATOM 1159 C CA . LEU A 1 144 ? -13.367 -24.234 -16.469 1 98.12 144 LEU A CA 1
ATOM 1160 C C . LEU A 1 144 ? -12.594 -23.375 -17.453 1 98.12 144 LEU A C 1
ATOM 1162 O O . LEU A 1 144 ? -13.102 -22.359 -17.938 1 98.12 144 LEU A O 1
ATOM 1166 N N . GLY A 1 145 ? -11.305 -23.734 -17.688 1 98.62 145 GLY A N 1
ATOM 1167 C CA . GLY A 1 145 ? -10.508 -22.969 -18.641 1 98.62 145 GLY A CA 1
ATOM 1168 C C . GLY A 1 145 ? -9.039 -22.875 -18.25 1 98.62 145 GLY A C 1
ATOM 1169 O O . GLY A 1 145 ? -8.602 -23.547 -17.312 1 98.62 145 GLY A O 1
ATOM 1170 N N . PHE A 1 146 ? -8.273 -22.094 -19.078 1 98.75 146 PHE A N 1
ATOM 1171 C CA . PHE A 1 146 ? -6.852 -21.875 -18.859 1 98.75 146 PHE A CA 1
ATOM 1172 C C . PHE A 1 146 ? -6.59 -20.516 -18.25 1 98.75 146 PHE A C 1
ATOM 1174 O O . PHE A 1 146 ? -7.164 -19.516 -18.688 1 98.75 146 PHE A O 1
ATOM 1181 N N . GLY A 1 147 ? -5.902 -20.484 -17.188 1 98.69 147 GLY A N 1
ATOM 1182 C CA . GLY A 1 147 ? -5.273 -19.25 -16.734 1 98.69 147 GLY A CA 1
ATOM 1183 C C . GLY A 1 147 ? -3.832 -19.125 -17.188 1 98.69 147 GLY A C 1
ATOM 1184 O O . GLY A 1 147 ? -3.068 -20.094 -17.141 1 98.69 147 GLY A O 1
ATOM 1185 N N . ILE A 1 148 ? -3.445 -17.953 -17.641 1 98.69 148 ILE A N 1
ATOM 1186 C CA . ILE A 1 148 ? -2.105 -17.766 -18.188 1 98.69 148 ILE A CA 1
ATOM 1187 C C . ILE A 1 148 ? -1.372 -16.688 -17.391 1 98.69 148 ILE A C 1
ATOM 1189 O O . ILE A 1 148 ? -1.841 -15.547 -17.297 1 98.69 148 ILE A O 1
ATOM 1193 N N . SER A 1 149 ? -0.326 -17.047 -16.781 1 98.06 149 SER A N 1
ATOM 1194 C CA . SER A 1 149 ? 0.579 -16.156 -16.078 1 98.06 149 SER A CA 1
ATOM 1195 C C . SER A 1 149 ? 1.705 -15.672 -16.984 1 98.06 149 SER A C 1
ATOM 1197 O O . SER A 1 149 ? 2.373 -16.469 -17.641 1 98.06 149 SER A O 1
ATOM 1199 N N . ILE A 1 150 ? 1.911 -14.375 -17.031 1 96.81 150 ILE A N 1
ATOM 1200 C CA . ILE A 1 150 ? 2.885 -13.727 -17.906 1 96.81 150 ILE A CA 1
ATOM 1201 C C . ILE A 1 150 ? 3.83 -12.867 -17.062 1 96.81 150 ILE A C 1
ATOM 1203 O O . ILE A 1 150 ? 3.389 -12.117 -16.188 1 96.81 150 ILE A O 1
ATOM 1207 N N . PRO A 1 151 ? 5.148 -12.977 -17.328 1 95.81 151 PRO A N 1
ATOM 1208 C CA . PRO A 1 151 ? 6.062 -12.031 -16.672 1 95.81 151 PRO A CA 1
ATOM 1209 C C . PRO A 1 151 ? 6.012 -10.633 -17.297 1 95.81 151 PRO A C 1
ATOM 1211 O O . PRO A 1 151 ? 6.977 -10.211 -17.938 1 95.81 151 PRO A O 1
ATOM 1214 N N . GLY A 1 152 ? 4.922 -9.914 -17.047 1 95.19 152 GLY A N 1
ATOM 1215 C CA . GLY A 1 152 ? 4.723 -8.594 -17.641 1 95.19 152 GLY A CA 1
ATOM 1216 C C . GLY A 1 152 ? 3.467 -7.906 -17.141 1 95.19 152 GLY A C 1
ATOM 1217 O O . GLY A 1 152 ? 2.814 -8.383 -16.203 1 95.19 152 GLY A O 1
ATOM 1218 N N . ILE A 1 153 ? 3.227 -6.777 -17.75 1 95.5 153 ILE A N 1
ATOM 1219 C CA . ILE A 1 153 ? 2.082 -5.957 -17.359 1 95.5 153 ILE A CA 1
ATOM 1220 C C . ILE A 1 153 ? 0.864 -6.344 -18.203 1 95.5 153 ILE A C 1
ATOM 1222 O O . ILE A 1 153 ? 0.884 -6.23 -19.422 1 95.5 153 ILE A O 1
ATOM 1226 N N . VAL A 1 154 ? -0.168 -6.828 -17.516 1 96.38 154 VAL A N 1
ATOM 1227 C CA . VAL A 1 154 ? -1.412 -7.246 -18.156 1 96.38 154 VAL A CA 1
ATOM 1228 C C . VAL A 1 154 ? -2.537 -6.285 -17.766 1 96.38 154 VAL A C 1
ATOM 1230 O O . VAL A 1 154 ? -2.695 -5.938 -16.594 1 96.38 154 VAL A O 1
ATOM 1233 N N . THR A 1 155 ? -3.24 -5.875 -18.75 1 94.06 155 THR A N 1
ATOM 1234 C CA . THR A 1 155 ? -4.363 -4.996 -18.438 1 94.06 155 THR A CA 1
ATOM 1235 C C . THR A 1 155 ? -5.457 -5.758 -17.703 1 94.06 155 THR A C 1
ATOM 1237 O O . THR A 1 155 ? -5.688 -6.938 -17.953 1 94.06 155 THR A O 1
ATOM 1240 N N . PRO A 1 156 ? -6.152 -5.066 -16.844 1 87.69 156 PRO A N 1
ATOM 1241 C CA . PRO A 1 156 ? -7.145 -5.738 -16 1 87.69 156 PRO A CA 1
ATOM 1242 C C . PRO A 1 156 ? -8.273 -6.371 -16.812 1 87.69 156 PRO A C 1
ATOM 1244 O O . PRO A 1 156 ? -8.922 -7.312 -16.359 1 87.69 156 PRO A O 1
ATOM 1247 N N . ASP A 1 157 ? -8.508 -5.875 -17.984 1 89.12 157 ASP A N 1
ATOM 1248 C CA . ASP A 1 157 ? -9.578 -6.422 -18.812 1 89.12 157 ASP A CA 1
ATOM 1249 C C . ASP A 1 157 ? -9.102 -7.652 -19.594 1 89.12 157 ASP A C 1
ATOM 1251 O O . ASP A 1 157 ? -9.852 -8.219 -20.391 1 89.12 157 ASP A O 1
ATOM 1255 N N . ASN A 1 158 ? -7.879 -8.078 -19.375 1 89.81 158 ASN A N 1
ATOM 1256 C CA . ASN A 1 158 ? -7.312 -9.289 -19.969 1 89.81 158 ASN A CA 1
ATOM 1257 C C . ASN A 1 158 ? -7.184 -9.156 -21.484 1 89.81 158 ASN A C 1
ATOM 1259 O O . ASN A 1 158 ? -7.324 -10.148 -22.203 1 89.81 158 ASN A O 1
ATOM 1263 N N . LYS A 1 159 ? -6.977 -8.008 -21.984 1 93.19 159 LYS A N 1
ATOM 1264 C CA . LYS A 1 159 ? -6.977 -7.852 -23.438 1 93.19 159 LYS A CA 1
ATOM 1265 C C . LYS A 1 159 ? -5.555 -7.68 -23.969 1 93.19 159 LYS A C 1
ATOM 1267 O O . LYS A 1 159 ? -5.262 -8.07 -25.094 1 93.19 159 LYS A O 1
ATOM 1272 N N . THR A 1 160 ? -4.734 -7.066 -23.094 1 96.69 160 THR A N 1
ATOM 1273 C CA . THR A 1 160 ? -3.447 -6.66 -23.656 1 96.69 160 THR A CA 1
ATOM 1274 C C . THR A 1 160 ? -2.328 -6.895 -22.641 1 96.69 160 THR A C 1
ATOM 1276 O O . THR A 1 160 ? -2.496 -6.637 -21.453 1 96.69 160 THR A O 1
ATOM 1279 N N . ILE A 1 161 ? -1.251 -7.426 -23.094 1 97.25 161 ILE A N 1
ATOM 1280 C CA . ILE A 1 161 ? 0.034 -7.332 -22.422 1 97.25 161 ILE A CA 1
ATOM 1281 C C . ILE A 1 161 ? 0.762 -6.066 -22.859 1 97.25 161 ILE A C 1
ATOM 1283 O O . ILE A 1 161 ? 1.302 -6.004 -23.969 1 97.25 161 ILE A O 1
ATOM 1287 N N . THR A 1 162 ? 0.793 -5.078 -22.031 1 95.5 162 THR A N 1
ATOM 1288 C CA . THR A 1 162 ? 1.277 -3.764 -22.438 1 95.5 162 THR A CA 1
ATOM 1289 C C . THR A 1 162 ? 2.803 -3.74 -22.5 1 95.5 162 THR A C 1
ATOM 1291 O O . THR A 1 162 ? 3.391 -2.984 -23.266 1 95.5 162 THR A O 1
ATOM 1294 N N . PHE A 1 163 ? 3.414 -4.582 -21.609 1 94.12 163 PHE A N 1
ATOM 1295 C CA . PHE A 1 163 ? 4.871 -4.555 -21.578 1 94.12 163 PHE A CA 1
ATOM 1296 C C . PHE A 1 163 ? 5.422 -5.781 -20.859 1 94.12 163 PHE A C 1
ATOM 1298 O O . PHE A 1 163 ? 4.891 -6.188 -19.828 1 94.12 163 PHE A O 1
ATOM 1305 N N . SER A 1 164 ? 6.426 -6.426 -21.391 1 95.06 164 SER A N 1
ATOM 1306 C CA . SER A 1 164 ? 7.23 -7.453 -20.734 1 95.06 164 SER A CA 1
ATOM 1307 C C . SER A 1 164 ? 8.695 -7.344 -21.141 1 95.06 164 SER A C 1
ATOM 1309 O O . SER A 1 164 ? 9.062 -7.641 -22.281 1 95.06 164 SER A O 1
ATOM 1311 N N . HIS A 1 165 ? 9.508 -6.949 -20.234 1 90.5 165 HIS A N 1
ATOM 1312 C CA . HIS A 1 165 ? 10.938 -6.902 -20.5 1 90.5 165 HIS A CA 1
ATOM 1313 C C . HIS A 1 165 ? 11.5 -8.305 -20.734 1 90.5 165 HIS A C 1
ATOM 1315 O O . HIS A 1 165 ? 12.305 -8.516 -21.641 1 90.5 165 HIS A O 1
ATOM 1321 N N . VAL A 1 166 ? 11.039 -9.234 -19.984 1 90.69 166 VAL A N 1
ATOM 1322 C CA . VAL A 1 166 ? 11.539 -10.602 -20 1 90.69 166 VAL A CA 1
ATOM 1323 C C . VAL A 1 166 ? 11.242 -11.258 -21.344 1 90.69 166 VAL A C 1
ATOM 1325 O O . VAL A 1 166 ? 12.102 -11.922 -21.922 1 90.69 166 VAL A O 1
ATOM 1328 N N . LEU A 1 167 ? 10.047 -11.016 -21.859 1 95.5 167 LEU A N 1
ATOM 1329 C CA . LEU A 1 167 ? 9.617 -11.656 -23.109 1 95.5 167 LEU A CA 1
ATOM 1330 C C . LEU A 1 167 ? 9.938 -10.766 -24.312 1 95.5 167 LEU A C 1
ATOM 1332 O O . LEU A 1 167 ? 9.836 -11.211 -25.453 1 95.5 167 LEU A O 1
ATOM 1336 N N . GLY A 1 168 ? 10.273 -9.492 -24.047 1 94.38 168 GLY A N 1
ATOM 1337 C CA . GLY A 1 168 ? 10.625 -8.562 -25.109 1 94.38 168 GLY A CA 1
ATOM 1338 C C . GLY A 1 168 ? 9.438 -8.164 -25.969 1 94.38 168 GLY A C 1
ATOM 1339 O O . GLY A 1 168 ? 9.562 -8.039 -27.188 1 94.38 168 GLY A O 1
ATOM 1340 N N . ILE A 1 169 ? 8.305 -8.055 -25.391 1 95.94 169 ILE A N 1
ATOM 1341 C CA . ILE A 1 169 ? 7.129 -7.715 -26.172 1 95.94 169 ILE A CA 1
ATOM 1342 C C . ILE A 1 169 ? 6.492 -6.434 -25.641 1 95.94 169 ILE A C 1
ATOM 1344 O O . ILE A 1 169 ? 6.688 -6.086 -24.469 1 95.94 169 ILE A O 1
ATOM 1348 N N . LYS A 1 170 ? 5.777 -5.711 -26.484 1 95.25 170 LYS A N 1
ATOM 1349 C CA . LYS A 1 170 ? 5.055 -4.48 -26.172 1 95.25 170 LYS A CA 1
ATOM 1350 C C . LYS A 1 170 ? 3.697 -4.453 -26.859 1 95.25 170 LYS A C 1
ATOM 1352 O O . LYS A 1 170 ? 3.607 -4.66 -28.078 1 95.25 170 LYS A O 1
ATOM 1357 N N . ASP A 1 171 ? 2.693 -4.281 -26.094 1 96.31 171 ASP A N 1
ATOM 1358 C CA . ASP A 1 171 ? 1.328 -4.105 -26.578 1 96.31 171 ASP A CA 1
ATOM 1359 C C . ASP A 1 171 ? 0.898 -5.289 -27.453 1 96.31 171 ASP A C 1
ATOM 1361 O O . ASP A 1 171 ? 0.438 -5.102 -28.578 1 96.31 171 ASP A O 1
ATOM 1365 N N . VAL A 1 172 ? 1.035 -6.445 -26.938 1 97.5 172 VAL A N 1
ATOM 1366 C CA . VAL A 1 172 ? 0.611 -7.664 -27.609 1 97.5 172 VAL A CA 1
ATOM 1367 C C . VAL A 1 172 ? -0.766 -8.086 -27.109 1 97.5 172 VAL A C 1
ATOM 1369 O O . VAL A 1 172 ? -0.999 -8.133 -25.891 1 97.5 172 VAL A O 1
ATOM 1372 N N . PRO A 1 173 ? -1.675 -8.336 -28 1 97.94 173 PRO A N 1
ATOM 1373 C CA . PRO A 1 173 ? -2.992 -8.789 -27.547 1 97.94 173 PRO A CA 1
ATOM 1374 C C . PRO A 1 173 ? -2.938 -10.141 -26.844 1 97.94 173 PRO A C 1
ATOM 1376 O O . PRO A 1 173 ? -2.24 -11.055 -27.297 1 97.94 173 PRO A O 1
ATOM 1379 N N . CYS A 1 174 ? -3.654 -10.281 -25.781 1 97.75 174 CYS A N 1
ATOM 1380 C CA . CYS A 1 174 ? -3.738 -11.539 -25.047 1 97.75 174 CYS A CA 1
ATOM 1381 C C . CYS A 1 174 ? -4.258 -12.656 -25.938 1 97.75 174 CYS A C 1
ATOM 1383 O O . CYS A 1 174 ? -3.861 -13.812 -25.781 1 97.75 174 CYS A O 1
ATOM 1385 N N . SER A 1 175 ? -5.055 -12.328 -26.922 1 97.25 175 SER A N 1
ATOM 1386 C CA . SER A 1 175 ? -5.652 -13.297 -27.828 1 97.25 175 SER A CA 1
ATOM 1387 C C . SER A 1 175 ? -4.582 -14.023 -28.641 1 97.25 175 SER A C 1
ATOM 1389 O O . SER A 1 175 ? -4.809 -15.141 -29.125 1 97.25 175 SER A O 1
ATOM 1391 N N . SER A 1 176 ? -3.432 -13.398 -28.797 1 97.38 176 SER A N 1
ATOM 1392 C CA . SER A 1 176 ? -2.336 -14.078 -29.484 1 97.38 176 SER A CA 1
ATOM 1393 C C . SER A 1 176 ? -1.929 -15.352 -28.75 1 97.38 176 SER A C 1
ATOM 1395 O O . SER A 1 176 ? -1.623 -16.375 -29.375 1 97.38 176 SER A O 1
ATOM 1397 N N . PHE A 1 177 ? -2.006 -15.336 -27.453 1 97.44 177 PHE A N 1
ATOM 1398 C CA . PHE A 1 177 ? -1.601 -16.453 -26.625 1 97.44 177 PHE A CA 1
ATOM 1399 C C . PHE A 1 177 ? -2.709 -17.5 -26.531 1 97.44 177 PHE A C 1
ATOM 1401 O O . PHE A 1 177 ? -2.439 -18.688 -26.328 1 97.44 177 PHE A O 1
ATOM 1408 N N . SER A 1 178 ? -3.932 -17.078 -26.688 1 97.56 178 SER A N 1
ATOM 1409 C CA . SER A 1 178 ? -5.039 -17.969 -26.375 1 97.56 178 SER A CA 1
ATOM 1410 C C . SER A 1 178 ? -5.684 -18.516 -27.641 1 97.56 178 SER A C 1
ATOM 1412 O O . SER A 1 178 ? -6.531 -19.406 -27.578 1 97.56 178 SER A O 1
ATOM 1414 N N . GLN A 1 179 ? -5.348 -18.031 -28.781 1 97 179 GLN A N 1
ATOM 1415 C CA . GLN A 1 179 ? -6.047 -18.312 -30.031 1 97 179 GLN A CA 1
ATOM 1416 C C . GLN A 1 179 ? -6.059 -19.812 -30.328 1 97 179 GLN A C 1
ATOM 1418 O O . GLN A 1 179 ? -6.965 -20.297 -31 1 97 179 GLN A O 1
ATOM 1423 N N . PHE A 1 180 ? -5.156 -20.562 -29.812 1 97.75 180 PHE A N 1
ATOM 1424 C CA . PHE A 1 180 ? -5.098 -21.984 -30.125 1 97.75 180 PHE A CA 1
ATOM 1425 C C . PHE A 1 180 ? -5.512 -22.828 -28.906 1 97.75 180 PHE A C 1
ATOM 1427 O O . PHE A 1 180 ? -5.391 -24.047 -28.938 1 97.75 180 PHE A O 1
ATOM 1434 N N . LEU A 1 181 ? -5.957 -22.281 -27.859 1 97.62 181 LEU A N 1
ATOM 1435 C CA . LEU A 1 181 ? -6.316 -23 -26.641 1 97.62 181 LEU A CA 1
ATOM 1436 C C . LEU A 1 181 ? -7.766 -23.453 -26.688 1 97.62 181 LEU A C 1
ATOM 1438 O O . LEU A 1 181 ? -8.117 -24.484 -26.094 1 97.62 181 LEU A O 1
ATOM 1442 N N . ASN A 1 182 ? -8.719 -22.766 -27.297 1 95.44 182 ASN A N 1
ATOM 1443 C CA . ASN A 1 182 ? -10.102 -23.141 -27.578 1 95.44 182 ASN A CA 1
ATOM 1444 C C . ASN A 1 182 ? -10.938 -23.203 -26.297 1 95.44 182 ASN A C 1
ATOM 1446 O O . ASN A 1 182 ? -11.938 -23.922 -26.234 1 95.44 182 ASN A O 1
ATOM 1450 N N . TYR A 1 183 ? -10.547 -22.672 -25.203 1 97.69 183 TYR A N 1
ATOM 1451 C CA . TYR A 1 183 ? -11.242 -22.547 -23.922 1 97.69 183 TYR A CA 1
ATOM 1452 C C . TYR A 1 183 ? -11.148 -21.125 -23.375 1 97.69 183 TYR A C 1
ATOM 1454 O O . TYR A 1 183 ? -10.336 -20.328 -23.844 1 97.69 183 TYR A O 1
ATOM 1462 N N . PRO A 1 184 ? -12.031 -20.766 -22.438 1 97.5 184 PRO A N 1
ATOM 1463 C CA . PRO A 1 184 ? -11.875 -19.469 -21.797 1 97.5 184 PRO A CA 1
ATOM 1464 C C . PRO A 1 184 ? -10.508 -19.281 -21.156 1 97.5 184 PRO A C 1
ATOM 1466 O O . PRO A 1 184 ? -9.961 -20.219 -20.562 1 97.5 184 PRO A O 1
ATOM 1469 N N . CYS A 1 185 ? -9.945 -18.094 -21.328 1 98.25 185 CYS A N 1
ATOM 1470 C CA . CYS A 1 185 ? -8.625 -17.828 -20.781 1 98.25 185 CYS A CA 1
ATOM 1471 C C . CYS A 1 185 ? -8.633 -16.547 -19.953 1 98.25 185 CYS A C 1
ATOM 1473 O O . CYS A 1 185 ? -9.281 -15.562 -20.312 1 98.25 185 CYS A O 1
ATOM 1475 N N . TYR A 1 186 ? -8 -16.578 -18.844 1 97.62 186 TYR A N 1
ATOM 1476 C CA . TYR A 1 186 ? -7.637 -15.398 -18.078 1 97.62 186 TYR A CA 1
ATOM 1477 C C . TYR A 1 186 ? -6.137 -15.141 -18.141 1 97.62 186 TYR A C 1
ATOM 1479 O O . TYR A 1 186 ? -5.348 -16.062 -18.359 1 97.62 186 TYR A O 1
ATOM 1487 N N . PHE A 1 187 ? -5.789 -13.906 -18.047 1 98 187 PHE A N 1
ATOM 1488 C CA . PHE A 1 187 ? -4.383 -13.508 -18.031 1 98 187 PHE A CA 1
ATOM 1489 C C . PHE A 1 187 ? -4.043 -12.742 -16.766 1 98 187 PHE A C 1
ATOM 1491 O O . PHE A 1 187 ? -4.859 -11.969 -16.266 1 98 187 PHE A O 1
ATOM 1498 N N . ILE A 1 188 ? -2.852 -12.938 -16.297 1 97.56 188 ILE A N 1
ATOM 1499 C CA . ILE A 1 188 ? -2.428 -12.273 -15.062 1 97.56 188 ILE A CA 1
ATOM 1500 C C . ILE A 1 188 ? -0.904 -12.195 -15.016 1 97.56 188 ILE A C 1
ATOM 1502 O O . ILE A 1 188 ? -0.216 -13.062 -15.562 1 97.56 188 ILE A O 1
ATOM 1506 N N . ASN A 1 189 ? -0.386 -11.133 -14.43 1 97.12 189 ASN A N 1
ATOM 1507 C CA . ASN A 1 189 ? 1.036 -11.047 -14.117 1 97.12 189 ASN A CA 1
ATOM 1508 C C . ASN A 1 189 ? 1.485 -12.211 -13.234 1 97.12 189 ASN A C 1
ATOM 1510 O O . ASN A 1 189 ? 0.752 -12.633 -12.336 1 97.12 189 ASN A O 1
ATOM 1514 N N . ASP A 1 190 ? 2.676 -12.648 -13.414 1 97.31 190 ASP A N 1
ATOM 1515 C CA . ASP A 1 190 ? 3.17 -13.844 -12.75 1 97.31 190 ASP A CA 1
ATOM 1516 C C . ASP A 1 190 ? 3.25 -13.648 -11.234 1 97.31 190 ASP A C 1
ATOM 1518 O O . ASP A 1 190 ? 2.82 -14.508 -10.469 1 97.31 190 ASP A O 1
ATOM 1522 N N . ALA A 1 191 ? 3.814 -12.547 -10.82 1 97.38 191 ALA A N 1
ATOM 1523 C CA . ALA A 1 191 ? 3.902 -12.297 -9.383 1 97.38 191 ALA A CA 1
ATOM 1524 C C . ALA A 1 191 ? 2.514 -12.156 -8.766 1 97.38 191 ALA A C 1
ATOM 1526 O O . ALA A 1 191 ? 2.264 -12.648 -7.66 1 97.38 191 ALA A O 1
ATOM 1527 N N . ASN A 1 192 ? 1.624 -11.445 -9.43 1 97.44 192 ASN A N 1
ATOM 1528 C CA . ASN A 1 192 ? 0.242 -11.336 -8.977 1 97.44 192 ASN A CA 1
ATOM 1529 C C . ASN A 1 192 ? -0.421 -12.711 -8.867 1 97.44 192 ASN A C 1
ATOM 1531 O O . ASN A 1 192 ? -1.123 -12.984 -7.895 1 97.44 192 ASN A O 1
ATOM 1535 N N . ALA A 1 193 ? -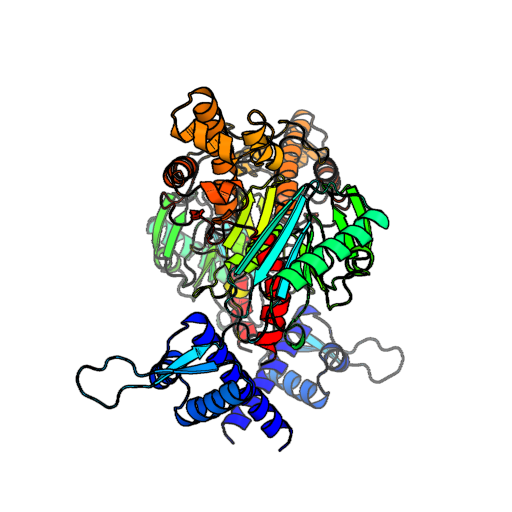0.2 -13.531 -9.852 1 97.56 193 ALA A N 1
ATOM 1536 C CA . ALA A 1 193 ? -0.751 -14.883 -9.836 1 97.56 193 ALA A CA 1
ATOM 1537 C C . ALA A 1 193 ? -0.263 -15.656 -8.617 1 97.56 193 ALA A C 1
ATOM 1539 O O . ALA A 1 193 ? -1.061 -16.266 -7.902 1 97.56 193 ALA A O 1
ATOM 1540 N N . ALA A 1 194 ? 1.005 -15.578 -8.391 1 97.25 194 ALA A N 1
ATOM 1541 C CA . ALA A 1 194 ? 1.575 -16.266 -7.238 1 97.25 194 ALA A CA 1
ATOM 1542 C C . ALA A 1 194 ? 1 -15.734 -5.93 1 97.25 194 ALA A C 1
ATOM 1544 O O . ALA A 1 194 ? 0.711 -16.5 -5.012 1 97.25 194 ALA A O 1
ATOM 1545 N N . GLY A 1 195 ? 0.865 -14.453 -5.863 1 96 195 GLY A N 1
ATOM 1546 C CA . GLY A 1 195 ? 0.229 -13.859 -4.699 1 96 195 GLY A CA 1
ATOM 1547 C C . GLY A 1 195 ? -1.18 -14.367 -4.465 1 96 195 GLY A C 1
ATOM 1548 O O . GLY A 1 195 ? -1.567 -14.633 -3.322 1 96 195 GLY A O 1
ATOM 1549 N N . LEU A 1 196 ? -1.936 -14.484 -5.527 1 94.81 196 LEU A N 1
ATOM 1550 C CA . LEU A 1 196 ? -3.299 -14.992 -5.422 1 94.81 196 LEU A CA 1
ATOM 1551 C C . LEU A 1 196 ? -3.307 -16.422 -4.895 1 94.81 196 LEU A C 1
ATOM 1553 O O . LEU A 1 196 ? -4.164 -16.797 -4.09 1 94.81 196 LEU A O 1
ATOM 1557 N N . ALA A 1 197 ? -2.357 -17.188 -5.379 1 95 197 ALA A N 1
ATOM 1558 C CA . ALA A 1 197 ? -2.242 -18.562 -4.875 1 95 197 ALA A CA 1
ATOM 1559 C C . ALA A 1 197 ? -2.02 -18.578 -3.365 1 95 197 ALA A C 1
ATOM 1561 O O . ALA A 1 197 ? -2.627 -19.375 -2.646 1 95 197 ALA A O 1
ATOM 1562 N N . GLU A 1 198 ? -1.229 -17.672 -2.91 1 92.12 198 GLU A N 1
ATOM 1563 C CA . GLU A 1 198 ? -0.865 -17.609 -1.497 1 92.12 198 GLU A CA 1
ATOM 1564 C C . GLU A 1 198 ? -2.084 -17.328 -0.624 1 92.12 198 GLU A C 1
ATOM 1566 O O . GLU A 1 198 ? -2.164 -17.797 0.512 1 92.12 198 GLU A O 1
ATOM 1571 N N . ILE A 1 199 ? -2.988 -16.547 -1.185 1 87.88 199 ILE A N 1
ATOM 1572 C CA . ILE A 1 199 ? -4.078 -16.109 -0.32 1 87.88 199 ILE A CA 1
ATOM 1573 C C . ILE A 1 199 ? -5.301 -17 -0.54 1 87.88 199 ILE A C 1
ATOM 1575 O O . ILE A 1 199 ? -6.297 -16.875 0.18 1 87.88 199 ILE A O 1
ATOM 1579 N N . TYR A 1 200 ? -5.207 -17.828 -1.477 1 88.06 200 TYR A N 1
ATOM 1580 C CA . TYR A 1 200 ? -6.336 -18.719 -1.693 1 88.06 200 TYR A CA 1
ATOM 1581 C C . TYR A 1 200 ? -6.598 -19.578 -0.456 1 88.06 200 TYR A C 1
ATOM 1583 O O . TYR A 1 200 ? -5.68 -20.188 0.085 1 88.06 200 TYR A O 1
ATOM 1591 N N . ASN A 1 201 ? -7.785 -19.547 0.139 1 78.06 201 ASN A N 1
ATOM 1592 C CA . ASN A 1 201 ? -8.266 -20.297 1.301 1 78.06 201 ASN A CA 1
ATOM 1593 C C . ASN A 1 201 ? -7.516 -19.891 2.568 1 78.06 201 ASN A C 1
ATOM 1595 O O . ASN A 1 201 ? -7.453 -20.656 3.529 1 78.06 201 ASN A O 1
ATOM 1599 N N . ALA A 1 202 ? -6.812 -18.734 2.436 1 78.38 202 ALA A N 1
ATOM 1600 C CA . ALA A 1 202 ? -6.164 -18.266 3.656 1 78.38 202 ALA A CA 1
ATOM 1601 C C . ALA A 1 202 ? -7.195 -17.828 4.688 1 78.38 202 ALA A C 1
ATOM 1603 O O . ALA A 1 202 ? -8.242 -17.281 4.332 1 78.38 202 ALA A O 1
ATOM 1604 N N . LYS A 1 203 ? -7.078 -18.172 5.945 1 69.31 203 LYS A N 1
ATOM 1605 C CA . LYS A 1 203 ? -8.016 -17.844 7.016 1 69.31 203 LYS A CA 1
ATOM 1606 C C . LYS A 1 203 ? -8.117 -16.344 7.219 1 69.31 203 LYS A C 1
ATOM 1608 O O . LYS A 1 203 ? -9.219 -15.789 7.301 1 69.31 203 LYS A O 1
ATOM 1613 N N . ASN A 1 204 ? -6.969 -15.719 7.469 1 70.56 204 ASN A N 1
ATOM 1614 C CA . ASN A 1 204 ? -6.895 -14.281 7.719 1 70.56 204 ASN A CA 1
ATOM 1615 C C . ASN A 1 204 ? -6.043 -13.578 6.668 1 70.56 204 ASN A C 1
ATOM 1617 O O . ASN A 1 204 ? -4.902 -13.969 6.422 1 70.56 204 ASN A O 1
ATOM 1621 N N . GLN A 1 205 ? -6.953 -12.812 5.898 1 76 205 GLN A N 1
ATOM 1622 C CA . GLN A 1 205 ? -6.207 -12.062 4.895 1 76 205 GLN A CA 1
ATOM 1623 C C . GLN A 1 205 ? -5.973 -10.625 5.348 1 76 205 GLN A C 1
ATOM 1625 O O . GLN A 1 205 ? -6.914 -9.844 5.453 1 76 205 GLN A O 1
ATOM 1630 N N . SER A 1 206 ? -4.73 -10.453 5.676 1 86.56 206 SER A N 1
ATOM 1631 C CA . SER A 1 206 ? -4.25 -9.102 5.969 1 86.56 206 SER A CA 1
ATOM 1632 C C . SER A 1 206 ? -3.326 -8.594 4.867 1 86.56 206 SER A C 1
ATOM 1634 O O . SER A 1 206 ? -3.008 -9.328 3.928 1 86.56 206 SER A O 1
ATOM 1636 N N . THR A 1 207 ? -3.107 -7.363 4.91 1 93.69 207 THR A N 1
ATOM 1637 C CA . THR A 1 207 ? -2.145 -6.824 3.955 1 93.69 207 THR A CA 1
ATOM 1638 C C . THR A 1 207 ? -0.81 -7.555 4.062 1 93.69 207 THR A C 1
ATOM 1640 O O . THR A 1 207 ? -0.335 -7.836 5.164 1 93.69 207 THR A O 1
ATOM 1643 N N . ALA A 1 208 ? -0.28 -7.902 2.961 1 96.38 208 ALA A N 1
ATOM 1644 C CA . ALA A 1 208 ? 1.022 -8.562 2.906 1 96.38 208 ALA A CA 1
ATOM 1645 C C . ALA A 1 208 ? 1.751 -8.227 1.607 1 96.38 208 ALA A C 1
ATOM 1647 O O . ALA A 1 208 ? 1.129 -7.812 0.628 1 96.38 208 ALA A O 1
ATOM 1648 N N . VAL A 1 209 ? 3.021 -8.344 1.688 1 98.19 209 VAL A N 1
ATOM 1649 C CA . VAL A 1 209 ? 3.859 -8.242 0.497 1 98.19 209 VAL A CA 1
ATOM 1650 C C . VAL A 1 209 ? 4.355 -9.625 0.095 1 98.19 209 VAL A C 1
ATOM 1652 O O . VAL A 1 209 ? 4.824 -10.398 0.939 1 98.19 209 VAL A O 1
ATOM 1655 N N . TYR A 1 210 ? 4.117 -9.992 -1.111 1 97.81 210 TYR A N 1
ATOM 1656 C CA . TYR A 1 210 ? 4.684 -11.211 -1.676 1 97.81 210 TYR A CA 1
ATOM 1657 C C . TYR A 1 210 ? 5.875 -10.898 -2.57 1 97.81 210 TYR A C 1
ATOM 1659 O O . TYR A 1 210 ? 5.734 -10.203 -3.582 1 97.81 210 TYR A O 1
ATOM 1667 N N . LEU A 1 211 ? 7.039 -11.367 -2.211 1 98.31 211 LEU A N 1
ATOM 1668 C CA . LEU A 1 211 ? 8.25 -11.219 -3.01 1 98.31 211 LEU A CA 1
ATOM 1669 C C . LEU A 1 211 ? 8.477 -12.445 -3.887 1 98.31 211 LEU A C 1
ATOM 1671 O O . LEU A 1 211 ? 8.625 -13.555 -3.375 1 98.31 211 LEU A O 1
ATOM 1675 N N . SER A 1 212 ? 8.469 -12.242 -5.129 1 97.62 212 SER A N 1
ATOM 1676 C CA . SER A 1 212 ? 8.711 -13.32 -6.078 1 97.62 212 SER A CA 1
ATOM 1677 C C . SER A 1 212 ? 10.172 -13.367 -6.496 1 97.62 212 SER A C 1
ATOM 1679 O O . SER A 1 212 ? 10.578 -12.688 -7.438 1 97.62 212 SER A O 1
ATOM 1681 N N . LEU A 1 213 ? 10.961 -14.25 -5.848 1 97.81 213 LEU A N 1
ATOM 1682 C CA . LEU A 1 213 ? 12.398 -14.359 -6.09 1 97.81 213 LEU A CA 1
ATOM 1683 C C . LEU A 1 213 ? 12.688 -15.461 -7.105 1 97.81 213 LEU A C 1
ATOM 1685 O O . LEU A 1 213 ? 13.328 -16.469 -6.773 1 97.81 213 LEU A O 1
ATOM 1689 N N . SER A 1 214 ? 12.273 -15.219 -8.32 1 95.56 214 SER A N 1
ATOM 1690 C CA . SER A 1 214 ? 12.477 -16.141 -9.43 1 95.56 214 SER A CA 1
ATOM 1691 C C . SER A 1 214 ? 13.602 -15.672 -10.352 1 95.56 214 SER A C 1
ATOM 1693 O O . SER A 1 214 ? 14.547 -15.031 -9.898 1 95.56 214 SER A O 1
ATOM 1695 N N . ASN A 1 215 ? 13.633 -16.109 -11.586 1 92.56 215 ASN A N 1
ATOM 1696 C CA . ASN A 1 215 ? 14.703 -15.695 -12.492 1 92.56 215 ASN A CA 1
ATOM 1697 C C . ASN A 1 215 ? 14.68 -14.188 -12.742 1 92.56 215 ASN A C 1
ATOM 1699 O O . ASN A 1 215 ? 15.711 -13.594 -13.055 1 92.56 215 ASN A O 1
ATOM 1703 N N . SER A 1 216 ? 13.547 -13.664 -12.633 1 92.75 216 SER A N 1
ATOM 1704 C CA . SER A 1 216 ? 13.336 -12.227 -12.453 1 92.75 216 SER A CA 1
ATOM 1705 C C . SER A 1 216 ? 12.57 -11.938 -11.172 1 92.75 216 SER A C 1
ATOM 1707 O O . SER A 1 216 ? 11.672 -12.695 -10.789 1 92.75 216 SER A O 1
ATOM 1709 N N . VAL A 1 217 ? 13 -10.883 -10.547 1 96.19 217 VAL A N 1
ATOM 1710 C CA . VAL A 1 217 ? 12.422 -10.586 -9.242 1 96.19 217 VAL A CA 1
ATOM 1711 C C . VAL A 1 217 ? 11.258 -9.617 -9.398 1 96.19 217 VAL A C 1
ATOM 1713 O O . VAL A 1 217 ? 11.328 -8.664 -10.172 1 96.19 217 VAL A O 1
ATOM 1716 N N . GLY A 1 218 ? 10.164 -9.844 -8.75 1 95.94 218 GLY A N 1
ATOM 1717 C CA . GLY A 1 218 ? 8.992 -8.992 -8.664 1 95.94 218 GLY A CA 1
ATOM 1718 C C . GLY A 1 218 ? 8.211 -9.188 -7.375 1 95.94 218 GLY A C 1
ATOM 1719 O O . GLY A 1 218 ? 8.773 -9.586 -6.355 1 95.94 218 GLY A O 1
ATOM 1720 N N . GLY A 1 219 ? 7.008 -8.812 -7.43 1 97.88 219 GLY A N 1
ATOM 1721 C CA . GLY A 1 219 ? 6.16 -9.023 -6.266 1 97.88 219 GLY A CA 1
ATOM 1722 C C . GLY A 1 219 ? 4.77 -8.43 -6.43 1 97.88 219 GLY A C 1
ATOM 1723 O O . GLY A 1 219 ? 4.41 -7.973 -7.516 1 97.88 219 GLY A O 1
ATOM 1724 N N . THR A 1 220 ? 4.031 -8.609 -5.41 1 98.06 220 THR A N 1
ATOM 1725 C CA . THR A 1 220 ? 2.688 -8.047 -5.375 1 98.06 220 THR A CA 1
ATOM 1726 C C . THR A 1 220 ? 2.311 -7.637 -3.953 1 98.06 220 THR A C 1
ATOM 1728 O O . THR A 1 220 ? 2.936 -8.078 -2.986 1 98.06 220 THR A O 1
ATOM 1731 N N . ILE A 1 221 ? 1.422 -6.73 -3.869 1 97.88 221 ILE A N 1
ATOM 1732 C CA . ILE A 1 221 ? 0.877 -6.266 -2.598 1 97.88 221 ILE A CA 1
ATOM 1733 C C . ILE A 1 221 ? -0.532 -6.82 -2.406 1 97.88 221 ILE A C 1
ATOM 1735 O O . ILE A 1 221 ? -1.444 -6.492 -3.168 1 97.88 221 ILE A O 1
ATOM 1739 N N . ILE A 1 222 ? -0.648 -7.641 -1.438 1 95.94 222 ILE A N 1
ATOM 1740 C CA . ILE A 1 222 ? -1.916 -8.281 -1.114 1 95.94 222 ILE A CA 1
ATOM 1741 C C . ILE A 1 222 ? -2.754 -7.359 -0.232 1 95.94 222 ILE A C 1
ATOM 1743 O O . ILE A 1 222 ? -2.246 -6.789 0.736 1 95.94 222 ILE A O 1
ATOM 1747 N N . GLN A 1 223 ? -3.93 -7.164 -0.571 1 91.31 223 GLN A N 1
ATOM 1748 C CA . GLN A 1 223 ? -4.84 -6.301 0.177 1 91.31 223 GLN A CA 1
ATOM 1749 C C . GLN A 1 223 ? -5.684 -7.113 1.155 1 91.31 223 GLN A C 1
ATOM 1751 O O . GLN A 1 223 ? -5.879 -8.32 0.965 1 91.31 223 GLN A O 1
ATOM 1756 N N . PRO A 1 224 ? -6.074 -6.402 2.201 1 81.94 224 PRO A N 1
ATOM 1757 C CA . PRO A 1 224 ? -6.918 -7.133 3.15 1 81.94 224 PRO A CA 1
ATOM 1758 C C . PRO A 1 224 ? -8.273 -7.512 2.561 1 81.94 224 PRO A C 1
ATOM 1760 O O . PRO A 1 224 ? -8.727 -6.891 1.594 1 81.94 224 PRO A O 1
ATOM 1763 N N . LYS A 1 225 ? -8.727 -8.555 3.205 1 70.25 225 LYS A N 1
ATOM 1764 C CA . LYS A 1 225 ? -10.016 -9.039 2.727 1 70.25 225 LYS A CA 1
ATOM 1765 C C . LYS A 1 225 ? -11.102 -7.98 2.895 1 70.25 225 LYS A C 1
ATOM 1767 O O . LYS A 1 225 ? -11.219 -7.363 3.957 1 70.25 225 LYS A O 1
ATOM 1772 N N . ASN A 1 226 ? -11.492 -7.406 1.799 1 60.06 226 ASN A N 1
ATOM 1773 C CA . ASN A 1 226 ? -12.711 -6.609 1.889 1 60.06 226 ASN A CA 1
ATOM 1774 C C . ASN A 1 226 ? -13.953 -7.488 1.852 1 60.06 226 ASN A C 1
ATOM 1776 O O . ASN A 1 226 ? -13.898 -8.633 1.394 1 60.06 226 ASN A O 1
ATOM 1780 N N . ASN A 1 227 ? -14.875 -7.16 2.646 1 51.81 227 ASN A N 1
ATOM 1781 C CA . ASN A 1 227 ? -16.094 -7.961 2.809 1 51.81 227 ASN A CA 1
ATOM 1782 C C . ASN A 1 227 ? -16.5 -8.625 1.497 1 51.81 227 ASN A C 1
ATOM 1784 O O . ASN A 1 227 ? -15.945 -8.32 0.441 1 51.81 227 ASN A O 1
ATOM 1788 N N . PHE A 1 228 ? -17.797 -9.031 1.483 1 46.38 228 PHE A N 1
ATOM 1789 C CA . PHE A 1 228 ? -18.688 -10.023 0.882 1 46.38 228 PHE A CA 1
ATOM 1790 C C . PHE A 1 228 ? -18.859 -9.758 -0.609 1 46.38 228 PHE A C 1
ATOM 1792 O O . PHE A 1 228 ? -19.922 -9.32 -1.051 1 46.38 228 PHE A O 1
ATOM 1799 N N . ASP A 1 229 ? -17.953 -9.086 -1.263 1 50.94 229 ASP A N 1
ATOM 1800 C CA . ASP A 1 229 ? -18.594 -8.867 -2.555 1 50.94 229 ASP A CA 1
ATOM 1801 C C . ASP A 1 229 ? -18.672 -10.164 -3.354 1 50.94 229 ASP A C 1
ATOM 1803 O O . ASP A 1 229 ? -17.875 -11.078 -3.16 1 50.94 229 ASP A O 1
ATOM 1807 N N . GLU A 1 230 ? -19.672 -10.32 -4.047 1 53.94 230 GLU A N 1
ATOM 1808 C CA . GLU A 1 230 ? -20.25 -11.344 -4.906 1 53.94 230 GLU A CA 1
ATOM 1809 C C . GLU A 1 230 ? -19.312 -11.703 -6.055 1 53.94 230 GLU A C 1
ATOM 1811 O O . GLU A 1 230 ? -19.266 -12.852 -6.492 1 53.94 230 GLU A O 1
ATOM 1816 N N . THR A 1 231 ? -18.422 -10.664 -6.473 1 63.38 231 THR A N 1
ATOM 1817 C CA . THR A 1 231 ? -17.656 -10.977 -7.664 1 63.38 231 THR A CA 1
ATOM 1818 C C . THR A 1 231 ? -16.156 -10.898 -7.371 1 63.38 231 THR A C 1
ATOM 1820 O O . THR A 1 231 ? -15.688 -9.938 -6.766 1 63.38 231 THR A O 1
ATOM 1823 N N . PHE A 1 232 ? -15.523 -12.008 -7.684 1 79.06 232 PHE A N 1
ATOM 1824 C CA . PHE A 1 232 ? -14.07 -12.047 -7.527 1 79.06 232 PHE A CA 1
ATOM 1825 C C . PHE A 1 232 ? -13.391 -11.141 -8.547 1 79.06 232 PHE A C 1
ATOM 1827 O O . PHE A 1 232 ? -13.57 -11.312 -9.758 1 79.06 232 PHE A O 1
ATOM 1834 N N . GLN A 1 233 ? -12.727 -10.117 -8.055 1 82.69 233 GLN A N 1
ATOM 1835 C CA . GLN A 1 233 ? -11.883 -9.266 -8.883 1 82.69 233 GLN A CA 1
ATOM 1836 C C . GLN A 1 233 ? -10.461 -9.188 -8.32 1 82.69 233 GLN A C 1
ATOM 1838 O O . GLN A 1 233 ? -10.273 -8.992 -7.117 1 82.69 233 GLN A O 1
ATOM 1843 N N . VAL A 1 234 ? -9.531 -9.391 -9.203 1 86.69 234 VAL A N 1
ATOM 1844 C CA . VAL A 1 234 ? -8.125 -9.367 -8.805 1 86.69 234 VAL A CA 1
ATOM 1845 C C . VAL A 1 234 ? -7.82 -8.062 -8.07 1 86.69 234 VAL A C 1
ATOM 1847 O O . VAL A 1 234 ? -7.094 -8.062 -7.074 1 86.69 234 VAL A O 1
ATOM 1850 N N . SER A 1 235 ? -8.414 -6.949 -8.562 1 84.81 235 SER A N 1
ATOM 1851 C CA . SER A 1 235 ? -8.148 -5.621 -8.016 1 84.81 235 SER A CA 1
ATOM 1852 C C . SER A 1 235 ? -8.68 -5.5 -6.586 1 84.81 235 SER A C 1
ATOM 1854 O O . SER A 1 235 ? -8.32 -4.562 -5.867 1 84.81 235 SER A O 1
ATOM 1856 N N . GLU A 1 236 ? -9.484 -6.406 -6.188 1 85.94 236 GLU A N 1
ATOM 1857 C CA . GLU A 1 236 ? -10.016 -6.402 -4.828 1 85.94 236 GLU A CA 1
ATOM 1858 C C . GLU A 1 236 ? -9.07 -7.121 -3.867 1 85.94 236 GLU A C 1
ATOM 1860 O O . GLU A 1 236 ? -9.156 -6.941 -2.65 1 85.94 236 GLU A O 1
ATOM 1865 N N . LYS A 1 237 ? -8.234 -7.91 -4.465 1 90.5 237 LYS A N 1
ATOM 1866 C CA . LYS A 1 237 ? -7.371 -8.75 -3.641 1 90.5 237 LYS A CA 1
ATOM 1867 C C . LYS A 1 237 ? -5.934 -8.242 -3.652 1 90.5 237 LYS A C 1
ATOM 1869 O O . LYS A 1 237 ? -5.18 -8.469 -2.701 1 90.5 237 LYS A O 1
ATOM 1874 N N . LEU A 1 238 ? -5.641 -7.629 -4.754 1 94.5 238 LEU A N 1
ATOM 1875 C CA . LEU A 1 238 ? -4.273 -7.148 -4.949 1 94.5 238 LEU A CA 1
ATOM 1876 C C . LEU A 1 238 ? -4.266 -5.66 -5.277 1 94.5 238 LEU A C 1
ATOM 1878 O O . LEU A 1 238 ? -5.156 -5.164 -5.969 1 94.5 238 LEU A O 1
ATOM 1882 N N . TYR A 1 239 ? -3.299 -4.988 -4.82 1 95.62 239 TYR A N 1
ATOM 1883 C CA . TYR A 1 239 ? -3.053 -3.621 -5.258 1 95.62 239 TYR A CA 1
ATOM 1884 C C . TYR A 1 239 ? -2.363 -3.6 -6.617 1 95.62 239 TYR A C 1
ATOM 1886 O O . TYR A 1 239 ? -1.22 -4.047 -6.746 1 95.62 239 TYR A O 1
ATOM 1894 N N . LEU A 1 240 ? -2.949 -3.004 -7.602 1 95.12 240 LEU A N 1
ATOM 1895 C CA . LEU A 1 240 ? -2.434 -3.111 -8.961 1 95.12 240 LEU A CA 1
ATOM 1896 C C . LEU A 1 240 ? -1.718 -1.829 -9.375 1 95.12 240 LEU A C 1
ATOM 1898 O O . LEU A 1 240 ? -0.931 -1.829 -10.32 1 95.12 240 LEU A O 1
ATOM 1902 N N . GLY A 1 241 ? -1.997 -0.686 -8.688 1 95.12 241 GLY A N 1
ATOM 1903 C CA . GLY A 1 241 ? -1.439 0.597 -9.086 1 95.12 241 GLY A CA 1
ATOM 1904 C C . GLY A 1 241 ? -2.211 1.259 -10.211 1 95.12 241 GLY A C 1
ATOM 1905 O O . GLY A 1 241 ? -3.096 0.643 -10.812 1 95.12 241 GLY A O 1
ATOM 1906 N N . ASP A 1 242 ? -1.852 2.453 -10.547 1 93.44 242 ASP A N 1
ATOM 1907 C CA . ASP A 1 242 ? -2.574 3.264 -11.523 1 93.44 242 ASP A CA 1
ATOM 1908 C C . ASP A 1 242 ? -2.381 2.725 -12.938 1 93.44 242 ASP A C 1
ATOM 1910 O O . ASP A 1 242 ? -3.275 2.834 -13.773 1 93.44 242 ASP A O 1
ATOM 1914 N N . ASN A 1 243 ? -1.245 2.139 -13.133 1 93.19 243 ASN A N 1
ATOM 1915 C CA . ASN A 1 243 ? -0.923 1.637 -14.461 1 93.19 243 ASN A CA 1
ATOM 1916 C C . ASN A 1 243 ? -0.669 0.132 -14.453 1 93.19 243 ASN A C 1
ATOM 1918 O O . ASN A 1 243 ? 0.038 -0.39 -15.312 1 93.19 243 ASN A O 1
ATOM 1922 N N . TRP A 1 244 ? -1.132 -0.508 -13.336 1 94.06 244 TRP A N 1
ATOM 1923 C CA . TRP A 1 244 ? -1.061 -1.958 -13.18 1 94.06 244 TRP A CA 1
ATOM 1924 C C . TRP A 1 244 ? 0.384 -2.418 -13.016 1 94.06 244 TRP A C 1
ATOM 1926 O O . TRP A 1 244 ? 0.764 -3.48 -13.516 1 94.06 244 TRP A O 1
ATOM 1936 N N . ARG A 1 245 ? 1.202 -1.558 -12.43 1 94.88 245 ARG A N 1
ATOM 1937 C CA . ARG A 1 245 ? 2.613 -1.843 -12.195 1 94.88 245 ARG A CA 1
ATOM 1938 C C . ARG A 1 245 ? 2.922 -1.883 -10.695 1 94.88 245 ARG A C 1
ATOM 1940 O O . ARG A 1 245 ? 4.059 -1.634 -10.289 1 94.88 245 ARG A O 1
ATOM 1947 N N . GLY A 1 246 ? 1.856 -2.105 -9.938 1 96.44 246 GLY A N 1
ATOM 1948 C CA . GLY A 1 246 ? 2.088 -2.229 -8.508 1 96.44 246 GLY A CA 1
ATOM 1949 C C . GLY A 1 246 ? 2.943 -3.428 -8.141 1 96.44 246 GLY A C 1
ATOM 1950 O O . GLY A 1 246 ? 2.742 -4.523 -8.672 1 96.44 246 GLY A O 1
ATOM 1951 N N . GLY A 1 247 ? 3.938 -3.195 -7.242 1 97.69 247 GLY A N 1
ATOM 1952 C CA . GLY A 1 247 ? 4.742 -4.297 -6.734 1 97.69 247 GLY A CA 1
ATOM 1953 C C . GLY A 1 247 ? 5.934 -4.617 -7.617 1 97.69 247 GLY A C 1
ATOM 1954 O O . GLY A 1 247 ? 6.453 -5.734 -7.586 1 97.69 247 GLY A O 1
ATOM 1955 N N . GLU A 1 248 ? 6.363 -3.691 -8.445 1 97.25 248 GLU A N 1
ATOM 1956 C CA . GLU A 1 248 ? 7.566 -3.895 -9.242 1 97.25 248 GLU A CA 1
ATOM 1957 C C . GLU A 1 248 ? 8.828 -3.766 -8.391 1 97.25 248 GLU A C 1
ATOM 1959 O O . GLU A 1 248 ? 9.727 -2.99 -8.719 1 97.25 248 GLU A O 1
ATOM 1964 N N . PHE A 1 249 ? 8.906 -4.641 -7.398 1 98.12 249 PHE A N 1
ATOM 1965 C CA . PHE A 1 249 ? 9.977 -4.578 -6.406 1 98.12 249 PHE A CA 1
ATOM 1966 C C . PHE A 1 249 ? 11.328 -4.836 -7.047 1 98.12 249 PHE A C 1
ATOM 1968 O O . PHE A 1 249 ? 12.352 -4.336 -6.574 1 98.12 249 PHE A O 1
ATOM 1975 N N . GLY A 1 250 ? 11.352 -5.582 -8.086 1 97.88 250 GLY A N 1
ATOM 1976 C CA . GLY A 1 250 ? 12.602 -5.938 -8.742 1 97.88 250 GLY A CA 1
ATOM 1977 C C . GLY A 1 250 ? 13.352 -4.734 -9.289 1 97.88 250 GLY A C 1
ATOM 1978 O O . GLY A 1 250 ? 14.57 -4.789 -9.477 1 97.88 250 GLY A O 1
ATOM 1979 N N . HIS A 1 251 ? 12.648 -3.672 -9.484 1 97.12 251 HIS A N 1
ATOM 1980 C CA . HIS A 1 251 ? 13.266 -2.525 -10.148 1 97.12 251 HIS A CA 1
ATOM 1981 C C . HIS A 1 251 ? 13.414 -1.35 -9.188 1 97.12 251 HIS A C 1
ATOM 1983 O O . HIS A 1 251 ? 13.656 -0.22 -9.617 1 97.12 251 HIS A O 1
ATOM 1989 N N . VAL A 1 252 ? 13.234 -1.625 -7.957 1 97.94 252 VAL A N 1
ATOM 1990 C CA . VAL A 1 252 ? 13.648 -0.665 -6.941 1 97.94 252 VAL A CA 1
ATOM 1991 C C . VAL A 1 252 ? 15.18 -0.594 -6.895 1 97.94 252 VAL A C 1
ATOM 1993 O O . VAL A 1 252 ? 15.852 -1.618 -7.004 1 97.94 252 VAL A O 1
ATOM 1996 N N . THR A 1 253 ? 15.688 0.578 -6.699 1 97.94 253 THR A N 1
ATOM 1997 C CA . THR A 1 253 ? 17.141 0.721 -6.59 1 97.94 253 THR A CA 1
ATOM 1998 C C . THR A 1 253 ? 17.625 0.264 -5.219 1 97.94 253 THR A C 1
ATOM 2000 O O . THR A 1 253 ? 17.391 0.939 -4.211 1 97.94 253 THR A O 1
ATOM 2003 N N . LEU A 1 254 ? 18.297 -0.822 -5.152 1 98.12 254 LEU A N 1
ATOM 2004 C CA . LEU A 1 254 ? 18.844 -1.354 -3.906 1 98.12 254 LEU A CA 1
ATOM 2005 C C . LEU A 1 254 ? 20.234 -0.792 -3.631 1 98.12 254 LEU A C 1
ATOM 2007 O O . LEU A 1 254 ? 20.531 -0.406 -2.5 1 98.12 254 LEU A O 1
ATOM 2011 N N . ILE A 1 255 ? 21.062 -0.773 -4.68 1 98.19 255 ILE A N 1
ATOM 2012 C CA . ILE A 1 255 ? 22.422 -0.244 -4.602 1 98.19 255 ILE A CA 1
ATOM 2013 C C . ILE A 1 255 ? 22.594 0.863 -5.637 1 98.19 255 ILE A C 1
ATOM 2015 O O . ILE A 1 255 ? 22.922 0.592 -6.793 1 98.19 255 ILE A O 1
ATOM 2019 N N . PRO A 1 256 ? 22.484 2.109 -5.223 1 97.5 256 PRO A N 1
ATOM 2020 C CA . PRO A 1 256 ? 22.688 3.191 -6.184 1 97.5 256 PRO A CA 1
ATOM 2021 C C . PRO A 1 256 ? 24.016 3.084 -6.922 1 97.5 256 PRO A C 1
ATOM 2023 O O . PRO A 1 256 ? 25.062 2.928 -6.285 1 97.5 256 PRO A O 1
ATOM 2026 N N . GLY A 1 257 ? 23.906 3.1 -8.258 1 96.44 257 GLY A N 1
ATOM 2027 C CA . GLY A 1 257 ? 25.094 2.996 -9.078 1 96.44 257 GLY A CA 1
ATOM 2028 C C . GLY A 1 257 ? 25.672 1.592 -9.125 1 96.44 257 GLY A C 1
ATOM 2029 O O . GLY A 1 257 ? 26.797 1.391 -9.57 1 96.44 257 GLY A O 1
ATOM 2030 N N . GLY A 1 258 ? 24.953 0.615 -8.695 1 97.69 258 GLY A N 1
ATOM 2031 C CA . GLY A 1 258 ? 25.438 -0.754 -8.617 1 97.69 258 GLY A CA 1
ATOM 2032 C C . GLY A 1 258 ? 25.406 -1.479 -9.945 1 97.69 258 GLY A C 1
ATOM 2033 O O . GLY A 1 258 ? 25.625 -0.874 -11 1 97.69 258 GLY A O 1
ATOM 2034 N N . GLU A 1 259 ? 25.188 -2.752 -9.945 1 97.5 259 GLU A N 1
ATOM 2035 C CA . GLU A 1 259 ? 25.25 -3.625 -11.117 1 97.5 259 GLU A CA 1
ATOM 2036 C C . GLU A 1 259 ? 24.188 -3.24 -12.141 1 97.5 259 GLU A C 1
ATOM 2038 O O . GLU A 1 259 ? 23.125 -2.721 -11.789 1 97.5 259 GLU A O 1
ATOM 2043 N N . GLN A 1 260 ? 24.469 -3.539 -13.367 1 97.19 260 GLN A N 1
ATOM 2044 C CA . GLN A 1 260 ? 23.547 -3.258 -14.461 1 97.19 260 GLN A CA 1
ATOM 2045 C C . GLN A 1 260 ? 22.406 -4.27 -14.492 1 97.19 260 GLN A C 1
ATOM 2047 O O . GLN A 1 260 ? 22.641 -5.477 -14.422 1 97.19 260 GLN A O 1
ATOM 2052 N N . CYS A 1 261 ? 21.266 -3.777 -14.609 1 96 261 CYS A N 1
ATOM 2053 C CA . CYS A 1 261 ? 20.078 -4.613 -14.719 1 96 261 CYS A CA 1
ATOM 2054 C C . CYS A 1 261 ? 19.656 -4.77 -16.172 1 96 261 CYS A C 1
ATOM 2056 O O . CYS A 1 261 ? 19.906 -3.891 -17 1 96 261 CYS A O 1
ATOM 2058 N N . TYR A 1 262 ? 18.922 -5.824 -16.469 1 91.12 262 TYR A N 1
ATOM 2059 C CA . TYR A 1 262 ? 18.469 -6.051 -17.828 1 91.12 262 TYR A CA 1
ATOM 2060 C C . TYR A 1 262 ? 17.469 -4.973 -18.25 1 91.12 262 TYR A C 1
ATOM 2062 O O . TYR A 1 262 ? 17.203 -4.812 -19.438 1 91.12 262 TYR A O 1
ATOM 2070 N N . CYS A 1 263 ? 16.938 -4.234 -17.344 1 92.62 263 CYS A N 1
ATOM 2071 C CA . CYS A 1 263 ? 15.961 -3.189 -17.672 1 92.62 263 CYS A CA 1
ATOM 2072 C C . CYS A 1 263 ? 16.672 -1.915 -18.125 1 92.62 263 CYS A C 1
ATOM 2074 O O . CYS A 1 263 ? 16.016 -0.941 -18.5 1 92.62 263 CYS A O 1
ATOM 2076 N N . GLY A 1 264 ? 17.984 -1.859 -18.016 1 94 264 GLY A N 1
ATOM 2077 C CA . GLY A 1 264 ? 18.766 -0.72 -18.469 1 94 264 GLY A CA 1
ATOM 2078 C C . GLY A 1 264 ? 19.188 0.194 -17.328 1 94 264 GLY A C 1
ATOM 2079 O O . GLY A 1 264 ? 19.984 1.109 -17.531 1 94 264 GLY A O 1
ATOM 2080 N N . LYS A 1 265 ? 18.719 -0.053 -16.156 1 96.44 265 LYS A N 1
ATOM 2081 C CA . LYS A 1 265 ? 19.078 0.779 -15.016 1 96.44 265 LYS A CA 1
ATOM 2082 C C . LYS A 1 265 ? 20.125 0.102 -14.148 1 96.44 265 LYS A C 1
ATOM 2084 O O . LYS A 1 265 ? 20.562 -1.02 -14.445 1 96.44 265 LYS A O 1
ATOM 2089 N N . GLN A 1 266 ? 20.609 0.79 -13.148 1 97.25 266 GLN A N 1
ATOM 2090 C CA . GLN A 1 266 ? 21.672 0.272 -12.297 1 97.25 266 GLN A CA 1
ATOM 2091 C C . GLN A 1 266 ? 21.188 0.074 -10.867 1 97.25 266 GLN A C 1
ATOM 2093 O O . GLN A 1 266 ? 20.438 0.901 -10.344 1 97.25 266 GLN A O 1
ATOM 2098 N N . GLY A 1 267 ? 21.609 -1.051 -10.289 1 97.88 267 GLY A N 1
ATOM 2099 C CA . GLY A 1 267 ? 21.453 -1.244 -8.859 1 97.88 267 GLY A CA 1
ATOM 2100 C C . GLY A 1 267 ? 20.094 -1.782 -8.469 1 97.88 267 GLY A C 1
ATOM 2101 O O . GLY A 1 267 ? 19.734 -1.777 -7.297 1 97.88 267 GLY A O 1
ATOM 2102 N N . CYS A 1 268 ? 19.312 -2.246 -9.469 1 98.25 268 CYS A N 1
ATOM 2103 C CA . CYS A 1 268 ? 17.969 -2.771 -9.188 1 98.25 268 CYS A CA 1
ATOM 2104 C C . CYS A 1 268 ? 18.047 -3.973 -8.258 1 98.25 268 CYS A C 1
ATOM 2106 O O . CYS A 1 268 ? 19.016 -4.742 -8.305 1 98.25 268 CYS A O 1
ATOM 2108 N N . PHE A 1 269 ? 17.062 -4.16 -7.465 1 98.62 269 PHE A N 1
ATOM 2109 C CA . PHE A 1 269 ? 16.938 -5.297 -6.562 1 98.62 269 PHE A CA 1
ATOM 2110 C C . PHE A 1 269 ? 17.062 -6.609 -7.328 1 98.62 269 PHE A C 1
ATOM 2112 O O . PHE A 1 269 ? 17.703 -7.55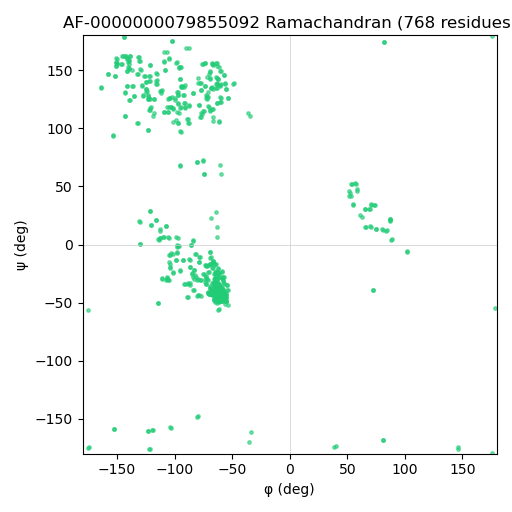5 -6.852 1 98.62 269 PHE A O 1
ATOM 2119 N N . ASP A 1 270 ? 16.609 -6.699 -8.5 1 98.12 270 ASP A N 1
ATOM 2120 C CA . ASP A 1 270 ? 16.547 -7.883 -9.352 1 98.12 270 ASP A CA 1
ATOM 2121 C C . ASP A 1 270 ? 17.938 -8.461 -9.594 1 98.12 270 ASP A C 1
ATOM 2123 O O . ASP A 1 270 ? 18.156 -9.664 -9.445 1 98.12 270 ASP A O 1
ATOM 2127 N N . VAL A 1 271 ? 18.891 -7.652 -9.852 1 96.94 271 VAL A N 1
ATOM 2128 C CA . VAL A 1 271 ? 20.203 -8.133 -10.281 1 96.94 271 VAL A CA 1
ATOM 2129 C C . VAL A 1 271 ? 20.922 -8.773 -9.102 1 96.94 271 VAL A C 1
ATOM 2131 O O . VAL A 1 271 ? 21.812 -9.617 -9.289 1 96.94 271 VAL A O 1
ATOM 2134 N N . TYR A 1 272 ? 20.516 -8.5 -7.926 1 98.12 272 TYR A N 1
ATOM 2135 C CA . TYR A 1 272 ? 21.203 -9 -6.738 1 98.12 272 TYR A CA 1
ATOM 2136 C C . TYR A 1 272 ? 20.469 -10.203 -6.148 1 98.12 272 TYR A C 1
ATOM 2138 O O . TYR A 1 272 ? 21.078 -11.039 -5.48 1 98.12 272 TYR A O 1
ATOM 2146 N N . CYS A 1 273 ? 19.156 -10.289 -6.434 1 98.25 273 CYS A N 1
ATOM 2147 C CA . CYS A 1 273 ? 18.406 -11.281 -5.672 1 98.25 273 CYS A CA 1
ATOM 2148 C C . CYS A 1 273 ? 17.562 -12.156 -6.598 1 98.25 273 CYS A C 1
ATOM 2150 O O . CYS A 1 273 ? 16.578 -12.758 -6.168 1 98.25 273 CYS A O 1
ATOM 2152 N N . SER A 1 274 ? 17.875 -12.211 -7.836 1 97.12 274 SER A N 1
ATOM 2153 C CA . SER A 1 274 ? 17.219 -13.164 -8.727 1 97.12 274 SER A CA 1
ATOM 2154 C C . SER A 1 274 ? 17.75 -14.578 -8.516 1 97.12 274 SER A C 1
ATOM 2156 O O . SER A 1 274 ? 18.875 -14.758 -8.031 1 97.12 274 SER A O 1
ATOM 2158 N N . ALA A 1 275 ? 16.953 -15.562 -8.859 1 96.38 275 ALA A N 1
ATOM 2159 C CA . ALA A 1 275 ? 17.391 -16.953 -8.797 1 96.38 275 ALA A CA 1
ATOM 2160 C C . ALA A 1 275 ? 18.562 -17.203 -9.75 1 96.38 275 ALA A C 1
ATOM 2162 O O . ALA A 1 275 ? 19.422 -18.047 -9.484 1 96.38 275 ALA A O 1
ATOM 2163 N N . LYS A 1 276 ? 18.609 -16.453 -10.805 1 94.19 276 LYS A N 1
ATOM 2164 C CA . LYS A 1 276 ? 19.688 -16.562 -11.781 1 94.19 276 LYS A CA 1
ATOM 2165 C C . LYS A 1 276 ? 21.047 -16.266 -11.141 1 94.19 276 LYS A C 1
ATOM 2167 O O . LYS A 1 276 ? 22.047 -16.891 -11.492 1 94.19 276 LYS A O 1
ATOM 2172 N N . LYS A 1 277 ? 21.031 -15.336 -10.266 1 95.69 277 LYS A N 1
ATOM 2173 C CA . LYS A 1 277 ? 22.266 -14.961 -9.57 1 95.69 277 LYS A CA 1
ATOM 2174 C C . LYS A 1 277 ? 22.859 -16.156 -8.82 1 95.69 277 LYS A C 1
ATOM 2176 O O . LYS A 1 277 ? 24.078 -16.344 -8.805 1 95.69 277 LYS A O 1
ATOM 2181 N N . LEU A 1 278 ? 22.047 -16.969 -8.266 1 97.12 278 LEU A N 1
ATOM 2182 C CA . LEU A 1 278 ? 22.484 -18.109 -7.469 1 97.12 278 LEU A CA 1
ATOM 2183 C C . LEU A 1 278 ? 22.828 -19.297 -8.367 1 97.12 278 LEU A C 1
ATOM 2185 O O . LEU A 1 278 ? 23.703 -20.094 -8.031 1 97.12 278 LEU A O 1
ATOM 2189 N N . SER A 1 279 ? 22.188 -19.375 -9.477 1 95.38 279 SER A N 1
ATOM 2190 C CA . SER A 1 279 ? 22.328 -20.562 -10.305 1 95.38 279 SER A CA 1
ATOM 2191 C C . SER A 1 279 ? 23.359 -20.359 -11.414 1 95.38 279 SER A C 1
ATOM 2193 O O . SER A 1 279 ? 23.516 -21.203 -12.297 1 95.38 279 SER A O 1
ATOM 2195 N N . GLN A 1 280 ? 24 -19.25 -11.359 1 92.81 280 GLN A N 1
ATOM 2196 C CA . GLN A 1 280 ? 24.953 -18.906 -12.398 1 92.81 280 GLN A CA 1
ATOM 2197 C C . GLN A 1 280 ? 26.047 -19.969 -12.508 1 92.81 280 GLN A C 1
ATOM 2199 O O . GLN A 1 280 ? 26.531 -20.266 -13.602 1 92.81 280 GLN A O 1
ATOM 2204 N N . LYS A 1 281 ? 26.422 -20.625 -11.422 1 92.19 281 LYS A N 1
ATOM 2205 C CA . LYS A 1 281 ? 27.516 -21.594 -11.398 1 92.19 281 LYS A CA 1
ATOM 2206 C C . LYS A 1 281 ? 27 -23.031 -11.531 1 92.19 281 LYS A C 1
ATOM 2208 O O . LYS A 1 281 ? 27.781 -23.984 -11.5 1 92.19 281 LYS A O 1
ATOM 2213 N N . THR A 1 282 ? 25.797 -23.188 -11.617 1 94.94 282 THR A N 1
ATOM 2214 C CA . THR A 1 282 ? 25.203 -24.516 -11.68 1 94.94 282 THR A CA 1
ATOM 2215 C C . THR A 1 282 ? 24.391 -24.688 -12.953 1 94.94 282 THR A C 1
ATOM 2217 O O . THR A 1 282 ? 23.359 -25.359 -12.953 1 94.94 282 THR A O 1
ATOM 2220 N N . GLU A 1 283 ? 24.781 -23.984 -13.984 1 90.69 283 GLU A N 1
ATOM 2221 C CA . GLU A 1 283 ? 24.156 -24.078 -15.297 1 90.69 283 GLU A CA 1
ATOM 2222 C C . GLU A 1 283 ? 22.656 -23.828 -15.219 1 90.69 283 GLU A C 1
ATOM 2224 O O . GLU A 1 283 ? 21.859 -24.547 -15.82 1 90.69 283 GLU A O 1
ATOM 2229 N N . GLY A 1 284 ? 22.312 -22.953 -14.336 1 89.5 284 GLY A N 1
ATOM 2230 C CA . GLY A 1 284 ? 20.938 -22.516 -14.25 1 89.5 284 GLY A CA 1
ATOM 2231 C C . GLY A 1 284 ? 20.078 -23.391 -13.344 1 89.5 284 GLY A C 1
ATOM 2232 O O . GLY A 1 284 ? 18.875 -23.172 -13.227 1 89.5 284 GLY A O 1
ATOM 2233 N N . LYS A 1 285 ? 20.656 -24.375 -12.68 1 92.12 285 LYS A N 1
ATOM 2234 C CA . LYS A 1 285 ? 19.922 -25.281 -11.812 1 92.12 285 LYS A CA 1
ATOM 2235 C C . LYS A 1 285 ? 20 -24.844 -10.352 1 92.12 285 LYS A C 1
ATOM 2237 O O . LYS A 1 285 ? 21 -25.109 -9.68 1 92.12 285 LYS A O 1
ATOM 2242 N N . LEU A 1 286 ? 18.969 -24.312 -9.898 1 94.44 286 LEU A N 1
ATOM 2243 C CA . LEU A 1 286 ? 18.906 -23.781 -8.547 1 94.44 286 LEU A CA 1
ATOM 2244 C C . LEU A 1 286 ? 19 -24.891 -7.512 1 94.44 286 LEU A C 1
ATOM 2246 O O . LEU A 1 286 ? 19.609 -24.719 -6.453 1 94.44 286 LEU A O 1
ATOM 2250 N N . GLU A 1 287 ? 18.453 -26.031 -7.867 1 95 287 GLU A N 1
ATOM 2251 C CA . GLU A 1 287 ? 18.469 -27.172 -6.957 1 95 287 GLU A CA 1
ATOM 2252 C C . GLU A 1 287 ? 19.906 -27.594 -6.621 1 95 287 GLU A C 1
ATOM 2254 O O . GLU A 1 287 ? 20.203 -27.922 -5.473 1 95 287 GLU A O 1
ATOM 2259 N N . ILE A 1 288 ? 20.719 -27.531 -7.59 1 96.69 288 ILE A N 1
ATOM 2260 C CA . ILE A 1 288 ? 22.125 -27.906 -7.395 1 96.69 288 ILE A CA 1
ATOM 2261 C C . ILE A 1 288 ? 22.797 -26.906 -6.469 1 96.69 288 ILE A C 1
ATOM 2263 O O . ILE A 1 288 ? 23.625 -27.281 -5.633 1 96.69 288 ILE A O 1
ATOM 2267 N N . PHE A 1 289 ? 22.516 -25.688 -6.582 1 97.56 289 PHE A N 1
ATOM 2268 C CA . PHE A 1 289 ? 23.047 -24.672 -5.695 1 97.56 289 PHE A CA 1
ATOM 2269 C C . PHE A 1 289 ? 22.781 -25.016 -4.238 1 97.56 289 PHE A C 1
ATOM 2271 O O . PHE A 1 289 ? 23.688 -25.031 -3.412 1 97.56 289 PHE A O 1
ATOM 2278 N N . PHE A 1 290 ? 21.531 -25.297 -3.947 1 97.31 290 PHE A N 1
ATOM 2279 C CA . PHE A 1 290 ? 21.156 -25.516 -2.557 1 97.31 290 PHE A CA 1
ATOM 2280 C C . PHE A 1 290 ? 21.672 -26.859 -2.053 1 97.31 290 PHE A C 1
ATOM 2282 O O . PHE A 1 290 ? 21.953 -27.016 -0.863 1 97.31 290 PHE A O 1
ATOM 2289 N N . GLU A 1 291 ? 21.844 -27.797 -3.008 1 97.44 291 GLU A N 1
ATOM 2290 C CA . GLU A 1 291 ? 22.5 -29.031 -2.637 1 97.44 291 GLU A CA 1
ATOM 2291 C C . GLU A 1 291 ? 23.938 -28.781 -2.193 1 97.44 291 GLU A C 1
ATOM 2293 O O . GLU A 1 291 ? 24.391 -29.328 -1.18 1 97.44 291 GLU A O 1
ATOM 2298 N N . GLU A 1 292 ? 24.594 -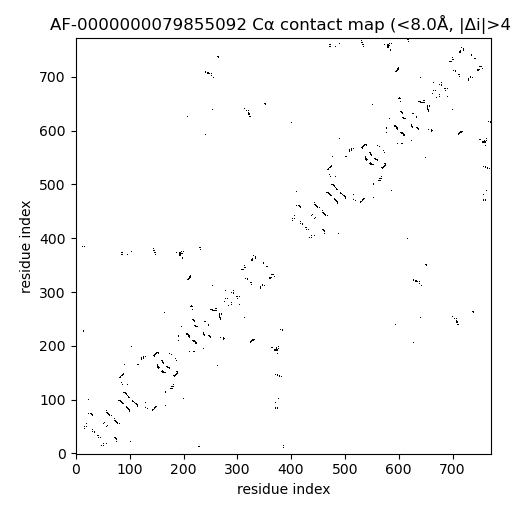28 -2.984 1 97.44 292 GLU A N 1
ATOM 2299 C CA . GLU A 1 292 ? 25.969 -27.656 -2.652 1 97.44 292 GLU A CA 1
ATOM 2300 C C . GLU A 1 292 ? 26.031 -26.875 -1.343 1 97.44 292 GLU A C 1
ATOM 2302 O O . GLU A 1 292 ? 26.984 -27.031 -0.563 1 97.44 292 GLU A O 1
ATOM 2307 N N . LEU A 1 293 ? 25.078 -26.016 -1.126 1 96.75 293 LEU A N 1
ATOM 2308 C CA . LEU A 1 293 ? 24.984 -25.266 0.127 1 96.75 293 LEU A CA 1
ATOM 2309 C C . LEU A 1 293 ? 24.844 -26.219 1.312 1 96.75 293 LEU A C 1
ATOM 2311 O O . LEU A 1 293 ? 25.547 -26.062 2.318 1 96.75 293 LEU A O 1
ATOM 2315 N N . GLN A 1 294 ? 24.031 -27.172 1.193 1 96.44 294 GLN A N 1
ATOM 2316 C CA . GLN A 1 294 ? 23.781 -28.141 2.254 1 96.44 294 GLN A CA 1
ATOM 2317 C C . GLN A 1 294 ? 25.031 -28.984 2.533 1 96.44 294 GLN A C 1
ATOM 2319 O O . GLN A 1 294 ? 25.266 -29.391 3.672 1 96.44 294 GLN A O 1
ATOM 2324 N N . LYS A 1 295 ? 25.812 -29.156 1.517 1 97.06 295 LYS A N 1
ATOM 2325 C CA . LYS A 1 295 ? 27.047 -29.938 1.644 1 97.06 295 LYS A CA 1
ATOM 2326 C C . LYS A 1 295 ? 28.156 -29.125 2.309 1 97.06 295 LYS A C 1
ATOM 2328 O O . LYS A 1 295 ? 29.219 -29.641 2.613 1 97.06 295 LYS A O 1
ATOM 2333 N N . GLY A 1 296 ? 27.906 -27.859 2.439 1 96.75 296 GLY A N 1
ATOM 2334 C CA . GLY A 1 296 ? 28.875 -27.016 3.119 1 96.75 296 GLY A CA 1
ATOM 2335 C C . GLY A 1 296 ? 29.953 -26.469 2.195 1 96.75 296 GLY A C 1
ATOM 23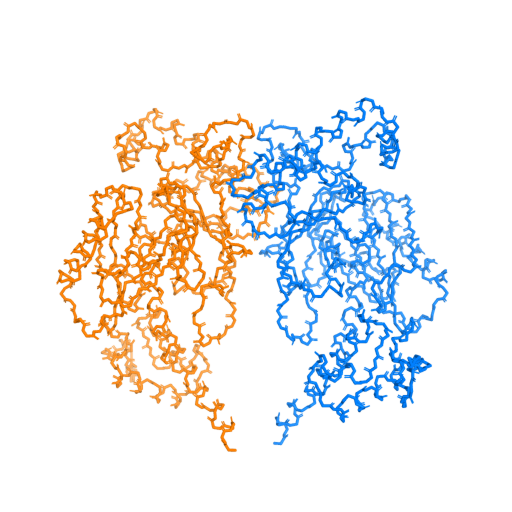36 O O . GLY A 1 296 ? 31.047 -26.156 2.635 1 96.75 296 GLY A O 1
ATOM 2337 N N . ASN A 1 297 ? 29.641 -26.438 0.913 1 97.31 297 ASN A N 1
ATOM 2338 C CA . ASN A 1 297 ? 30.578 -25.828 -0.024 1 97.31 297 ASN A CA 1
ATOM 2339 C C . ASN A 1 297 ? 30.781 -24.344 0.259 1 97.31 297 ASN A C 1
ATOM 2341 O O . ASN A 1 297 ? 29.844 -23.562 0.155 1 97.31 297 ASN A O 1
ATOM 2345 N N . ARG A 1 298 ? 31.984 -23.938 0.509 1 97.62 298 ARG A N 1
ATOM 2346 C CA . ARG A 1 298 ? 32.312 -22.609 1.011 1 97.62 298 ARG A CA 1
ATOM 2347 C C . ARG A 1 298 ? 31.938 -21.531 -0.014 1 97.62 298 ARG A C 1
ATOM 2349 O O . ARG A 1 298 ? 31.438 -20.469 0.345 1 97.62 298 ARG A O 1
ATOM 2356 N N . GLU A 1 299 ? 32.25 -21.797 -1.235 1 97 299 GLU A N 1
ATOM 2357 C CA . GLU A 1 299 ? 31.938 -20.828 -2.291 1 97 299 GLU A CA 1
ATOM 2358 C C . GLU A 1 299 ? 30.453 -20.531 -2.354 1 97 299 GLU A C 1
ATOM 2360 O O . GLU A 1 299 ? 30.047 -19.375 -2.473 1 97 299 GLU A O 1
ATOM 2365 N N . PHE A 1 300 ? 29.594 -21.516 -2.246 1 97.69 300 PHE A N 1
ATOM 2366 C CA . PHE A 1 300 ? 28.156 -21.375 -2.303 1 97.69 300 PHE A CA 1
ATOM 2367 C C . PHE A 1 300 ? 27.625 -20.719 -1.026 1 97.69 300 PHE A C 1
ATOM 2369 O O . PHE A 1 300 ? 26.672 -19.938 -1.067 1 97.69 300 PHE A O 1
ATOM 2376 N N . GLU A 1 301 ? 28.266 -21.016 0.038 1 97.94 301 GLU A N 1
ATOM 2377 C CA . GLU A 1 301 ? 27.906 -20.375 1.295 1 97.94 301 GLU A CA 1
ATOM 2378 C C . GLU A 1 301 ? 28.141 -18.859 1.226 1 97.94 301 GLU A C 1
ATOM 2380 O O . GLU A 1 301 ? 27.297 -18.078 1.688 1 97.94 301 GLU A O 1
ATOM 2385 N N . GLU A 1 302 ? 29.234 -18.516 0.685 1 98 302 GLU A N 1
ATOM 2386 C CA . GLU A 1 302 ? 29.547 -17.094 0.544 1 98 302 GLU A CA 1
ATOM 2387 C C . GLU A 1 302 ? 28.547 -16.391 -0.365 1 98 302 GLU A C 1
ATOM 2389 O O . GLU A 1 302 ? 28.094 -15.289 -0.062 1 98 302 GLU A O 1
ATOM 2394 N N . MET A 1 303 ? 28.188 -17.016 -1.439 1 97.94 303 MET A N 1
ATOM 2395 C CA . MET A 1 303 ? 27.188 -16.484 -2.363 1 97.94 303 MET A CA 1
ATOM 2396 C C . MET A 1 303 ? 25.844 -16.328 -1.677 1 97.94 303 MET A C 1
ATOM 2398 O O . MET A 1 303 ? 25.172 -15.305 -1.842 1 97.94 303 MET A O 1
ATOM 2402 N N . TRP A 1 304 ? 25.5 -17.312 -0.916 1 98.5 304 TRP A N 1
ATOM 2403 C CA . TRP A 1 304 ? 24.219 -17.328 -0.219 1 98.5 304 TRP A CA 1
ATOM 2404 C C . TRP A 1 304 ? 24.172 -16.219 0.828 1 98.5 304 TRP A C 1
ATOM 2406 O O . TRP A 1 304 ? 23.172 -15.492 0.927 1 98.5 304 TRP A O 1
ATOM 2416 N N . GLU A 1 305 ? 25.281 -16.062 1.527 1 98.44 305 GLU A N 1
ATOM 2417 C CA . GLU A 1 305 ? 25.344 -15.031 2.553 1 98.44 305 GLU A CA 1
ATOM 2418 C C . GLU A 1 305 ? 25.234 -13.641 1.939 1 98.44 305 GLU A C 1
ATOM 2420 O O . GLU A 1 305 ? 24.562 -12.766 2.492 1 98.44 305 GLU A O 1
ATOM 2425 N N . GLU A 1 306 ? 25.891 -13.469 0.867 1 98.31 306 GLU A N 1
ATOM 2426 C CA . GLU A 1 306 ? 25.781 -12.203 0.153 1 98.31 306 GLU A CA 1
ATOM 2427 C C . GLU A 1 306 ? 24.344 -11.961 -0.333 1 98.31 306 GLU A C 1
ATOM 2429 O O . GLU A 1 306 ? 23.812 -10.867 -0.166 1 98.31 306 GLU A O 1
ATOM 2434 N N . TYR A 1 307 ? 23.75 -13 -0.885 1 98.56 307 TYR A N 1
ATOM 2435 C CA . TYR A 1 307 ? 22.375 -12.945 -1.346 1 98.56 307 TYR A CA 1
ATOM 2436 C C . TYR A 1 307 ? 21.438 -12.555 -0.211 1 98.56 307 TYR A C 1
ATOM 2438 O O . TYR A 1 307 ? 20.625 -11.633 -0.361 1 98.56 307 TYR A O 1
ATOM 2446 N N . LEU A 1 308 ? 21.625 -13.172 0.923 1 98.69 308 LEU A N 1
ATOM 2447 C CA . LEU A 1 308 ? 20.766 -12.906 2.08 1 98.69 308 LEU A CA 1
ATOM 2448 C C . LEU A 1 308 ? 20.953 -11.477 2.572 1 98.69 308 LEU A C 1
ATOM 2450 O O . LEU A 1 308 ? 20 -10.852 3.059 1 98.69 308 LEU A O 1
ATOM 2454 N N . GLY A 1 309 ? 22.172 -10.977 2.471 1 98.56 309 GLY A N 1
ATOM 2455 C CA . GLY A 1 309 ? 22.422 -9.594 2.846 1 98.56 309 GLY A CA 1
ATOM 2456 C C . GLY A 1 309 ? 21.625 -8.602 2.027 1 98.56 309 GLY A C 1
ATOM 2457 O O . GLY A 1 309 ? 21 -7.695 2.58 1 98.56 309 GLY A O 1
ATOM 2458 N N . TYR A 1 310 ? 21.625 -8.781 0.706 1 98.69 310 TYR A N 1
ATOM 2459 C CA . TYR A 1 310 ? 20.859 -7.91 -0.179 1 98.69 310 TYR A CA 1
ATOM 2460 C C . TYR A 1 310 ? 19.375 -8.086 0.043 1 98.69 310 TYR A C 1
ATOM 2462 O O . TYR A 1 310 ? 18.625 -7.102 0.059 1 98.69 310 TYR A O 1
ATOM 2470 N N . LEU A 1 311 ? 18.969 -9.336 0.226 1 98.81 311 LEU A N 1
ATOM 2471 C CA . LEU A 1 311 ? 17.562 -9.609 0.483 1 98.81 311 LEU A CA 1
ATOM 2472 C C . LEU A 1 311 ? 17.094 -8.938 1.771 1 98.81 311 LEU A C 1
ATOM 2474 O O . LEU A 1 311 ? 16.016 -8.367 1.823 1 98.81 311 LEU A O 1
ATOM 2478 N N . ALA A 1 312 ? 17.922 -8.977 2.768 1 98.44 312 ALA A N 1
ATOM 2479 C CA . ALA A 1 312 ? 17.594 -8.367 4.051 1 98.44 312 ALA A CA 1
ATOM 2480 C C . ALA A 1 312 ? 17.375 -6.863 3.9 1 98.44 312 ALA A C 1
ATOM 2482 O O . ALA A 1 312 ? 16.469 -6.297 4.516 1 98.44 312 ALA A O 1
ATOM 2483 N N . LEU A 1 313 ? 18.188 -6.223 3.086 1 98.38 313 LEU A N 1
ATOM 2484 C CA . LEU A 1 313 ? 18.062 -4.793 2.834 1 98.38 313 LEU A CA 1
ATOM 2485 C C . LEU A 1 313 ? 16.672 -4.473 2.273 1 98.38 313 LEU A C 1
ATOM 2487 O O . LEU A 1 313 ? 15.992 -3.572 2.771 1 98.38 313 LEU A O 1
ATOM 2491 N N . GLU A 1 314 ? 16.266 -5.23 1.289 1 98.56 314 GLU A N 1
ATOM 2492 C CA . GLU A 1 314 ? 14.992 -4.965 0.646 1 98.56 314 GLU A CA 1
ATOM 2493 C C . GLU A 1 314 ? 13.828 -5.312 1.571 1 98.56 314 GLU A C 1
ATOM 2495 O O . GLU A 1 314 ? 12.852 -4.566 1.658 1 98.56 314 GLU A O 1
ATOM 2500 N N . VAL A 1 315 ? 13.945 -6.422 2.262 1 98.44 315 VAL A N 1
ATOM 2501 C CA . VAL A 1 315 ? 12.891 -6.844 3.186 1 98.44 315 VAL A CA 1
ATOM 2502 C C . VAL A 1 315 ? 12.688 -5.777 4.258 1 98.44 315 VAL A C 1
ATOM 2504 O O . VAL A 1 315 ? 11.555 -5.422 4.578 1 98.44 315 VAL A O 1
ATOM 2507 N N . ASN A 1 316 ? 13.758 -5.27 4.789 1 97.75 316 ASN A N 1
ATOM 2508 C CA . ASN A 1 316 ? 13.633 -4.219 5.793 1 97.75 316 ASN A CA 1
ATOM 2509 C C . ASN A 1 316 ? 12.969 -2.969 5.219 1 97.75 316 ASN A C 1
ATOM 2511 O O . ASN A 1 316 ? 12.141 -2.342 5.879 1 97.75 316 ASN A O 1
ATOM 2515 N N . SER A 1 317 ? 13.367 -2.59 4.012 1 98 317 SER A N 1
ATOM 2516 C CA . SER A 1 317 ? 12.766 -1.43 3.365 1 98 317 SER A CA 1
ATOM 2517 C C . SER A 1 317 ? 11.258 -1.609 3.199 1 98 317 SER A C 1
ATOM 2519 O O . SER A 1 317 ? 10.484 -0.706 3.518 1 98 317 SER A O 1
ATOM 2521 N N . LEU A 1 318 ? 10.883 -2.785 2.744 1 98.31 318 LEU A N 1
ATOM 2522 C CA . LEU A 1 318 ? 9.461 -3.066 2.557 1 98.31 318 LEU A CA 1
ATOM 2523 C C . LEU A 1 318 ? 8.734 -3.068 3.895 1 98.31 318 LEU A C 1
ATOM 2525 O O . LEU A 1 318 ? 7.57 -2.658 3.973 1 98.31 318 LEU A O 1
ATOM 2529 N N . ARG A 1 319 ? 9.422 -3.527 4.918 1 97.75 319 ARG A N 1
ATOM 2530 C CA . ARG A 1 319 ? 8.836 -3.506 6.254 1 97.75 319 ARG A CA 1
ATOM 2531 C C . ARG A 1 319 ? 8.609 -2.074 6.73 1 97.75 319 ARG A C 1
ATOM 2533 O O . ARG A 1 319 ? 7.566 -1.767 7.309 1 97.75 319 ARG A O 1
ATOM 2540 N N . MET A 1 320 ? 9.539 -1.174 6.473 1 97.38 320 MET A N 1
ATOM 2541 C CA . MET A 1 320 ? 9.391 0.228 6.855 1 97.38 320 MET A CA 1
ATOM 2542 C C . MET A 1 320 ? 8.258 0.884 6.078 1 97.38 320 MET A C 1
ATOM 2544 O O . MET A 1 320 ? 7.543 1.734 6.617 1 97.38 320 MET A O 1
ATOM 2548 N N . ILE A 1 321 ? 8.07 0.447 4.91 1 98.31 321 ILE A N 1
ATOM 2549 C CA . ILE A 1 321 ? 7.074 1.05 4.035 1 98.31 321 ILE A CA 1
ATOM 2550 C C . ILE A 1 321 ? 5.684 0.54 4.406 1 98.31 321 ILE A C 1
ATOM 2552 O O . ILE A 1 321 ? 4.75 1.329 4.574 1 98.31 321 ILE A O 1
ATOM 2556 N N . PHE A 1 322 ? 5.582 -0.784 4.652 1 97.75 322 PHE A N 1
ATOM 2557 C CA . PHE A 1 322 ? 4.238 -1.352 4.691 1 97.75 322 PHE A CA 1
ATOM 2558 C C . PHE A 1 322 ? 3.869 -1.772 6.105 1 97.75 322 PHE A C 1
ATOM 2560 O O . PHE A 1 322 ? 2.688 -1.857 6.449 1 97.75 322 PHE A O 1
ATOM 2567 N N . ASP A 1 323 ? 4.871 -2.143 6.91 1 96.94 323 ASP A N 1
ATOM 2568 C CA . ASP A 1 323 ? 4.594 -2.637 8.258 1 96.94 323 ASP A CA 1
ATOM 2569 C C . ASP A 1 323 ? 3.588 -3.785 8.219 1 96.94 323 ASP A C 1
ATOM 2571 O O . ASP A 1 323 ? 2.566 -3.742 8.914 1 96.94 323 ASP A O 1
ATOM 2575 N N . CYS A 1 324 ? 3.908 -4.766 7.387 1 96.94 324 CYS A N 1
ATOM 2576 C CA . CYS A 1 324 ? 3.039 -5.926 7.238 1 96.94 324 CYS A CA 1
ATOM 2577 C C . CYS A 1 324 ? 3.855 -7.195 7.035 1 96.94 324 CYS A C 1
ATOM 2579 O O . CYS A 1 324 ? 5.086 -7.16 7.078 1 96.94 324 CYS A O 1
ATOM 2581 N N . LYS A 1 325 ? 3.191 -8.273 6.926 1 96.25 325 LYS A N 1
ATOM 2582 C CA . LYS A 1 325 ? 3.83 -9.555 6.629 1 96.25 325 LYS A CA 1
ATOM 2583 C C . LYS A 1 325 ? 4.516 -9.523 5.266 1 96.25 325 LYS A C 1
ATOM 2585 O O . LYS A 1 325 ? 3.992 -8.938 4.316 1 96.25 325 LYS A O 1
ATOM 2590 N N . ILE A 1 326 ? 5.633 -10.156 5.188 1 97.81 326 ILE A N 1
ATOM 2591 C CA . ILE A 1 326 ? 6.375 -10.312 3.941 1 97.81 326 ILE A CA 1
ATOM 2592 C C . ILE A 1 326 ? 6.574 -11.805 3.65 1 97.81 326 ILE A C 1
ATOM 2594 O O . ILE A 1 326 ? 7.211 -12.516 4.43 1 97.81 326 ILE A O 1
ATOM 2598 N N . ILE A 1 327 ? 6.012 -12.227 2.609 1 97.12 327 ILE A N 1
ATOM 2599 C CA . ILE A 1 327 ? 6.086 -13.625 2.195 1 97.12 327 ILE A CA 1
ATOM 2600 C C . ILE A 1 327 ? 7.188 -13.789 1.151 1 97.12 327 ILE A C 1
ATOM 2602 O O . ILE A 1 327 ? 7.164 -13.141 0.103 1 97.12 327 ILE A O 1
ATOM 2606 N N . ILE A 1 328 ? 8.156 -14.656 1.449 1 98.25 328 ILE A N 1
ATOM 2607 C CA . ILE A 1 328 ? 9.25 -14.93 0.531 1 98.25 328 ILE A CA 1
ATOM 2608 C C . ILE A 1 328 ? 8.867 -16.078 -0.405 1 98.25 328 ILE A C 1
ATOM 2610 O O . ILE A 1 328 ? 8.773 -17.234 0.02 1 98.25 328 ILE A O 1
ATOM 2614 N N . GLY A 1 329 ? 8.617 -15.688 -1.66 1 97.5 329 GLY A N 1
ATOM 2615 C CA . GLY A 1 329 ? 8.203 -16.688 -2.631 1 97.5 329 GLY A CA 1
ATOM 2616 C C . GLY A 1 329 ? 9.109 -16.75 -3.844 1 97.5 329 GLY A C 1
ATOM 2617 O O . GLY A 1 329 ? 10.281 -16.391 -3.766 1 97.5 329 GLY A O 1
ATOM 2618 N N . GLY A 1 330 ? 8.586 -17.328 -4.941 1 96.06 330 GLY A N 1
ATOM 2619 C CA . GLY A 1 330 ? 9.391 -17.578 -6.125 1 96.06 330 GLY A CA 1
ATOM 2620 C C . GLY A 1 330 ? 10.234 -18.828 -6.023 1 96.06 330 GLY A C 1
ATOM 2621 O O . GLY A 1 330 ? 10.039 -19.641 -5.121 1 96.06 330 GLY A O 1
ATOM 2622 N N . TYR A 1 331 ? 11.164 -18.953 -6.977 1 95.19 331 TYR A N 1
ATOM 2623 C CA . TYR A 1 331 ? 12.008 -20.141 -7.02 1 95.19 331 TYR A CA 1
ATOM 2624 C C . TYR A 1 331 ? 12.859 -20.25 -5.762 1 95.19 331 TYR A C 1
ATOM 2626 O O . TYR A 1 331 ? 12.93 -21.312 -5.133 1 95.19 331 TYR A O 1
ATOM 2634 N N . VAL A 1 332 ? 13.445 -19.219 -5.355 1 97.38 332 VAL A N 1
ATOM 2635 C CA . VAL A 1 332 ? 14.312 -19.203 -4.184 1 97.38 332 VAL A CA 1
ATOM 2636 C C . VAL A 1 332 ? 13.477 -19.406 -2.92 1 97.38 332 VAL A C 1
ATOM 2638 O O . VAL A 1 332 ? 13.914 -20.078 -1.978 1 97.38 332 VAL A O 1
ATOM 2641 N N . GLY A 1 333 ? 12.281 -18.812 -2.922 1 96.56 333 GLY A N 1
ATOM 2642 C CA . GLY A 1 333 ? 11.383 -18.953 -1.787 1 96.56 333 GLY A CA 1
ATOM 2643 C C . GLY A 1 333 ? 11.055 -20.406 -1.465 1 96.56 333 GLY A C 1
ATOM 2644 O O . GLY A 1 333 ? 10.797 -20.75 -0.308 1 96.56 333 GLY A O 1
ATOM 2645 N N . SER A 1 334 ? 11.094 -21.234 -2.445 1 94.31 334 SER A N 1
ATOM 2646 C CA . SER A 1 334 ? 10.797 -22.641 -2.252 1 94.31 334 SER A CA 1
ATOM 2647 C C . SER A 1 334 ? 11.883 -23.328 -1.428 1 94.31 334 SER A C 1
ATOM 2649 O O . SER A 1 334 ? 11.664 -24.422 -0.889 1 94.31 334 SER A O 1
ATOM 2651 N N . PHE A 1 335 ? 13.031 -22.719 -1.311 1 96.06 335 PHE A N 1
ATOM 2652 C CA . PHE A 1 335 ? 14.156 -23.312 -0.603 1 96.06 335 PHE A CA 1
ATOM 2653 C C . PHE A 1 335 ? 14.484 -22.531 0.664 1 96.06 335 PHE A C 1
ATOM 2655 O O . PHE A 1 335 ? 15.398 -22.891 1.403 1 96.06 335 PHE A O 1
ATOM 2662 N N . ILE A 1 336 ? 13.719 -21.531 1.004 1 96.94 336 ILE A N 1
ATOM 2663 C CA . ILE A 1 336 ? 14.164 -20.516 1.95 1 96.94 336 ILE A CA 1
ATOM 2664 C C . ILE A 1 336 ? 13.938 -21 3.379 1 96.94 336 ILE A C 1
ATOM 2666 O O . ILE A 1 336 ? 14.578 -20.516 4.316 1 96.94 336 ILE A O 1
ATOM 2670 N N . GLU A 1 337 ? 13.039 -21.953 3.631 1 96 337 GLU A N 1
ATOM 2671 C CA . GLU A 1 337 ? 12.531 -22.312 4.953 1 96 337 GLU A CA 1
ATOM 2672 C C . GLU A 1 337 ? 13.672 -22.656 5.906 1 96 337 GLU A C 1
ATOM 2674 O O . GLU A 1 337 ? 13.766 -22.094 7.004 1 96 337 GLU A O 1
ATOM 2679 N N . PRO A 1 338 ? 14.617 -23.5 5.504 1 96.38 338 PRO A N 1
ATOM 2680 C CA . PRO A 1 338 ? 15.711 -23.844 6.414 1 96.38 338 PRO A CA 1
ATOM 2681 C C . PRO A 1 338 ? 16.609 -22.641 6.73 1 96.38 338 PRO A C 1
ATOM 2683 O O . PRO A 1 338 ? 17.391 -22.688 7.688 1 96.38 338 PRO A O 1
ATOM 2686 N N . TYR A 1 339 ? 16.516 -21.656 5.945 1 97.25 339 TYR A N 1
ATOM 2687 C CA . TYR A 1 339 ? 17.438 -20.531 6.078 1 97.25 339 TYR A CA 1
ATOM 2688 C C . TYR A 1 339 ? 16.703 -19.281 6.543 1 97.25 339 TYR A C 1
ATOM 2690 O O . TYR A 1 339 ? 17.297 -18.188 6.59 1 97.25 339 TYR A O 1
ATOM 2698 N N . LEU A 1 340 ? 15.453 -19.406 6.848 1 97.62 340 LEU A N 1
ATOM 2699 C CA . LEU A 1 340 ? 14.602 -18.266 7.176 1 97.62 340 LEU A CA 1
ATOM 2700 C C . LEU A 1 340 ? 15.117 -17.547 8.414 1 97.62 340 LEU A C 1
ATOM 2702 O O . LEU A 1 340 ? 15.094 -16.312 8.477 1 97.62 340 LEU A O 1
ATOM 2706 N N . LYS A 1 341 ? 15.547 -18.266 9.375 1 96.94 341 LYS A N 1
ATOM 2707 C CA . LYS A 1 341 ? 16.047 -17.672 10.617 1 96.94 341 LYS A CA 1
ATOM 2708 C C . LYS A 1 341 ? 17.25 -16.766 10.344 1 96.94 341 LYS A C 1
ATOM 2710 O O . LYS A 1 341 ? 17.375 -15.703 10.945 1 96.94 341 LYS A O 1
ATOM 2715 N N . ARG A 1 342 ? 18.125 -17.25 9.484 1 97.56 342 ARG A N 1
ATOM 2716 C CA . ARG A 1 342 ? 19.297 -16.453 9.133 1 97.56 342 ARG A CA 1
ATOM 2717 C C . ARG A 1 342 ? 18.891 -15.133 8.477 1 97.56 342 ARG A C 1
ATOM 2719 O O . ARG A 1 342 ? 19.438 -14.078 8.789 1 97.56 342 ARG A O 1
ATOM 2726 N N . LEU A 1 343 ? 17.922 -15.188 7.578 1 98.12 343 LEU A N 1
ATOM 2727 C CA . LEU A 1 343 ? 17.391 -13.977 6.969 1 98.12 343 LEU A CA 1
ATOM 2728 C C . LEU A 1 343 ? 16.781 -13.055 8.031 1 98.12 343 LEU A C 1
ATOM 2730 O O . LEU A 1 343 ? 17.047 -11.852 8.039 1 98.12 343 LEU A O 1
ATOM 2734 N N . GLN A 1 344 ? 16.016 -13.656 8.914 1 97.69 344 GLN A N 1
ATOM 2735 C CA . GLN A 1 344 ? 15.367 -12.906 9.984 1 97.69 344 GLN A CA 1
ATOM 2736 C C . GLN A 1 344 ? 16.391 -12.188 10.859 1 97.69 344 GLN A C 1
ATOM 2738 O O . GLN A 1 344 ? 16.203 -11.031 11.234 1 97.69 344 GLN A O 1
ATOM 2743 N N . GLU A 1 345 ? 17.438 -12.797 11.141 1 96.88 345 GLU A N 1
ATOM 2744 C CA . GLU A 1 345 ? 18.5 -12.203 11.938 1 96.88 345 GLU A CA 1
ATOM 2745 C C . GLU A 1 345 ? 19.125 -11.016 11.219 1 96.88 345 GLU A C 1
ATOM 2747 O O . GLU A 1 345 ? 19.375 -9.977 11.836 1 96.88 345 GLU A O 1
ATOM 2752 N N . LYS A 1 346 ? 19.406 -11.172 9.992 1 97.12 346 LYS A N 1
ATOM 2753 C CA . LYS A 1 346 ? 20.016 -10.094 9.211 1 97.12 346 LYS A CA 1
ATOM 2754 C C . LYS A 1 346 ? 19.078 -8.891 9.133 1 97.12 346 LYS A C 1
ATOM 2756 O O . LYS A 1 346 ? 19.516 -7.746 9.258 1 97.12 346 LYS A O 1
ATOM 2761 N N . VAL A 1 347 ? 17.797 -9.172 8.945 1 97.62 347 VAL A N 1
ATOM 2762 C CA . VAL A 1 347 ? 16.828 -8.094 8.852 1 97.62 347 VAL A CA 1
ATOM 2763 C C . VAL A 1 347 ? 16.703 -7.383 10.195 1 97.62 347 VAL A C 1
ATOM 2765 O O . VAL A 1 347 ? 16.578 -6.16 10.25 1 97.62 347 VAL A O 1
ATOM 2768 N N . ALA A 1 348 ? 16.734 -8.156 11.258 1 96.06 348 ALA A N 1
ATOM 2769 C CA . ALA A 1 348 ? 16.625 -7.594 12.602 1 96.06 348 ALA A CA 1
ATOM 2770 C C . ALA A 1 348 ? 17.719 -6.566 12.867 1 96.06 348 ALA A C 1
ATOM 2772 O O . ALA A 1 348 ? 17.484 -5.559 13.539 1 96.06 348 ALA A O 1
ATOM 2773 N N . LEU A 1 349 ? 18.859 -6.75 12.32 1 94.88 349 LEU A N 1
ATOM 2774 C CA . LEU A 1 349 ? 19.984 -5.844 12.5 1 94.88 349 LEU A CA 1
ATOM 2775 C C . LEU A 1 349 ? 19.75 -4.52 11.781 1 94.88 349 LEU A C 1
ATOM 2777 O O . LEU A 1 349 ? 20.312 -3.492 12.164 1 94.88 349 LEU A O 1
ATOM 2781 N N . LEU A 1 350 ? 18.922 -4.547 10.789 1 96.12 350 LEU A N 1
ATOM 2782 C CA . LEU A 1 350 ? 18.656 -3.365 9.969 1 96.12 350 LEU A CA 1
ATOM 2783 C C . LEU A 1 350 ? 17.422 -2.623 10.469 1 96.12 350 LEU A C 1
ATOM 2785 O O . LEU A 1 350 ? 17.25 -1.439 10.172 1 96.12 350 LEU A O 1
ATOM 2789 N N . ASN A 1 351 ? 16.547 -3.309 11.18 1 95.62 351 ASN A N 1
ATOM 2790 C CA . ASN A 1 351 ? 15.227 -2.799 11.5 1 95.62 351 ASN A CA 1
ATOM 2791 C C . ASN A 1 351 ? 15.281 -1.702 12.562 1 95.62 351 ASN A C 1
ATOM 2793 O O . ASN A 1 351 ? 15.953 -1.858 13.586 1 95.62 351 ASN A O 1
ATOM 2797 N N . THR A 1 352 ? 14.57 -0.666 12.391 1 91.88 352 THR A N 1
ATOM 2798 C CA . THR A 1 352 ? 14.57 0.509 13.258 1 91.88 352 THR A CA 1
ATOM 2799 C C . THR A 1 352 ? 13.719 0.267 14.5 1 91.88 352 THR A C 1
ATOM 2801 O O . THR A 1 352 ? 13.977 0.841 15.555 1 91.88 352 THR A O 1
ATOM 2804 N N . PHE A 1 353 ? 12.695 -0.529 14.469 1 88.44 353 PHE A N 1
ATOM 2805 C CA . PHE A 1 353 ? 11.656 -0.526 15.484 1 88.44 353 PHE A CA 1
ATOM 2806 C C . PHE A 1 353 ? 11.656 -1.836 16.266 1 88.44 353 PHE A C 1
ATOM 2808 O O . PHE A 1 353 ? 11.438 -1.844 17.484 1 88.44 353 PHE A O 1
ATOM 2815 N N . SER A 1 354 ? 11.641 -2.965 15.547 1 79.94 354 SER A N 1
ATOM 2816 C CA . SER A 1 354 ? 11.391 -4.227 16.234 1 79.94 354 SER A CA 1
ATOM 2817 C C . SER A 1 354 ? 12.438 -5.27 15.875 1 79.94 354 SER A C 1
ATOM 2819 O O . SER A 1 354 ? 12.977 -5.258 14.758 1 79.94 354 SER A O 1
ATOM 2821 N N . LYS A 1 355 ? 12.539 -6.047 16.891 1 78.94 355 LYS A N 1
ATOM 2822 C CA . LYS A 1 355 ? 13.367 -7.223 16.625 1 78.94 355 LYS A CA 1
ATOM 2823 C C . LYS A 1 355 ? 12.508 -8.438 16.281 1 78.94 355 LYS A C 1
ATOM 2825 O O . LYS A 1 355 ? 13.031 -9.5 15.945 1 78.94 355 LYS A O 1
ATOM 2830 N N . ASP A 1 356 ? 11.188 -8.18 16.297 1 84 356 ASP A N 1
ATOM 2831 C CA . ASP A 1 356 ? 10.281 -9.266 15.922 1 84 356 ASP A CA 1
ATOM 2832 C C . ASP A 1 356 ? 10.258 -9.477 14.414 1 84 356 ASP A C 1
ATOM 2834 O O . ASP A 1 356 ? 9.789 -8.609 13.664 1 84 356 ASP A O 1
ATOM 2838 N N . GLU A 1 357 ? 10.758 -10.578 14.062 1 86.44 357 GLU A N 1
ATOM 2839 C CA . GLU A 1 357 ? 10.914 -10.836 12.633 1 86.44 357 GLU A CA 1
ATOM 2840 C C . GLU A 1 357 ? 9.898 -11.859 12.148 1 86.44 357 GLU A C 1
ATOM 2842 O O . GLU A 1 357 ? 10.031 -12.406 11.047 1 86.44 357 GLU A O 1
ATOM 2847 N N . THR A 1 358 ? 8.852 -12.094 12.969 1 91.06 358 THR A N 1
ATOM 2848 C CA . THR A 1 358 ? 7.875 -13.125 12.641 1 91.06 358 THR A CA 1
ATOM 2849 C C . THR A 1 358 ? 7.039 -12.711 11.43 1 91.06 358 THR A C 1
ATOM 2851 O O . THR A 1 358 ? 6.332 -13.539 10.852 1 91.06 358 THR A O 1
ATOM 2854 N N . TYR A 1 359 ? 7.242 -11.484 10.992 1 95.38 359 TYR A N 1
ATOM 2855 C CA . TYR A 1 359 ? 6.484 -11 9.844 1 95.38 359 TYR A CA 1
ATOM 2856 C C . TYR A 1 359 ? 7.066 -11.539 8.539 1 95.38 359 TYR A C 1
ATOM 2858 O O . TYR A 1 359 ? 6.418 -11.469 7.488 1 95.38 359 TYR A O 1
ATOM 2866 N N . ILE A 1 360 ? 8.281 -12.07 8.57 1 97.56 360 ILE A N 1
ATOM 2867 C CA . ILE A 1 360 ? 8.875 -12.711 7.406 1 97.56 360 ILE A CA 1
ATOM 2868 C C . ILE A 1 360 ? 8.477 -14.188 7.363 1 97.56 360 ILE A C 1
ATOM 2870 O O . ILE A 1 360 ? 8.797 -14.945 8.273 1 97.56 360 ILE A O 1
ATOM 2874 N N . GLN A 1 361 ? 7.816 -14.625 6.348 1 95.44 361 GLN A N 1
ATOM 2875 C CA . GLN A 1 361 ? 7.301 -15.984 6.262 1 95.44 361 GLN A CA 1
ATOM 2876 C C . GLN A 1 361 ? 7.645 -16.625 4.918 1 95.44 361 GLN A C 1
ATOM 2878 O O . GLN A 1 361 ? 7.742 -15.922 3.902 1 95.44 361 GLN A O 1
ATOM 2883 N N . PRO A 1 362 ? 7.867 -17.891 4.918 1 95.31 362 PRO A N 1
ATOM 2884 C CA . PRO A 1 362 ? 8.031 -18.562 3.631 1 95.31 362 PRO A CA 1
ATOM 2885 C C . PRO A 1 362 ? 6.711 -18.719 2.877 1 95.31 362 PRO A C 1
ATOM 2887 O O . PRO A 1 362 ? 5.637 -18.672 3.484 1 95.31 362 PRO A O 1
ATOM 2890 N N . CYS A 1 363 ? 6.773 -18.844 1.623 1 94.06 363 CYS A N 1
ATOM 2891 C CA . CYS A 1 363 ? 5.578 -19.078 0.818 1 94.06 363 CYS A CA 1
ATOM 2892 C C . CYS A 1 363 ? 4.984 -20.453 1.1 1 94.06 363 CYS A C 1
ATOM 2894 O O . CYS A 1 363 ? 5.699 -21.375 1.521 1 94.06 363 CYS A O 1
ATOM 2896 N N . ARG A 1 364 ? 3.729 -20.625 0.858 1 89.56 364 ARG A N 1
ATOM 2897 C CA . ARG A 1 364 ? 3.016 -21.875 1.036 1 89.56 364 ARG A CA 1
ATOM 2898 C C . ARG A 1 364 ? 3.178 -22.781 -0.185 1 89.56 364 ARG A C 1
ATOM 2900 O O . ARG A 1 364 ? 3.34 -24 -0.051 1 89.56 364 ARG A O 1
ATOM 2907 N N . TYR A 1 365 ? 3.146 -22.156 -1.333 1 84.94 365 TYR A N 1
ATOM 2908 C CA . TYR A 1 365 ? 3.191 -22.922 -2.57 1 84.94 365 TYR A CA 1
ATOM 2909 C C . TYR A 1 365 ? 4.578 -22.859 -3.199 1 84.94 365 TYR A C 1
ATOM 2911 O O . TYR A 1 365 ? 5.004 -21.812 -3.68 1 84.94 365 TYR A O 1
ATOM 2919 N N . GLN A 1 366 ? 5.16 -23.984 -3.311 1 82.44 366 GLN A N 1
ATOM 2920 C CA . GLN A 1 366 ? 6.574 -24.047 -3.662 1 82.44 366 GLN A CA 1
ATOM 2921 C C . GLN A 1 366 ? 6.762 -24.469 -5.113 1 82.44 366 GLN A C 1
ATOM 2923 O O . GLN A 1 366 ? 7.836 -24.281 -5.688 1 82.44 366 GLN A O 1
ATOM 2928 N N . VAL A 1 367 ? 5.652 -25 -5.645 1 83.94 367 VAL A N 1
ATOM 2929 C CA . VAL A 1 367 ? 5.789 -25.484 -7.012 1 83.94 367 VAL A CA 1
ATOM 2930 C C . VAL A 1 367 ? 4.762 -24.797 -7.91 1 83.94 367 VAL A C 1
ATOM 2932 O O . VAL A 1 367 ? 3.562 -24.828 -7.621 1 83.94 367 VAL A O 1
ATOM 2935 N N . GLU A 1 368 ? 5.199 -24.203 -8.938 1 90.19 368 GLU A N 1
ATOM 2936 C CA . GLU A 1 368 ? 4.387 -23.594 -9.992 1 90.19 368 GLU A CA 1
ATOM 2937 C C . GLU A 1 368 ? 3.34 -22.656 -9.406 1 90.19 368 GLU A C 1
ATOM 2939 O O . GLU A 1 368 ? 2.166 -22.719 -9.781 1 90.19 368 GLU A O 1
ATOM 2944 N N . ALA A 1 369 ? 3.77 -21.844 -8.484 1 94.94 369 ALA A N 1
ATOM 2945 C CA . ALA A 1 369 ? 2.863 -20.938 -7.789 1 94.94 369 ALA A CA 1
ATOM 2946 C C . ALA A 1 369 ? 2.154 -20 -8.773 1 94.94 369 ALA A C 1
ATOM 2948 O O . ALA A 1 369 ? 0.952 -19.766 -8.648 1 94.94 369 ALA A O 1
ATOM 2949 N N . SER A 1 370 ? 2.863 -19.516 -9.773 1 97.69 370 SER A N 1
ATOM 2950 C CA . SER A 1 370 ? 2.281 -18.594 -10.742 1 97.69 370 SER A CA 1
ATOM 2951 C C . SER A 1 370 ? 1.236 -19.281 -11.609 1 97.69 370 SER A C 1
ATOM 2953 O O . SER A 1 370 ? 0.15 -18.75 -11.836 1 97.69 370 SER A O 1
ATOM 2955 N N . ALA A 1 371 ? 1.533 -20.484 -12.047 1 98.31 371 ALA A N 1
ATOM 2956 C CA . ALA A 1 371 ? 0.561 -21.266 -12.812 1 98.31 371 ALA A CA 1
ATOM 2957 C C . ALA A 1 371 ? -0.68 -21.562 -11.977 1 98.31 371 ALA A C 1
ATOM 2959 O O . ALA A 1 371 ? -1.808 -21.422 -12.453 1 98.31 371 ALA A O 1
ATOM 2960 N N . LEU A 1 372 ? -0.418 -21.969 -10.781 1 97.75 372 LEU A N 1
ATOM 2961 C CA . LEU A 1 372 ? -1.53 -22.25 -9.883 1 97.75 372 LEU A CA 1
ATOM 2962 C C . LEU A 1 372 ? -2.404 -21.016 -9.695 1 97.75 372 LEU A C 1
ATOM 2964 O O . LEU A 1 372 ? -3.631 -21.094 -9.797 1 97.75 372 LEU A O 1
ATOM 2968 N N . GLY A 1 373 ? -1.771 -19.875 -9.422 1 97.88 373 GLY A N 1
ATOM 2969 C CA . GLY A 1 373 ? -2.514 -18.625 -9.25 1 97.88 373 GLY A CA 1
ATOM 2970 C C . GLY A 1 373 ? -3.348 -18.266 -10.461 1 97.88 373 GLY A C 1
ATOM 2971 O O . GLY A 1 373 ? -4.465 -17.75 -10.32 1 97.88 373 GLY A O 1
ATOM 2972 N N . ALA A 1 374 ? -2.797 -18.484 -11.586 1 98.19 374 ALA A N 1
ATOM 2973 C CA . ALA A 1 374 ? -3.537 -18.203 -12.812 1 98.19 374 ALA A CA 1
ATOM 2974 C C . ALA A 1 374 ? -4.766 -19.094 -12.93 1 98.19 374 ALA A C 1
ATOM 2976 O O . ALA A 1 374 ? -5.852 -18.641 -13.297 1 98.19 374 ALA A O 1
ATOM 2977 N N . ALA A 1 375 ? -4.641 -20.359 -12.617 1 98.25 375 ALA A N 1
ATOM 2978 C CA . ALA A 1 375 ? -5.766 -21.281 -12.648 1 98.25 375 ALA A CA 1
ATOM 2979 C C . ALA A 1 375 ? -6.836 -20.891 -11.641 1 98.25 375 ALA A C 1
ATOM 2981 O O . ALA A 1 375 ? -8.031 -21.047 -11.891 1 98.25 375 ALA A O 1
ATOM 2982 N N . ILE A 1 376 ? -6.387 -20.375 -10.562 1 96.56 376 ILE A N 1
ATOM 2983 C CA . ILE A 1 376 ? -7.273 -20.016 -9.453 1 96.56 376 ILE A CA 1
ATOM 2984 C C . ILE A 1 376 ? -8.234 -18.922 -9.891 1 96.56 376 ILE A C 1
ATOM 2986 O O . ILE A 1 376 ? -9.336 -18.797 -9.352 1 96.56 376 ILE A O 1
ATOM 2990 N N . LEU A 1 377 ? -7.867 -18.141 -10.898 1 96.38 377 LEU A N 1
ATOM 2991 C CA . LEU A 1 377 ? -8.789 -17.141 -11.414 1 96.38 377 LEU A CA 1
ATOM 2992 C C . LEU A 1 377 ? -10.094 -17.781 -11.867 1 96.38 377 LEU A C 1
ATOM 2994 O O . LEU A 1 377 ? -11.18 -17.266 -11.562 1 96.38 377 LEU A O 1
ATOM 2998 N N . HIS A 1 378 ? -9.984 -18.906 -12.547 1 96.88 378 HIS A N 1
ATOM 2999 C CA . HIS A 1 378 ? -11.172 -19.625 -12.984 1 96.88 378 HIS A CA 1
ATOM 3000 C C . HIS A 1 378 ? -11.914 -20.234 -11.789 1 96.88 378 HIS A C 1
ATOM 3002 O O . HIS A 1 378 ? -13.141 -20.188 -11.727 1 96.88 378 HIS A O 1
ATOM 3008 N N . ILE A 1 379 ? -11.117 -20.781 -10.898 1 96.06 379 ILE A N 1
ATOM 3009 C CA . ILE A 1 379 ? -11.68 -21.438 -9.727 1 96.06 379 ILE A CA 1
ATOM 3010 C C . ILE A 1 379 ? -12.484 -20.438 -8.906 1 96.06 379 ILE A C 1
ATOM 3012 O O . ILE A 1 379 ? -13.648 -20.672 -8.586 1 96.06 379 ILE A O 1
ATOM 3016 N N . GLU A 1 380 ? -11.891 -19.328 -8.656 1 93.75 380 GLU A N 1
ATOM 3017 C CA . GLU A 1 380 ? -12.555 -18.297 -7.848 1 93.75 380 GLU A CA 1
ATOM 3018 C C . GLU A 1 380 ? -13.766 -17.719 -8.57 1 93.75 380 GLU A C 1
ATOM 3020 O O . GLU A 1 380 ? -14.781 -17.422 -7.945 1 93.75 380 GLU A O 1
ATOM 3025 N N . SER A 1 381 ? -13.648 -17.469 -9.82 1 93.06 381 SER A N 1
ATOM 3026 C CA . SER A 1 381 ? -14.781 -17 -10.602 1 93.06 381 SER A CA 1
ATOM 3027 C C . SER A 1 381 ? -15.969 -17.953 -10.492 1 93.06 381 SER A C 1
ATOM 3029 O O . SER A 1 381 ? -17.109 -17.516 -10.297 1 93.06 381 SER A O 1
ATOM 3031 N N . PHE A 1 382 ? -15.727 -19.234 -10.609 1 95.06 382 PHE A N 1
ATOM 3032 C CA . PHE A 1 382 ? -16.766 -20.25 -10.492 1 95.06 382 PHE A CA 1
ATOM 3033 C C . PHE A 1 382 ? -17.375 -20.25 -9.094 1 95.06 382 PHE A C 1
ATOM 3035 O O . PHE A 1 382 ? -18.594 -20.203 -8.93 1 95.06 382 PHE A O 1
ATOM 3042 N N . ILE A 1 383 ? -16.531 -20.25 -8.07 1 92.62 383 ILE A N 1
ATOM 3043 C CA . ILE A 1 383 ? -17 -20.312 -6.691 1 92.62 383 ILE A CA 1
ATOM 3044 C C . ILE A 1 383 ? -17.859 -19.078 -6.375 1 92.62 383 ILE A C 1
ATOM 3046 O O . ILE A 1 383 ? -18.891 -19.188 -5.727 1 92.62 383 ILE A O 1
ATOM 3050 N N . SER A 1 384 ? -17.406 -17.984 -6.836 1 89.88 384 SER A N 1
ATOM 3051 C CA . SER A 1 384 ? -18.141 -16.75 -6.602 1 89.88 384 SER A CA 1
ATOM 3052 C C . SER A 1 384 ? -19.531 -16.797 -7.223 1 89.88 384 SER A C 1
ATOM 3054 O O . SER A 1 384 ? -20.438 -16.109 -6.781 1 89.88 384 SER A O 1
ATOM 3056 N N . SER A 1 385 ? -19.703 -17.594 -8.219 1 89.31 385 SER A N 1
ATOM 3057 C CA . SER A 1 385 ? -20.969 -17.672 -8.938 1 89.31 385 SER A CA 1
ATOM 3058 C C . SER A 1 385 ? -21.906 -18.672 -8.273 1 89.31 385 SER A C 1
ATOM 3060 O O . SER A 1 385 ? -23.078 -18.75 -8.648 1 89.31 385 SER A O 1
ATOM 3062 N N . ILE A 1 386 ? -21.391 -19.438 -7.406 1 90.75 386 ILE A N 1
ATOM 3063 C CA . ILE A 1 386 ? -22.234 -20.406 -6.711 1 90.75 386 ILE A CA 1
ATOM 3064 C C . ILE A 1 386 ? -23.312 -19.672 -5.918 1 90.75 386 ILE A C 1
ATOM 3066 O O . ILE A 1 386 ? -23.016 -18.75 -5.156 1 90.75 386 ILE A O 1
ATOM 3070 N N . MET B 1 1 ? -41.625 -1.986 9.688 1 43.12 1 MET B N 1
ATOM 3071 C CA . MET B 1 1 ? -41.781 -0.533 9.695 1 43.12 1 MET B CA 1
ATOM 3072 C C . MET B 1 1 ? -40.5 0.131 10.25 1 43.12 1 MET B C 1
ATOM 3074 O O . MET B 1 1 ? -40.031 1.126 9.703 1 43.12 1 MET B O 1
ATOM 3078 N N . ASN B 1 2 ? -39.938 -0.33 11.352 1 41.91 2 ASN B N 1
ATOM 3079 C CA . ASN B 1 2 ? -38.75 0.209 12.008 1 41.91 2 ASN B CA 1
ATOM 3080 C C . ASN B 1 2 ? -37.5 0.061 11.141 1 41.91 2 ASN B C 1
ATOM 3082 O O . ASN B 1 2 ? -36.688 0.968 11.078 1 41.91 2 ASN B O 1
ATOM 3086 N N . LYS B 1 3 ? -37.375 -1.089 10.539 1 46.59 3 LYS B N 1
ATOM 3087 C CA . LYS B 1 3 ? -36.188 -1.328 9.695 1 46.59 3 LYS B CA 1
ATOM 3088 C C . LYS B 1 3 ? -36.25 -0.469 8.438 1 46.59 3 LYS B C 1
ATOM 3090 O O . LYS B 1 3 ? -35.219 0.037 7.984 1 46.59 3 LYS B O 1
ATOM 3095 N N . ILE B 1 4 ? -37.531 -0.492 7.922 1 47.34 4 ILE B N 1
ATOM 3096 C CA . ILE B 1 4 ? -37.688 0.361 6.75 1 47.34 4 ILE B CA 1
ATOM 3097 C C . ILE B 1 4 ? -37.406 1.815 7.125 1 47.34 4 ILE B C 1
ATOM 3099 O O . ILE B 1 4 ? -36.812 2.562 6.352 1 47.34 4 ILE B O 1
ATOM 3103 N N . LYS B 1 5 ? -37.875 2.178 8.305 1 48.47 5 LYS B N 1
ATOM 3104 C CA . LYS B 1 5 ? -37.719 3.535 8.82 1 48.47 5 LYS B CA 1
ATOM 3105 C C . LYS B 1 5 ? -36.25 3.871 9.055 1 48.47 5 LYS B C 1
ATOM 3107 O O . LYS B 1 5 ? -35.812 4.984 8.758 1 48.47 5 LYS B O 1
ATOM 3112 N N . ALA B 1 6 ? -35.562 2.922 9.547 1 53.44 6 ALA B N 1
ATOM 3113 C CA . ALA B 1 6 ? -34.125 3.031 9.805 1 53.44 6 ALA B CA 1
ATOM 3114 C C . ALA B 1 6 ? -33.344 3.191 8.508 1 53.44 6 ALA B C 1
ATOM 3116 O O . ALA B 1 6 ? -32.406 3.996 8.43 1 53.44 6 ALA B O 1
ATOM 3117 N N . ASN B 1 7 ? -33.875 2.604 7.586 1 69.12 7 ASN B N 1
ATOM 3118 C CA . ASN B 1 7 ? -33.25 2.689 6.258 1 69.12 7 ASN B CA 1
ATOM 3119 C C . ASN B 1 7 ? -33.469 4.062 5.633 1 69.12 7 ASN B C 1
ATOM 3121 O O . ASN B 1 7 ? -32.562 4.641 5.055 1 69.12 7 ASN B O 1
ATOM 3125 N N . ASN B 1 8 ? -34.688 4.648 6.012 1 73.69 8 ASN B N 1
ATOM 3126 C CA . ASN B 1 8 ? -35 5.949 5.43 1 73.69 8 ASN B CA 1
ATOM 3127 C C . ASN B 1 8 ? -34.219 7.07 6.113 1 73.69 8 ASN B C 1
ATOM 3129 O O . ASN B 1 8 ? -33.75 7.996 5.449 1 73.69 8 ASN B O 1
ATOM 3133 N N . MET B 1 9 ? -34.188 6.996 7.441 1 79.75 9 MET B N 1
ATOM 3134 C CA . MET B 1 9 ? -33.438 7.988 8.195 1 79.75 9 MET B CA 1
ATOM 3135 C C . MET B 1 9 ? -31.969 7.984 7.766 1 79.75 9 MET B C 1
ATOM 3137 O O . MET B 1 9 ? -31.344 9.039 7.68 1 79.75 9 MET B O 1
ATOM 3141 N N . GLU B 1 10 ? -31.578 6.84 7.59 1 83.75 10 GLU B N 1
ATOM 3142 C CA . GLU B 1 10 ? -30.188 6.691 7.164 1 83.75 10 GLU B CA 1
ATOM 3143 C C . GLU B 1 10 ? -29.969 7.305 5.785 1 83.75 10 GLU B C 1
ATOM 3145 O O . GLU B 1 10 ? -28.953 7.961 5.547 1 83.75 10 GLU B O 1
ATOM 3150 N N . VAL B 1 11 ? -30.922 7.105 4.965 1 85.19 11 VAL B N 1
ATOM 3151 C CA . VAL B 1 11 ? -30.828 7.66 3.621 1 85.19 11 VAL B CA 1
ATOM 3152 C C . VAL B 1 11 ? -30.859 9.188 3.686 1 85.19 11 VAL B C 1
ATOM 3154 O O . VAL B 1 11 ? -30.125 9.859 2.967 1 85.19 11 VAL B O 1
ATOM 3157 N N . LYS B 1 12 ? -31.734 9.695 4.52 1 88.31 12 LYS B N 1
ATOM 3158 C CA . LYS B 1 12 ? -31.828 11.141 4.688 1 88.31 12 LYS B CA 1
ATOM 3159 C C . LYS B 1 12 ? -30.516 11.727 5.188 1 88.31 12 LYS B C 1
ATOM 3161 O O . LYS B 1 12 ? -30.062 12.766 4.703 1 88.31 12 LYS B O 1
ATOM 3166 N N . ARG B 1 13 ? -29.984 11.078 6.113 1 89.31 13 ARG B N 1
ATOM 3167 C CA . ARG B 1 13 ? -28.703 11.516 6.656 1 89.31 13 ARG B CA 1
ATOM 3168 C C . ARG B 1 13 ? -27.625 11.508 5.582 1 89.31 13 ARG B C 1
ATOM 3170 O O . ARG B 1 13 ? -26.828 12.445 5.484 1 89.31 13 ARG B O 1
ATOM 3177 N N . ILE B 1 14 ? -27.609 10.539 4.844 1 89.5 14 ILE B N 1
ATOM 3178 C CA . ILE B 1 14 ? -26.625 10.391 3.785 1 89.5 14 ILE B CA 1
ATOM 3179 C C . ILE B 1 14 ? -26.766 11.523 2.773 1 89.5 14 ILE B C 1
ATOM 3181 O O . ILE B 1 14 ? -25.781 12.148 2.381 1 89.5 14 ILE B O 1
ATOM 3185 N N . ASN B 1 15 ? -27.953 11.789 2.426 1 91.44 15 ASN B N 1
ATOM 3186 C CA . ASN B 1 15 ? -28.219 12.867 1.473 1 91.44 15 ASN B CA 1
ATOM 3187 C C . ASN B 1 15 ? -27.797 14.227 2.033 1 91.44 15 ASN B C 1
ATOM 3189 O O . ASN B 1 15 ? -27.172 15.023 1.337 1 91.44 15 ASN B O 1
ATOM 3193 N N . ARG B 1 16 ? -28.172 14.43 3.26 1 94 16 ARG B N 1
ATOM 3194 C CA . ARG B 1 16 ? -27.828 15.688 3.91 1 94 16 ARG B CA 1
ATOM 3195 C C . ARG B 1 16 ? -26.312 15.875 3.957 1 94 16 ARG B C 1
ATOM 3197 O O . ARG B 1 16 ? -25.797 16.953 3.654 1 94 16 ARG B O 1
ATOM 3204 N N . ASN B 1 17 ? -25.656 14.867 4.336 1 92.81 17 ASN B N 1
ATOM 3205 C CA . ASN B 1 17 ? -24.203 14.906 4.406 1 92.81 17 ASN B CA 1
ATOM 3206 C C . ASN B 1 17 ? -23.578 15.18 3.039 1 92.81 17 ASN B C 1
ATOM 3208 O O . ASN B 1 17 ? -22.688 16.016 2.916 1 92.81 17 ASN B O 1
ATOM 3212 N N . GLN B 1 18 ? -24.047 14.523 2.062 1 91.31 18 GLN B N 1
ATOM 3213 C CA . GLN B 1 18 ? -23.531 14.695 0.71 1 91.31 18 GLN B CA 1
ATOM 3214 C C . GLN B 1 18 ? -23.766 16.109 0.209 1 91.31 18 GLN B C 1
ATOM 3216 O O . GLN B 1 18 ? -22.891 16.703 -0.436 1 91.31 18 GLN B O 1
ATOM 3221 N N . ILE B 1 19 ? -24.906 16.562 0.493 1 94.19 19 ILE B N 1
ATOM 3222 C CA . ILE B 1 19 ? -25.25 17.906 0.064 1 94.19 19 ILE B CA 1
ATOM 3223 C C . ILE B 1 19 ? -24.344 18.922 0.77 1 94.19 19 ILE B C 1
ATOM 3225 O O . ILE B 1 19 ? -23.797 19.828 0.136 1 94.19 19 ILE B O 1
ATOM 3229 N N . PHE B 1 20 ? -24.172 18.766 2.049 1 94.69 20 PHE B N 1
ATOM 3230 C CA . PHE B 1 20 ? -23.312 19.688 2.77 1 94.69 20 PHE B CA 1
ATOM 3231 C C . PHE B 1 20 ? -21.891 19.656 2.199 1 94.69 20 PHE B C 1
ATOM 3233 O O . PHE B 1 20 ? -21.297 20.703 1.955 1 94.69 20 PHE B O 1
ATOM 3240 N N . ARG B 1 21 ? -21.375 18.484 2.041 1 92 21 ARG B N 1
ATOM 3241 C CA . ARG B 1 21 ? -20.016 18.344 1.523 1 92 21 ARG B CA 1
ATOM 3242 C C . ARG B 1 21 ? -19.875 19.016 0.165 1 92 21 ARG B C 1
ATOM 3244 O O . ARG B 1 21 ? -18.844 19.641 -0.118 1 92 21 ARG B O 1
ATOM 3251 N N . TYR B 1 22 ? -20.875 18.844 -0.612 1 92.12 22 TYR B N 1
ATOM 3252 C CA . TYR B 1 22 ? -20.844 19.469 -1.931 1 92.12 22 TYR B CA 1
ATOM 3253 C C . TYR B 1 22 ? -20.797 20.984 -1.814 1 92.12 22 TYR B C 1
ATOM 3255 O O . TYR B 1 22 ? -19.969 21.625 -2.453 1 92.12 22 TYR B O 1
ATOM 3263 N N . VAL B 1 23 ? -21.641 21.531 -1.006 1 93.62 23 VAL B N 1
ATOM 3264 C CA . VAL B 1 23 ? -21.688 22.969 -0.812 1 93.62 23 VAL B CA 1
ATOM 3265 C C . VAL B 1 23 ? -20.375 23.469 -0.219 1 93.62 23 VAL B C 1
ATOM 3267 O O . VAL B 1 23 ? -19.844 24.5 -0.627 1 93.62 23 VAL B O 1
ATOM 3270 N N . ASN B 1 24 ? -19.922 22.703 0.736 1 92.62 24 ASN B N 1
ATOM 3271 C CA . ASN B 1 24 ? -18.672 23.078 1.411 1 92.62 24 ASN B CA 1
ATOM 3272 C C . ASN B 1 24 ? -17.5 23.062 0.451 1 92.62 24 ASN B C 1
ATOM 3274 O O . ASN B 1 24 ? -16.625 23.938 0.517 1 92.62 24 ASN B O 1
ATOM 3278 N N . LYS B 1 25 ? -17.453 22.141 -0.39 1 89.56 25 LYS B N 1
ATOM 3279 C CA . LYS B 1 25 ? -16.359 21.953 -1.337 1 89.56 25 LYS B CA 1
ATOM 3280 C C . LYS B 1 25 ? -16.359 23.047 -2.398 1 89.56 25 LYS B C 1
ATOM 3282 O O . LYS B 1 25 ? -15.312 23.609 -2.725 1 89.56 25 LYS B O 1
ATOM 3287 N N . PHE B 1 26 ? -17.547 23.375 -2.9 1 90.38 26 PHE B N 1
ATOM 3288 C CA . PHE B 1 26 ? -17.609 24.266 -4.059 1 90.38 26 PHE B CA 1
ATOM 3289 C C . PHE B 1 26 ? -17.906 25.703 -3.629 1 90.38 26 PHE B C 1
ATOM 3291 O O . PHE B 1 26 ? -17.75 26.625 -4.418 1 90.38 26 PHE B O 1
ATOM 3298 N N . GLU B 1 27 ? -18.312 25.891 -2.426 1 89.31 27 GLU B N 1
ATOM 3299 C CA . GLU B 1 27 ? -18.422 27.172 -1.72 1 89.31 27 GLU B CA 1
ATOM 3300 C C . GLU B 1 27 ? -19.578 28 -2.258 1 89.31 27 GLU B C 1
ATOM 3302 O O . GLU B 1 27 ? -20.172 28.781 -1.522 1 89.31 27 GLU B O 1
ATOM 3307 N N . LYS B 1 28 ? -19.828 28.016 -3.633 1 92.31 28 LYS B N 1
ATOM 3308 C CA . LYS B 1 28 ? -20.938 28.719 -4.273 1 92.31 28 LYS B CA 1
ATOM 3309 C C . LYS B 1 28 ? -21.672 27.812 -5.266 1 92.31 28 LYS B C 1
ATOM 3311 O O . LYS B 1 28 ? -21.156 27.531 -6.348 1 92.31 28 LYS B O 1
ATOM 3316 N N . VAL B 1 29 ? -22.812 27.391 -4.797 1 94.38 29 VAL B N 1
ATOM 3317 C CA . VAL B 1 29 ? -23.547 26.453 -5.648 1 94.38 29 VAL B CA 1
ATOM 3318 C C . VAL B 1 29 ? -25.031 26.781 -5.621 1 94.38 29 VAL B C 1
ATOM 3320 O O . VAL B 1 29 ? -25.5 27.469 -4.711 1 94.38 29 VAL B O 1
ATOM 3323 N N . SER B 1 30 ? -25.703 26.312 -6.691 1 94.44 30 SER B N 1
ATOM 3324 C CA . SER B 1 30 ? -27.156 26.453 -6.723 1 94.44 30 SER B CA 1
ATOM 3325 C C . SER B 1 30 ? -27.844 25.125 -6.438 1 94.44 30 SER B C 1
ATOM 3327 O O . SER B 1 30 ? -27.219 24.062 -6.535 1 94.44 30 SER B O 1
ATOM 3329 N N . LYS B 1 31 ? -29.125 25.219 -6.043 1 94.75 31 LYS B N 1
ATOM 3330 C CA . LYS B 1 31 ? -29.891 24 -5.758 1 94.75 31 LYS B CA 1
ATOM 3331 C C . LYS B 1 31 ? -29.969 23.109 -6.984 1 94.75 31 LYS B C 1
ATOM 3333 O O . LYS B 1 31 ? -29.797 21.891 -6.875 1 94.75 31 LYS B O 1
ATOM 3338 N N . PRO B 1 32 ? -30.094 23.656 -8.172 1 94.06 32 PRO B N 1
ATOM 3339 C CA . PRO B 1 32 ? -30.078 22.797 -9.359 1 94.06 32 PRO B CA 1
ATOM 3340 C C . PRO B 1 32 ? -28.734 22.125 -9.57 1 94.06 32 PRO B C 1
ATOM 3342 O O . PRO B 1 32 ? -28.672 20.969 -9.992 1 94.06 32 PRO B O 1
ATOM 3345 N N . ASP B 1 33 ? -27.672 22.812 -9.273 1 94.38 33 ASP B N 1
ATOM 3346 C CA . ASP B 1 33 ? -26.328 22.234 -9.359 1 94.38 33 ASP B CA 1
ATOM 3347 C C . ASP B 1 33 ? -26.219 21 -8.461 1 94.38 33 ASP B C 1
ATOM 3349 O O . ASP B 1 33 ? -25.656 19.984 -8.867 1 94.38 33 ASP B O 1
ATOM 3353 N N . ILE B 1 34 ? -26.719 21.125 -7.359 1 95.69 34 ILE B N 1
ATOM 3354 C CA . ILE B 1 34 ? -26.641 20.047 -6.379 1 95.69 34 ILE B CA 1
ATOM 3355 C C . ILE B 1 34 ? -27.422 18.828 -6.891 1 95.69 34 ILE B C 1
ATOM 3357 O O . ILE B 1 34 ? -26.891 17.719 -6.895 1 95.69 34 ILE B O 1
ATOM 3361 N N . ALA B 1 35 ? -28.594 19.109 -7.293 1 95.62 35 ALA B N 1
ATOM 3362 C CA . ALA B 1 35 ? -29.453 18.031 -7.789 1 95.62 35 ALA B CA 1
ATOM 3363 C C . ALA B 1 35 ? -28.781 17.297 -8.945 1 95.62 35 ALA B C 1
ATOM 3365 O O . ALA B 1 35 ? -28.766 16.062 -8.977 1 95.62 35 ALA B O 1
ATOM 3366 N N . LEU B 1 36 ? -28.266 18.047 -9.82 1 95.06 36 LEU B N 1
ATOM 3367 C CA . LEU B 1 36 ? -27.656 17.5 -11.031 1 95.06 36 LEU B CA 1
ATOM 3368 C C . LEU B 1 36 ? -26.391 16.703 -10.703 1 95.06 36 LEU B C 1
ATOM 3370 O O . LEU B 1 36 ? -26.234 15.57 -11.148 1 95.06 36 LEU B O 1
ATOM 3374 N N . ASN B 1 37 ? -25.578 17.219 -9.867 1 93.25 37 ASN B N 1
ATOM 3375 C CA . ASN B 1 37 ? -24.25 16.641 -9.656 1 93.25 37 ASN B CA 1
ATOM 3376 C C . ASN B 1 37 ? -24.281 15.5 -8.648 1 93.25 37 ASN B C 1
ATOM 3378 O O . ASN B 1 37 ? -23.453 14.586 -8.711 1 93.25 37 ASN B O 1
ATOM 3382 N N . LEU B 1 38 ? -25.234 15.539 -7.82 1 93.31 38 LEU B N 1
ATOM 3383 C CA . LEU B 1 38 ? -25.328 14.469 -6.828 1 93.31 38 LEU B CA 1
ATOM 3384 C C . LEU B 1 38 ? -26.391 13.453 -7.219 1 93.31 38 LEU B C 1
ATOM 3386 O O . LEU B 1 38 ? -26.547 12.43 -6.551 1 93.31 38 LEU B O 1
ATOM 3390 N N . ASN B 1 39 ? -27.125 13.773 -8.242 1 94.06 39 ASN B N 1
ATOM 3391 C CA . ASN B 1 39 ? -28.203 12.906 -8.695 1 94.06 39 ASN B CA 1
ATOM 3392 C C . ASN B 1 39 ? -29.234 12.672 -7.598 1 94.06 39 ASN B C 1
ATOM 3394 O O . ASN B 1 39 ? -29.562 11.531 -7.27 1 94.06 39 ASN B O 1
ATOM 3398 N N . ILE B 1 40 ? -29.609 13.711 -7.016 1 94.06 40 ILE B N 1
ATOM 3399 C CA . ILE B 1 40 ? -30.625 13.75 -5.969 1 94.06 40 ILE B CA 1
ATOM 3400 C C . ILE B 1 40 ? -31.828 14.57 -6.441 1 94.06 40 ILE B C 1
ATOM 3402 O O . ILE B 1 40 ? -31.656 15.578 -7.141 1 94.06 40 ILE B O 1
ATOM 3406 N N . SER B 1 41 ? -33 14.117 -6.109 1 95.12 41 SER B N 1
ATOM 3407 C CA . SER B 1 41 ? -34.219 14.82 -6.547 1 95.12 41 SER B CA 1
ATOM 3408 C C . SER B 1 41 ? -34.281 16.219 -5.945 1 95.12 41 SER B C 1
ATOM 3410 O O . SER B 1 41 ? -33.781 16.453 -4.848 1 95.12 41 SER B O 1
ATOM 3412 N N . MET B 1 42 ? -35.031 17.109 -6.633 1 95.56 42 MET B N 1
ATOM 3413 C CA . MET B 1 42 ? -35.125 18.5 -6.203 1 95.56 42 MET B CA 1
ATOM 3414 C C . MET B 1 42 ? -35.844 18.594 -4.863 1 95.56 42 MET B C 1
ATOM 3416 O O . MET B 1 42 ? -35.438 19.328 -3.977 1 95.56 42 MET B O 1
ATOM 3420 N N . PRO B 1 43 ? -36.875 17.859 -4.652 1 95.94 43 PRO B N 1
ATOM 3421 C CA . PRO B 1 43 ? -37.531 17.922 -3.34 1 95.94 43 PRO B CA 1
ATOM 3422 C C . PRO B 1 43 ? -36.594 17.516 -2.199 1 95.94 43 PRO B C 1
ATOM 3424 O O . PRO B 1 43 ? -36.656 18.109 -1.123 1 95.94 43 PRO B O 1
ATOM 3427 N N . THR B 1 44 ? -35.812 16.547 -2.449 1 95.62 44 THR B N 1
ATOM 3428 C CA . THR B 1 44 ? -34.844 16.094 -1.466 1 95.62 44 THR B CA 1
ATOM 3429 C C . THR B 1 44 ? -33.812 17.172 -1.201 1 95.62 44 THR B C 1
ATOM 3431 O O . THR B 1 44 ? -33.406 17.406 -0.052 1 95.62 44 THR B O 1
ATOM 3434 N N . VAL B 1 45 ? -33.375 17.812 -2.27 1 97.12 45 VAL B N 1
ATOM 3435 C CA . VAL B 1 45 ? -32.406 18.906 -2.131 1 97.12 45 VAL B CA 1
ATOM 3436 C C . VAL B 1 45 ? -33.031 20.031 -1.304 1 97.12 45 VAL B C 1
ATOM 3438 O O . VAL B 1 45 ? -32.406 20.547 -0.372 1 97.12 45 VAL B O 1
ATOM 3441 N N . LEU B 1 46 ? -34.219 20.359 -1.604 1 96.12 46 LEU B N 1
ATOM 3442 C CA . LEU B 1 46 ? -34.906 21.469 -0.928 1 96.12 46 LEU B CA 1
ATOM 3443 C C . LEU B 1 46 ? -35.031 21.188 0.565 1 96.12 46 LEU B C 1
ATOM 3445 O O . LEU B 1 46 ? -34.75 22.047 1.393 1 96.12 46 LEU B O 1
ATOM 3449 N N . GLN B 1 47 ? -35.406 20.016 0.872 1 96.31 47 GLN B N 1
ATOM 3450 C CA . GLN B 1 47 ? -35.594 19.641 2.268 1 96.31 47 GLN B CA 1
ATOM 3451 C C . GLN B 1 47 ? -34.281 19.656 3.035 1 96.31 47 GLN B C 1
ATOM 3453 O O . GLN B 1 47 ? -34.219 20.188 4.148 1 96.31 47 GLN B O 1
ATOM 3458 N N . ASN B 1 48 ? -33.344 19.094 2.508 1 96.56 48 ASN B N 1
ATOM 3459 C CA . ASN B 1 48 ? -32.031 19 3.18 1 96.56 48 ASN B CA 1
ATOM 3460 C C . ASN B 1 48 ? -31.359 20.375 3.293 1 96.56 48 ASN B C 1
ATOM 3462 O O . ASN B 1 48 ? -30.719 20.672 4.297 1 96.56 48 ASN B O 1
ATOM 3466 N N . VAL B 1 49 ? -31.5 21.188 2.287 1 96.5 49 VAL B N 1
ATOM 3467 C CA . VAL B 1 49 ? -30.953 22.531 2.322 1 96.5 49 VAL B CA 1
ATOM 3468 C C . VAL B 1 49 ? -31.609 23.328 3.441 1 96.5 49 VAL B C 1
ATOM 3470 O O . VAL B 1 49 ? -30.938 24.047 4.184 1 96.5 49 VAL B O 1
ATOM 3473 N N . LYS B 1 50 ? -32.875 23.203 3.5 1 95.94 50 LYS B N 1
ATOM 3474 C CA . LYS B 1 50 ? -33.594 23.875 4.582 1 95.94 50 LYS B CA 1
ATOM 3475 C C . LYS B 1 50 ? -33.062 23.438 5.945 1 95.94 50 LYS B C 1
ATOM 3477 O O . LYS B 1 50 ? -32.844 24.266 6.82 1 95.94 50 LYS B O 1
ATOM 3482 N N . GLU B 1 51 ? -32.875 22.188 6.117 1 96.06 51 GLU B N 1
ATOM 3483 C CA . GLU B 1 51 ? -32.375 21.656 7.375 1 96.06 51 GLU B CA 1
ATOM 3484 C C . GLU B 1 51 ? -30.969 22.141 7.668 1 96.06 51 GLU B C 1
ATOM 3486 O O . GLU B 1 51 ? -30.656 22.516 8.805 1 96.06 51 GLU B O 1
ATOM 3491 N N . LEU B 1 52 ? -30.141 22.141 6.695 1 97.12 52 LEU B N 1
ATOM 3492 C CA . LEU B 1 52 ? -28.766 22.594 6.848 1 97.12 52 LEU B CA 1
ATOM 3493 C C . LEU B 1 52 ? -28.719 24.062 7.207 1 97.12 52 LEU B C 1
ATOM 3495 O O . LEU B 1 52 ? -27.859 24.484 7.992 1 97.12 52 LEU B O 1
ATOM 3499 N N . MET B 1 53 ? -29.641 24.812 6.688 1 95.69 53 MET B N 1
ATOM 3500 C CA . MET B 1 53 ? -29.75 26.234 7.023 1 95.69 53 MET B CA 1
ATOM 3501 C C . MET B 1 53 ? -30.219 26.422 8.461 1 95.69 53 MET B C 1
ATOM 3503 O O . MET B 1 53 ? -29.688 27.266 9.188 1 95.69 53 MET B O 1
ATOM 3507 N N . GLU B 1 54 ? -31.125 25.625 8.82 1 95.31 54 GLU B N 1
ATOM 3508 C CA . GLU B 1 54 ? -31.641 25.688 10.188 1 95.31 54 GLU B CA 1
ATOM 3509 C C . GLU B 1 54 ? -30.562 25.344 11.203 1 95.31 54 GLU B C 1
ATOM 3511 O O . GLU B 1 54 ? -30.547 25.875 12.305 1 95.31 54 GLU B O 1
ATOM 3516 N N . HIS B 1 55 ? -29.703 24.5 10.805 1 94.69 55 HIS B N 1
ATOM 3517 C CA . HIS B 1 55 ? -28.625 24.078 11.688 1 94.69 55 HIS B CA 1
ATOM 3518 C C . HIS B 1 55 ? -27.438 25.031 11.617 1 94.69 55 HIS B C 1
ATOM 3520 O O . HIS B 1 55 ? -26.422 24.828 12.273 1 94.69 55 HIS B O 1
ATOM 3526 N N . GLY B 1 56 ? -27.562 26.078 10.781 1 94.56 56 GLY B N 1
ATOM 3527 C CA . GLY B 1 56 ? -26.531 27.094 10.695 1 94.56 56 GLY B CA 1
ATOM 3528 C C . GLY B 1 56 ? -25.281 26.609 9.969 1 94.56 56 GLY B C 1
ATOM 3529 O O . GLY B 1 56 ? -24.172 26.969 10.344 1 94.56 56 GLY B O 1
ATOM 3530 N N . LEU B 1 57 ? -25.391 25.766 8.992 1 96.69 57 LEU B N 1
ATOM 3531 C CA . LEU B 1 57 ? -24.25 25.203 8.281 1 96.69 57 LEU B CA 1
ATOM 3532 C C . LEU B 1 57 ? -24.125 25.812 6.891 1 96.69 57 LEU B C 1
ATOM 3534 O O . LEU B 1 57 ? -23.016 25.859 6.332 1 96.69 57 LEU B O 1
ATOM 3538 N N . ILE B 1 58 ? -25.234 26.203 6.305 1 95.94 58 ILE B N 1
ATOM 3539 C CA . ILE B 1 58 ? -25.234 26.844 4.992 1 95.94 58 ILE B CA 1
ATOM 3540 C C . ILE B 1 58 ? -26.078 28.109 5.035 1 95.94 58 ILE B C 1
ATOM 3542 O O . ILE B 1 58 ? -26.891 28.297 5.938 1 95.94 58 ILE B O 1
ATOM 3546 N N . CYS B 1 59 ? -25.812 29 4.113 1 94.06 59 CYS B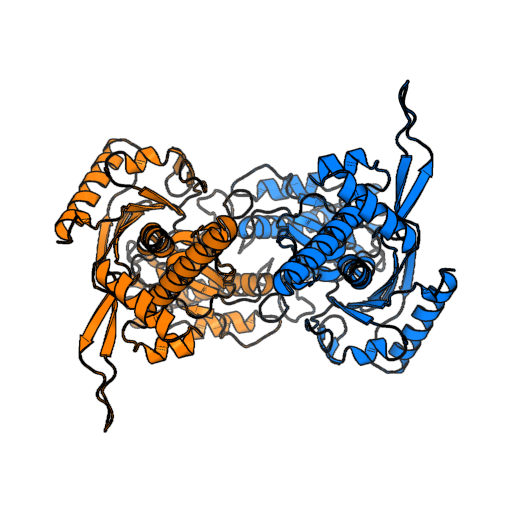 N 1
ATOM 3547 C CA . CYS B 1 59 ? -26.578 30.234 3.979 1 94.06 59 CYS B CA 1
ATOM 3548 C C . CYS B 1 59 ? -26.828 30.562 2.514 1 94.06 59 CYS B C 1
ATOM 3550 O O . CYS B 1 59 ? -26.156 30.047 1.629 1 94.06 59 CYS B O 1
ATOM 3552 N N . GLU B 1 60 ? -27.797 31.25 2.244 1 90.56 60 GLU B N 1
ATOM 3553 C CA . GLU B 1 60 ? -28.109 31.734 0.906 1 90.56 60 GLU B CA 1
ATOM 3554 C C . GLU B 1 60 ? -27.594 33.156 0.687 1 90.56 60 GLU B C 1
ATOM 3556 O O . GLU B 1 60 ? -27.812 34.031 1.518 1 90.56 60 GLU B O 1
ATOM 3561 N N . GLU B 1 61 ? -26.562 33.094 -0.289 1 80.81 61 GLU B N 1
ATOM 3562 C CA . GLU B 1 61 ? -25.969 34.406 -0.593 1 80.81 61 GLU B CA 1
ATOM 3563 C C . GLU B 1 61 ? -26.453 34.906 -1.939 1 80.81 61 GLU B C 1
ATOM 3565 O O . GLU B 1 61 ? -26.109 34.375 -2.988 1 80.81 61 GLU B O 1
ATOM 3570 N N . GLY B 1 62 ? -27.078 35.938 -1.983 1 75.31 62 GLY B N 1
ATOM 3571 C CA . GLY B 1 62 ? -27.438 36.688 -3.189 1 75.31 62 GLY B CA 1
ATOM 3572 C C . GLY B 1 62 ? -27.812 35.781 -4.348 1 75.31 62 GLY B C 1
ATOM 3573 O O . GLY B 1 62 ? -28.25 34.625 -4.141 1 75.31 62 GLY B O 1
ATOM 3574 N N . ALA B 1 63 ? -28.078 36.281 -5.676 1 65.56 63 ALA B N 1
ATOM 3575 C CA . ALA B 1 63 ? -28.484 35.562 -6.875 1 65.56 63 ALA B CA 1
ATOM 3576 C C . ALA B 1 63 ? -27.375 35.562 -7.918 1 65.56 63 ALA B C 1
ATOM 3578 O O . ALA B 1 63 ? -26.547 36.469 -7.965 1 65.56 63 ALA B O 1
ATOM 3579 N N . PHE B 1 64 ? -27.031 34.312 -8.484 1 60.62 64 PHE B N 1
ATOM 3580 C CA . PHE B 1 64 ? -26.125 34.281 -9.633 1 60.62 64 PHE B CA 1
ATOM 3581 C C . PHE B 1 64 ? -26.578 35.281 -10.695 1 60.62 64 PHE B C 1
ATOM 3583 O O . PHE B 1 64 ? -27.75 35.625 -10.789 1 60.62 64 PHE B O 1
ATOM 3590 N N . GLU B 1 65 ? -25.594 36.094 -11.398 1 54.5 65 GLU B N 1
ATOM 3591 C CA . GLU B 1 65 ? -25.906 37.062 -12.461 1 54.5 65 GLU B CA 1
ATOM 3592 C C . GLU B 1 65 ? -26.578 36.375 -13.641 1 54.5 65 GLU B C 1
ATOM 3594 O O . GLU B 1 65 ? -26.016 35.469 -14.234 1 54.5 65 GLU B O 1
ATOM 3599 N N . SER B 1 66 ? -27.641 35.938 -13.562 1 50.16 66 SER B N 1
ATOM 3600 C CA . SER B 1 66 ? -28.203 35.344 -14.773 1 50.16 66 SER B CA 1
ATOM 3601 C C . SER B 1 66 ? -28.578 36.406 -15.789 1 50.16 66 SER B C 1
ATOM 3603 O O . SER B 1 66 ? -28.891 37.531 -15.422 1 50.16 66 SER B O 1
ATOM 3605 N N . THR B 1 67 ? -28.141 36.312 -17.078 1 44.16 67 THR B N 1
ATOM 3606 C CA . THR B 1 67 ? -28.391 37.062 -18.297 1 44.16 67 THR B CA 1
ATOM 3607 C C . THR B 1 67 ? -29.859 36.969 -18.703 1 44.16 67 THR B C 1
ATOM 3609 O O . THR B 1 67 ? -30.266 37.5 -19.734 1 44.16 67 THR B O 1
ATOM 3612 N N . GLY B 1 68 ? -30.938 36.5 -17.828 1 52.75 68 GLY B N 1
ATOM 3613 C CA . GLY B 1 68 ? -32.312 36.625 -18.297 1 52.75 68 GLY B CA 1
ATOM 3614 C C . GLY B 1 68 ? -33.312 36.062 -17.328 1 52.75 68 GLY B C 1
ATOM 3615 O O . GLY B 1 68 ? -34.5 36.438 -17.328 1 52.75 68 GLY B O 1
ATOM 3616 N N . GLY B 1 69 ? -33.188 34.75 -16.875 1 52.44 69 GLY B N 1
ATOM 3617 C CA . GLY B 1 69 ? -34.188 34 -16.141 1 52.44 69 GLY B CA 1
ATOM 3618 C C . GLY B 1 69 ? -34.062 34.156 -14.633 1 52.44 69 GLY B C 1
ATOM 3619 O O . GLY B 1 69 ? -33.219 34.906 -14.148 1 52.44 69 GLY B O 1
ATOM 3620 N N . ARG B 1 70 ? -35.094 33.688 -13.812 1 53.44 70 ARG B N 1
ATOM 3621 C CA . ARG B 1 70 ? -35.062 33.688 -12.359 1 53.44 70 ARG B CA 1
ATOM 3622 C C . ARG B 1 70 ? -33.656 33.375 -11.859 1 53.44 70 ARG B C 1
ATOM 3624 O O . ARG B 1 70 ? -33.062 32.344 -12.227 1 53.44 70 ARG B O 1
ATOM 3631 N N . LYS B 1 71 ? -33 34.188 -11.281 1 60.69 71 LYS B N 1
ATOM 3632 C CA . LYS B 1 71 ? -31.625 34.125 -10.797 1 60.69 71 LYS B CA 1
ATOM 3633 C C . LYS B 1 71 ? -31.484 33.094 -9.672 1 60.69 71 LYS B C 1
ATOM 3635 O O . LYS B 1 71 ? -32.188 33.188 -8.656 1 60.69 71 LYS B O 1
ATOM 3640 N N . ALA B 1 72 ? -30.906 31.984 -9.922 1 71.69 72 ALA B N 1
ATOM 3641 C CA . ALA B 1 72 ? -30.75 30.938 -8.914 1 71.69 72 ALA B CA 1
ATOM 3642 C C . ALA B 1 72 ? -29.953 31.453 -7.711 1 71.69 72 ALA B C 1
ATOM 3644 O O . ALA B 1 72 ? -28.938 32.156 -7.871 1 71.69 72 ALA B O 1
ATOM 3645 N N . LYS B 1 73 ? -30.609 31.281 -6.469 1 85.06 73 LYS B N 1
ATOM 3646 C CA . LYS B 1 73 ? -29.938 31.641 -5.219 1 85.06 73 LYS B CA 1
ATOM 3647 C C . LYS B 1 73 ? -28.656 30.844 -5.023 1 85.06 73 LYS B C 1
ATOM 3649 O O . LYS B 1 73 ? -28.609 29.656 -5.367 1 85.06 73 LYS B O 1
ATOM 3654 N N . VAL B 1 74 ? -27.672 31.547 -4.578 1 92.5 74 VAL B N 1
ATOM 3655 C CA . VAL B 1 74 ? -26.375 30.922 -4.355 1 92.5 74 VAL B CA 1
ATOM 3656 C C . VAL B 1 74 ? -26.281 30.422 -2.914 1 92.5 74 VAL B C 1
ATOM 3658 O O . VAL B 1 74 ? -26.594 31.156 -1.974 1 92.5 74 VAL B O 1
ATOM 3661 N N . LEU B 1 75 ? -26.047 29.156 -2.748 1 94.94 75 LEU B N 1
ATOM 3662 C CA . LEU B 1 75 ? -25.797 28.547 -1.45 1 94.94 75 LEU B CA 1
ATOM 3663 C C . LEU B 1 75 ? -24.312 28.516 -1.132 1 94.94 75 LEU B C 1
ATOM 3665 O O . LEU B 1 75 ? -23.484 28.25 -2.01 1 94.94 75 LEU B O 1
ATOM 3669 N N . SER B 1 76 ? -23.953 28.891 0.131 1 95 76 SER B N 1
ATOM 3670 C CA . SER B 1 76 ? -22.578 28.859 0.612 1 95 76 SER B CA 1
ATOM 3671 C C . SER B 1 76 ? -22.5 28.297 2.029 1 95 76 SER B C 1
ATOM 3673 O O . SER B 1 76 ? -23.469 28.375 2.789 1 95 76 SER B O 1
ATOM 3675 N N . PRO B 1 77 ? -21.391 27.672 2.314 1 94.19 77 PRO B N 1
ATOM 3676 C CA . PRO B 1 77 ? -21.234 27.297 3.717 1 94.19 77 PRO B CA 1
ATOM 3677 C C . PRO B 1 77 ? -21.172 28.5 4.656 1 94.19 77 PRO B C 1
ATOM 3679 O O . PRO B 1 77 ? -20.641 29.547 4.285 1 94.19 77 PRO B O 1
ATOM 3682 N N . LEU B 1 78 ? -21.766 28.312 5.824 1 92.12 78 LEU B N 1
ATOM 3683 C CA . LEU B 1 78 ? -21.625 29.359 6.836 1 92.12 78 LEU B CA 1
ATOM 3684 C C . LEU B 1 78 ? -20.203 29.406 7.383 1 92.12 78 LEU B C 1
ATOM 3686 O O . LEU B 1 78 ? -19.672 28.391 7.844 1 92.12 78 LEU B O 1
ATOM 3690 N N . GLN B 1 79 ? -19.625 30.531 7.344 1 85.81 79 GLN B N 1
ATOM 3691 C CA . GLN B 1 79 ? -18.25 30.703 7.824 1 85.81 79 GLN B CA 1
ATOM 3692 C C . GLN B 1 79 ? -18.172 30.5 9.336 1 85.81 79 GLN B C 1
ATOM 3694 O O . GLN B 1 79 ? -19.062 30.953 10.07 1 85.81 79 GLN B O 1
ATOM 3699 N N . ASN B 1 80 ? -17.266 29.797 9.773 1 88.19 80 ASN B N 1
ATOM 3700 C CA . ASN B 1 80 ? -16.938 29.609 11.188 1 88.19 80 ASN B CA 1
ATOM 3701 C C . ASN B 1 80 ? -18.078 28.953 11.953 1 88.19 80 ASN B C 1
ATOM 3703 O O . ASN B 1 80 ? -18.266 29.219 13.141 1 88.19 80 ASN B O 1
ATOM 3707 N N . ALA B 1 81 ? -18.922 28.234 11.227 1 94.62 81 ALA B N 1
ATOM 3708 C CA . ALA B 1 81 ? -20 27.516 11.898 1 94.62 81 ALA B CA 1
ATOM 3709 C C . ALA B 1 81 ? -19.453 26.594 12.977 1 94.62 81 ALA B C 1
ATOM 3711 O O . ALA B 1 81 ? -20.031 26.469 14.062 1 94.62 81 ALA B O 1
ATOM 3712 N N . ARG B 1 82 ? -18.422 25.938 12.656 1 97.31 82 ARG B N 1
ATOM 3713 C CA . ARG B 1 82 ? -17.594 25.125 13.547 1 97.31 82 ARG B CA 1
ATOM 3714 C C . ARG B 1 82 ? -16.125 25.266 13.219 1 97.31 82 ARG B C 1
ATOM 3716 O O . ARG B 1 82 ? -15.758 25.547 12.07 1 97.31 82 ARG B O 1
ATOM 3723 N N . TRP B 1 83 ? -15.336 25.141 14.219 1 97.81 83 TRP B N 1
ATOM 3724 C CA . TRP B 1 83 ? -13.914 25.297 13.969 1 97.81 83 TRP B CA 1
ATOM 3725 C C . TRP B 1 83 ? -13.086 24.469 14.945 1 97.81 83 TRP B C 1
ATOM 3727 O O . TRP B 1 83 ? -13.617 23.953 15.93 1 97.81 83 TRP B O 1
ATOM 3737 N N . ALA B 1 84 ? -11.898 24.219 14.602 1 98.5 84 ALA B N 1
ATOM 3738 C CA . ALA B 1 84 ? -10.969 23.406 15.383 1 98.5 84 ALA B CA 1
ATOM 3739 C C . ALA B 1 84 ? -9.555 23.969 15.297 1 98.5 84 ALA B C 1
ATOM 3741 O O . ALA B 1 84 ? -9.25 24.797 14.43 1 98.5 84 ALA B O 1
ATOM 3742 N N . ILE B 1 85 ? -8.734 23.562 16.219 1 98.69 85 ILE B N 1
ATOM 3743 C CA . ILE B 1 85 ? -7.328 23.969 16.234 1 98.69 85 ILE B CA 1
ATOM 3744 C C . ILE B 1 85 ? -6.438 22.719 16.219 1 98.69 85 ILE B C 1
ATOM 3746 O O . ILE B 1 85 ? -6.68 21.766 16.969 1 98.69 85 ILE B O 1
ATOM 3750 N N . GLY B 1 86 ? -5.543 22.75 15.297 1 98.81 86 GLY B N 1
ATOM 3751 C CA . GLY B 1 86 ? -4.492 21.75 15.297 1 98.81 86 GLY B CA 1
ATOM 3752 C C . GLY B 1 86 ? -3.219 22.203 15.977 1 98.81 86 GLY B C 1
ATOM 3753 O O . GLY B 1 86 ? -2.828 23.375 15.852 1 98.81 86 GLY B O 1
ATOM 3754 N N . ILE B 1 87 ? -2.568 21.297 16.688 1 98.75 87 ILE B N 1
ATOM 3755 C CA . ILE B 1 87 ? -1.282 21.516 17.328 1 98.75 87 ILE B CA 1
ATOM 3756 C C . ILE B 1 87 ? -0.241 20.562 16.75 1 98.75 87 ILE B C 1
ATOM 3758 O O . ILE B 1 87 ? -0.463 19.359 16.703 1 98.75 87 ILE B O 1
ATOM 3762 N N . ASP B 1 88 ? 0.814 21.094 16.281 1 98.31 88 ASP B N 1
ATOM 3763 C CA . ASP B 1 88 ? 1.926 20.266 15.805 1 98.31 88 ASP B CA 1
ATOM 3764 C C . ASP B 1 88 ? 3.119 20.359 16.75 1 98.31 88 ASP B C 1
ATOM 3766 O O . ASP B 1 88 ? 3.717 21.422 16.906 1 98.31 88 ASP B O 1
ATOM 3770 N N . ILE B 1 89 ? 3.424 19.297 17.359 1 97.88 89 ILE B N 1
ATOM 3771 C CA . ILE B 1 89 ? 4.539 19.234 18.312 1 97.88 89 ILE B CA 1
ATOM 3772 C C . ILE B 1 89 ? 5.762 18.625 17.625 1 97.88 89 ILE B C 1
ATOM 3774 O O . ILE B 1 89 ? 5.676 17.547 17.031 1 97.88 89 ILE B O 1
ATOM 3778 N N . THR B 1 90 ? 6.836 19.312 17.641 1 95.31 90 THR B N 1
ATOM 3779 C CA . THR B 1 90 ? 8.109 18.828 17.141 1 95.31 90 THR B CA 1
ATOM 3780 C C . THR B 1 90 ? 9.172 18.844 18.234 1 95.31 90 THR B C 1
ATOM 3782 O O . THR B 1 90 ? 8.875 19.156 19.391 1 95.31 90 THR B O 1
ATOM 3785 N N . GLN B 1 91 ? 10.383 18.5 17.844 1 94.31 91 GLN B N 1
ATOM 3786 C CA . GLN B 1 91 ? 11.461 18.438 18.828 1 94.31 91 GLN B CA 1
ATOM 3787 C C . GLN B 1 91 ? 11.711 19.797 19.469 1 94.31 91 GLN B C 1
ATOM 3789 O O . GLN B 1 91 ? 11.938 19.906 20.672 1 94.31 91 GLN B O 1
ATOM 3794 N N . ASN B 1 92 ? 11.555 20.891 18.625 1 92.88 92 ASN B N 1
ATOM 3795 C CA . ASN B 1 92 ? 12.008 22.172 19.125 1 92.88 92 ASN B CA 1
ATOM 3796 C C . ASN B 1 92 ? 10.938 23.25 18.953 1 92.88 92 ASN B C 1
ATOM 3798 O O . ASN B 1 92 ? 11.141 24.406 19.344 1 92.88 92 ASN B O 1
ATOM 3802 N N . HIS B 1 93 ? 9.789 22.875 18.406 1 94.06 93 HIS B N 1
ATOM 3803 C CA . HIS B 1 93 ? 8.773 23.875 18.109 1 94.06 93 HIS B CA 1
ATOM 3804 C C . HIS B 1 93 ? 7.371 23.359 18.406 1 94.06 93 HIS B C 1
ATOM 3806 O O . HIS B 1 93 ? 7.172 22.141 18.5 1 94.06 93 HIS B O 1
ATOM 3812 N N . VAL B 1 94 ? 6.488 24.266 18.562 1 97.62 94 VAL B N 1
ATOM 3813 C CA . VAL B 1 94 ? 5.055 24.016 18.578 1 97.62 94 VAL B CA 1
ATOM 3814 C C . VAL B 1 94 ? 4.348 24.922 17.578 1 97.62 94 VAL B C 1
ATOM 3816 O O . VAL B 1 94 ? 4.633 26.125 17.516 1 97.62 94 VAL B O 1
ATOM 3819 N N . GLY B 1 95 ? 3.564 24.328 16.75 1 97.12 95 GLY B N 1
ATOM 3820 C CA . GLY B 1 95 ? 2.762 25.062 15.789 1 97.12 95 GLY B CA 1
ATOM 3821 C C . GLY B 1 95 ? 1.269 24.922 16.016 1 97.12 95 GLY B C 1
ATOM 3822 O O . GLY B 1 95 ? 0.81 23.875 16.469 1 97.12 95 GLY B O 1
ATOM 3823 N N . PHE B 1 96 ? 0.537 25.984 15.703 1 98.5 96 PHE B N 1
ATOM 3824 C CA . PHE B 1 96 ? -0.918 25.984 15.797 1 98.5 96 PHE B CA 1
ATOM 3825 C C . PHE B 1 96 ? -1.551 26.391 14.469 1 98.5 96 PHE B C 1
ATOM 3827 O O . PHE B 1 96 ? -1.047 27.281 13.781 1 98.5 96 PHE B O 1
ATOM 3834 N N . ALA B 1 97 ? -2.605 25.734 14.117 1 98.19 97 ALA B N 1
ATOM 3835 C CA . ALA B 1 97 ? -3.404 26.109 12.953 1 98.19 97 ALA B CA 1
ATOM 3836 C C . ALA B 1 97 ? -4.895 26.078 13.273 1 98.19 97 ALA B C 1
ATOM 3838 O O . ALA B 1 97 ? -5.391 25.094 13.836 1 98.19 97 ALA B O 1
ATOM 3839 N N . LEU B 1 98 ? -5.543 27.156 12.977 1 98 98 LEU B N 1
ATOM 3840 C CA . LEU B 1 98 ? -6.992 27.25 13.117 1 98 98 LEU B CA 1
ATOM 3841 C C . LEU B 1 98 ? -7.68 27.016 11.773 1 98 98 LEU B C 1
ATOM 3843 O O . LEU B 1 98 ? -7.246 27.531 10.742 1 98 98 LEU B O 1
ATOM 3847 N N . THR B 1 99 ? -8.672 26.156 11.789 1 96.62 99 THR B N 1
ATOM 3848 C CA . THR B 1 99 ? -9.453 25.938 10.578 1 96.62 99 THR B CA 1
ATOM 3849 C C . THR B 1 99 ? -10.938 25.828 10.906 1 96.62 99 THR B C 1
ATOM 3851 O O . THR B 1 99 ? -11.32 25.766 12.078 1 96.62 99 THR B O 1
ATOM 3854 N N . ASP B 1 100 ? -11.727 25.984 9.93 1 96.12 100 ASP B N 1
ATOM 3855 C CA . ASP B 1 100 ? -13.164 25.75 10.031 1 96.12 100 ASP B CA 1
ATOM 3856 C C . ASP B 1 100 ? -13.602 24.656 9.062 1 96.12 100 ASP B C 1
ATOM 3858 O O . ASP B 1 100 ? -12.805 23.797 8.672 1 96.12 100 ASP B O 1
ATOM 3862 N N . LEU B 1 101 ? -14.844 24.609 8.742 1 95.62 101 LEU B N 1
ATOM 3863 C CA . LEU B 1 101 ? -15.383 23.5 7.965 1 95.62 101 LEU B CA 1
ATOM 3864 C C . LEU B 1 101 ? -14.844 23.531 6.539 1 95.62 101 LEU B C 1
ATOM 3866 O O . LEU B 1 101 ? -14.977 22.547 5.805 1 95.62 101 LEU B O 1
ATOM 3870 N N . SER B 1 102 ? -14.195 24.578 6.117 1 91.44 102 SER B N 1
ATOM 3871 C CA . SER B 1 102 ? -13.602 24.672 4.789 1 91.44 102 SER B CA 1
ATOM 3872 C C . SER B 1 102 ? -12.32 23.844 4.699 1 91.44 102 SER B C 1
ATOM 3874 O O . SER B 1 102 ? -11.906 23.438 3.609 1 91.44 102 SER B O 1
ATOM 3876 N N . GLY B 1 103 ? -11.695 23.641 5.871 1 92.31 103 GLY B N 1
ATOM 3877 C CA . GLY B 1 103 ? -10.43 22.922 5.898 1 92.31 103 GLY B CA 1
ATOM 3878 C C . GLY B 1 103 ? -9.242 23.781 5.516 1 92.31 103 GLY B C 1
ATOM 3879 O O . GLY B 1 103 ? -8.141 23.266 5.289 1 92.31 103 GLY B O 1
ATOM 3880 N N . LYS B 1 104 ? -9.461 25.078 5.484 1 91.62 104 LYS B N 1
ATOM 3881 C CA . LYS B 1 104 ? -8.375 26 5.164 1 91.62 104 LYS B CA 1
ATOM 3882 C C . LYS B 1 104 ? -7.738 26.562 6.434 1 91.62 104 LYS B C 1
ATOM 3884 O O . LYS B 1 104 ? -8.398 26.656 7.473 1 91.62 104 LYS B O 1
ATOM 3889 N N . VAL B 1 105 ? -6.492 26.906 6.332 1 94.62 105 VAL B N 1
ATOM 3890 C CA . VAL B 1 105 ? -5.832 27.547 7.465 1 94.62 105 VAL B CA 1
ATOM 3891 C C . VAL B 1 105 ? -6.305 28.984 7.598 1 94.62 105 VAL B C 1
ATOM 3893 O O . VAL B 1 105 ? -6.043 29.812 6.723 1 94.62 105 VAL B O 1
ATOM 3896 N N . LEU B 1 106 ? -6.957 29.328 8.617 1 95.12 106 LEU B N 1
ATOM 3897 C CA . LEU B 1 106 ? -7.461 30.672 8.852 1 95.12 106 LEU B CA 1
ATOM 3898 C C . LEU B 1 106 ? -6.453 31.5 9.641 1 95.12 106 LEU B C 1
ATOM 3900 O O . LEU B 1 106 ? -6.391 32.719 9.477 1 95.12 106 LEU B O 1
ATOM 3904 N N . ARG B 1 107 ? -5.781 30.859 10.492 1 96.5 107 ARG B N 1
ATOM 3905 C CA . ARG B 1 107 ? -4.727 31.438 11.32 1 96.5 107 ARG B CA 1
ATOM 3906 C C . ARG B 1 107 ? -3.689 30.391 11.695 1 96.5 107 ARG B C 1
ATOM 3908 O O . ARG B 1 107 ? -4.027 29.219 11.883 1 96.5 107 ARG B O 1
ATOM 3915 N N . HIS B 1 108 ? -2.516 30.812 11.773 1 96.81 108 HIS B N 1
ATOM 3916 C CA . HIS B 1 108 ? -1.476 29.891 12.227 1 96.81 108 HIS B CA 1
ATOM 3917 C C . HIS B 1 108 ? -0.346 30.641 12.93 1 96.81 108 HIS B C 1
ATOM 3919 O O . HIS B 1 108 ? -0.215 31.859 12.781 1 96.81 108 HIS B O 1
ATOM 3925 N N . THR B 1 109 ? 0.351 29.969 13.734 1 96.31 109 THR B N 1
ATOM 3926 C CA . THR B 1 109 ? 1.566 30.453 14.383 1 96.31 109 THR B CA 1
ATOM 3927 C C . THR B 1 109 ? 2.518 29.312 14.688 1 96.31 109 THR B C 1
ATOM 3929 O O . THR B 1 109 ? 2.121 28.141 14.656 1 96.31 109 THR B O 1
ATOM 3932 N N . ARG B 1 110 ? 3.721 29.625 14.75 1 94.19 110 ARG B N 1
ATOM 3933 C CA . ARG B 1 110 ? 4.77 28.688 15.133 1 94.19 110 ARG B CA 1
ATOM 3934 C C . ARG B 1 110 ? 5.758 29.328 16.094 1 94.19 110 ARG B C 1
ATOM 3936 O O . ARG B 1 110 ? 6.141 30.484 15.914 1 94.19 110 ARG B O 1
ATOM 3943 N N . MET B 1 111 ? 6.141 28.656 17.109 1 94.44 111 MET B N 1
ATOM 3944 C CA . MET B 1 111 ? 7.059 29.234 18.078 1 94.44 111 MET B CA 1
ATOM 3945 C C . MET B 1 111 ? 8.086 28.203 18.547 1 94.44 111 MET B C 1
ATOM 3947 O O . MET B 1 111 ? 7.812 27 18.547 1 94.44 111 MET B O 1
ATOM 3951 N N . TYR B 1 112 ? 9.227 28.703 18.938 1 94.31 112 TYR B N 1
ATOM 3952 C CA . TYR B 1 112 ? 10.273 27.859 19.5 1 94.31 112 TYR B CA 1
ATOM 3953 C C . TYR B 1 112 ? 9.891 27.359 20.891 1 94.31 112 TYR B C 1
ATOM 3955 O O . TYR B 1 112 ? 9.555 28.156 21.781 1 94.31 112 TYR B O 1
ATOM 3963 N N . LYS B 1 113 ? 9.805 26.078 21.047 1 96.88 113 LYS B N 1
ATOM 3964 C CA . LYS B 1 113 ? 9.484 25.406 22.297 1 96.88 113 LYS B CA 1
ATOM 3965 C C . LYS B 1 113 ? 10.078 24 22.344 1 96.88 113 LYS B C 1
ATOM 3967 O O . LYS B 1 113 ? 9.414 23.031 21.969 1 96.88 113 LYS B O 1
ATOM 3972 N N . PRO B 1 114 ? 11.328 23.875 22.938 1 96.75 114 PRO B N 1
ATOM 3973 C CA . PRO B 1 114 ? 11.914 22.531 23.016 1 96.75 114 PRO B CA 1
ATOM 3974 C C . PRO B 1 114 ? 11.062 21.562 23.812 1 96.75 114 PRO B C 1
ATOM 3976 O O . PRO B 1 114 ? 10.586 21.891 24.906 1 96.75 114 PRO B O 1
ATOM 3979 N N . PHE B 1 115 ? 10.922 20.391 23.328 1 97.62 115 PHE B N 1
ATOM 3980 C CA . PHE B 1 115 ? 10.07 19.391 23.953 1 97.62 115 PHE B CA 1
ATOM 3981 C C . PHE B 1 115 ? 10.75 18.797 25.172 1 97.62 115 PHE B C 1
ATOM 3983 O O . PHE B 1 115 ? 11.953 18.547 25.172 1 97.62 115 PHE B O 1
ATOM 3990 N N . ARG B 1 116 ? 9.969 18.609 26.172 1 97.06 116 ARG B N 1
ATOM 3991 C CA . ARG B 1 116 ? 10.312 17.844 27.375 1 97.06 116 ARG B CA 1
ATOM 3992 C C . ARG B 1 116 ? 9.109 17.062 27.891 1 97.06 116 ARG B C 1
ATOM 3994 O O . ARG B 1 116 ? 8.016 17.609 28.016 1 97.06 116 ARG B O 1
ATOM 4001 N N . SER B 1 117 ? 9.383 15.82 28.125 1 96.56 117 SER B N 1
ATOM 4002 C CA . SER B 1 117 ? 8.281 15 28.625 1 96.56 117 SER B CA 1
ATOM 4003 C C . SER B 1 117 ? 8.078 15.211 30.125 1 96.56 117 SER B C 1
ATOM 4005 O O . SER B 1 117 ? 8.32 14.297 30.922 1 96.56 117 SER B O 1
ATOM 4007 N N . GLU B 1 118 ? 7.598 16.297 30.5 1 96.94 118 GLU B N 1
ATOM 4008 C CA . GLU B 1 118 ? 7.359 16.672 31.906 1 96.94 118 GLU B CA 1
ATOM 4009 C C . GLU B 1 118 ? 6.113 17.531 32.031 1 96.94 118 GLU B C 1
ATOM 4011 O O . GLU B 1 118 ? 5.691 18.188 31.078 1 96.94 118 GLU B O 1
ATOM 4016 N N . ASP B 1 119 ? 5.629 17.609 33.188 1 96.56 119 ASP B N 1
ATOM 4017 C CA . ASP B 1 119 ? 4.383 18.312 33.469 1 96.56 119 ASP B CA 1
ATOM 4018 C C . ASP B 1 119 ? 4.5 19.797 33.125 1 96.56 119 ASP B C 1
ATOM 4020 O O . ASP B 1 119 ? 3.539 20.406 32.656 1 96.56 119 ASP B O 1
ATOM 4024 N N . SER B 1 120 ? 5.633 20.328 33.406 1 97.75 120 SER B N 1
ATOM 4025 C CA . SER B 1 120 ? 5.82 21.75 33.094 1 97.75 120 SER B CA 1
ATOM 4026 C C . SER B 1 120 ? 5.641 22.031 31.625 1 97.75 120 SER B C 1
ATOM 4028 O O . SER B 1 120 ? 5.043 23.047 31.25 1 97.75 120 SER B O 1
ATOM 4030 N N . TYR B 1 121 ? 6.137 21.188 30.781 1 98.12 121 TYR B N 1
ATOM 4031 C CA . TYR B 1 121 ? 5.973 21.359 29.344 1 98.12 121 TYR B CA 1
ATOM 4032 C C . TYR B 1 121 ? 4.508 21.266 28.938 1 98.12 121 TYR B C 1
ATOM 4034 O O . TYR B 1 121 ? 4.004 22.109 28.188 1 98.12 121 TYR B O 1
ATOM 4042 N N . TYR B 1 122 ? 3.85 20.281 29.531 1 98.19 122 TYR B N 1
ATOM 4043 C CA . TYR B 1 122 ? 2.453 20.062 29.172 1 98.19 122 TYR B CA 1
ATOM 4044 C C . TYR B 1 122 ? 1.579 21.219 29.625 1 98.19 122 TYR B C 1
ATOM 4046 O O . TYR B 1 122 ? 0.646 21.625 28.938 1 98.19 122 TYR B O 1
ATOM 4054 N N . LYS B 1 123 ? 1.842 21.703 30.797 1 98.19 123 LYS B N 1
ATOM 4055 C CA . LYS B 1 123 ? 1.122 22.859 31.297 1 98.19 123 LYS B CA 1
ATOM 4056 C C . LYS B 1 123 ? 1.335 24.078 30.391 1 98.19 123 LYS B C 1
ATOM 4058 O O . LYS B 1 123 ? 0.384 24.781 30.078 1 98.19 123 LYS B O 1
ATOM 4063 N N . GLU B 1 124 ? 2.549 24.266 30 1 98.25 124 GLU B N 1
ATOM 4064 C CA . GLU B 1 124 ? 2.857 25.375 29.094 1 98.25 124 GLU B CA 1
ATOM 4065 C C . GLU B 1 124 ? 2.172 25.203 27.75 1 98.25 124 GLU B C 1
ATOM 4067 O O . GLU B 1 124 ? 1.694 26.172 27.156 1 98.25 124 GLU B O 1
ATOM 4072 N N . LEU B 1 125 ? 2.188 24.047 27.281 1 98.25 125 LEU B N 1
ATOM 4073 C CA . LEU B 1 125 ? 1.478 23.734 26.031 1 98.25 125 LEU B CA 1
ATOM 4074 C C . LEU B 1 125 ? 0.006 24.125 26.141 1 98.25 125 LEU B C 1
ATOM 4076 O O . LEU B 1 125 ? -0.548 24.734 25.234 1 98.25 125 LEU B O 1
ATOM 4080 N N . GLY B 1 126 ? -0.618 23.703 27.234 1 98.38 126 GLY B N 1
ATOM 4081 C CA . GLY B 1 126 ? -1.996 24.094 27.484 1 98.38 126 GLY B CA 1
ATOM 4082 C C . GLY B 1 126 ? -2.199 25.594 27.484 1 98.38 126 GLY B C 1
ATOM 4083 O O . GLY B 1 126 ? -3.143 26.094 26.859 1 98.38 126 GLY B O 1
ATOM 4084 N N . ASN B 1 127 ? -1.3 26.281 28.141 1 98.44 127 ASN B N 1
ATOM 4085 C CA . ASN B 1 127 ? -1.377 27.734 28.188 1 98.44 127 ASN B CA 1
ATOM 4086 C C . ASN B 1 127 ? -1.272 28.359 26.797 1 98.44 127 ASN B C 1
ATOM 4088 O O . ASN B 1 127 ? -2.033 29.266 26.469 1 98.44 127 ASN B O 1
ATOM 4092 N N . LEU B 1 128 ? -0.364 27.891 26.047 1 98.31 128 LEU B N 1
ATOM 4093 C CA . LEU B 1 128 ? -0.167 28.375 24.688 1 98.31 128 LEU B CA 1
ATOM 4094 C C . LEU B 1 128 ? -1.393 28.109 23.828 1 98.31 128 LEU B C 1
ATOM 4096 O O . LEU B 1 128 ? -1.81 28.953 23.031 1 98.31 128 LEU B O 1
ATOM 4100 N N . ALA B 1 129 ? -1.932 26.953 24 1 98.56 129 ALA B N 1
ATOM 4101 C CA . ALA B 1 129 ? -3.113 26.562 23.234 1 98.56 129 ALA B CA 1
ATOM 4102 C C . ALA B 1 129 ? -4.305 27.453 23.578 1 98.56 129 ALA B C 1
ATOM 4104 O O . ALA B 1 129 ? -5.008 27.938 22.672 1 98.56 129 ALA B O 1
ATOM 4105 N N . HIS B 1 130 ? -4.52 27.703 24.812 1 98.12 130 HIS B N 1
ATOM 4106 C CA . HIS B 1 130 ? -5.621 28.562 25.266 1 98.12 130 HIS B CA 1
ATOM 4107 C C . HIS B 1 130 ? -5.426 30 24.797 1 98.12 130 HIS B C 1
ATOM 4109 O O . HIS B 1 130 ? -6.391 30.672 24.422 1 98.12 130 HIS B O 1
ATOM 4115 N N . LYS B 1 131 ? -4.18 30.438 24.875 1 98.06 131 LYS B N 1
ATOM 4116 C CA . LYS B 1 131 ? -3.889 31.781 24.391 1 98.06 131 LYS B CA 1
ATOM 4117 C C . LYS B 1 131 ? -4.23 31.906 22.906 1 98.06 131 LYS B C 1
ATOM 4119 O O . LYS B 1 131 ? -4.859 32.875 22.484 1 98.06 131 LYS B O 1
ATOM 4124 N N . PHE B 1 132 ? -3.807 30.922 22.109 1 98.19 132 PHE B N 1
ATOM 4125 C CA . PHE B 1 132 ? -4.105 30.906 20.672 1 98.19 132 PHE B CA 1
ATOM 4126 C C . PHE B 1 132 ? -5.609 30.875 20.438 1 98.19 132 PHE B C 1
ATOM 4128 O O . PHE B 1 132 ? -6.121 31.578 19.562 1 98.19 132 PHE B O 1
ATOM 4135 N N . LEU B 1 133 ? -6.289 30.047 21.25 1 97.88 133 LEU B N 1
ATOM 4136 C CA . LEU B 1 133 ? -7.742 29.938 21.172 1 97.88 133 LEU B CA 1
ATOM 4137 C C . LEU B 1 133 ? -8.406 31.281 21.438 1 97.88 133 LEU B C 1
ATOM 4139 O O . LEU B 1 133 ? -9.258 31.734 20.672 1 97.88 133 LEU B O 1
ATOM 4143 N N . GLU B 1 134 ? -8.008 31.984 22.422 1 96.56 134 GLU B N 1
ATOM 4144 C CA . GLU B 1 134 ? -8.57 33.281 22.797 1 96.56 134 GLU B CA 1
ATOM 4145 C C . GLU B 1 134 ? -8.305 34.344 21.734 1 96.56 134 GLU B C 1
ATOM 4147 O O . GLU B 1 134 ? -9.195 35.125 21.406 1 96.56 134 GLU B O 1
ATOM 4152 N N . GLU B 1 135 ? -7.152 34.281 21.219 1 96.56 135 GLU B N 1
ATOM 4153 C CA . GLU B 1 135 ? -6.738 35.281 20.25 1 96.56 135 GLU B CA 1
ATOM 4154 C C . GLU B 1 135 ? -7.445 35.062 18.906 1 96.56 135 GLU B C 1
ATOM 4156 O O . GLU B 1 135 ? -7.441 35.938 18.047 1 96.56 135 GLU B O 1
ATOM 4161 N N . SER B 1 136 ? -7.988 33.906 18.688 1 93.38 136 SER B N 1
ATOM 4162 C CA . SER B 1 136 ? -8.672 33.594 17.422 1 93.38 136 SER B CA 1
ATOM 4163 C C . SER B 1 136 ? -9.984 34.375 17.312 1 93.38 136 SER B C 1
ATOM 4165 O O . SER B 1 136 ? -10.531 34.531 16.219 1 93.38 136 SER B O 1
ATOM 4167 N N . ASN B 1 137 ? -10.531 34.906 18.391 1 92.44 137 ASN B N 1
ATOM 4168 C CA . ASN B 1 137 ? -11.75 35.719 18.438 1 92.44 137 ASN B CA 1
ATOM 4169 C C . ASN B 1 137 ? -12.914 35 17.75 1 92.44 137 ASN B C 1
ATOM 4171 O O . ASN B 1 137 ? -13.602 35.594 16.922 1 92.44 137 ASN B O 1
ATOM 4175 N N . MET B 1 138 ? -12.977 33.688 18.031 1 93.06 138 MET B N 1
ATOM 4176 C CA . MET B 1 138 ? -14.078 32.844 17.547 1 93.06 138 MET B CA 1
ATOM 4177 C C . MET B 1 138 ? -14.992 32.438 18.703 1 93.06 138 MET B C 1
ATOM 4179 O O . MET B 1 138 ? -14.586 32.469 19.859 1 93.06 138 MET B O 1
ATOM 4183 N N . ASP B 1 139 ? -16.203 32.094 18.344 1 93.75 139 ASP B N 1
ATOM 4184 C CA . ASP B 1 139 ? -17.156 31.656 19.359 1 93.75 139 ASP B CA 1
ATOM 4185 C C . ASP B 1 139 ? -16.734 30.312 19.969 1 93.75 139 ASP B C 1
ATOM 4187 O O . ASP B 1 139 ? -16.688 29.297 19.266 1 93.75 139 ASP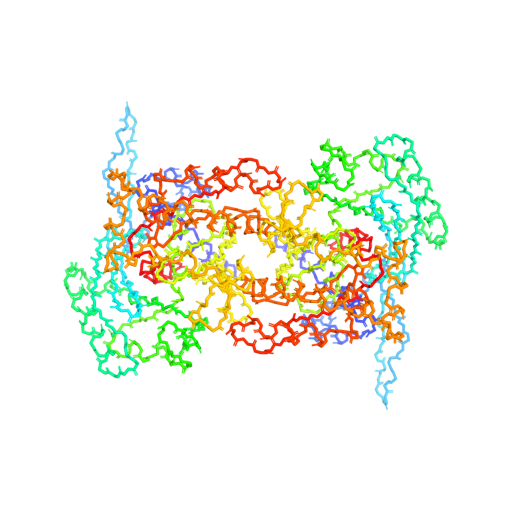 B O 1
ATOM 4191 N N . GLU B 1 140 ? -16.453 30.281 21.219 1 94.75 140 GLU B N 1
ATOM 4192 C CA . GLU B 1 140 ? -15.977 29.094 21.891 1 94.75 140 GLU B CA 1
ATOM 4193 C C . GLU B 1 140 ? -17.031 27.984 21.906 1 94.75 140 GLU B C 1
ATOM 4195 O O . GLU B 1 140 ? -16.703 26.797 21.938 1 94.75 140 GLU B O 1
ATOM 4200 N N . GLU B 1 141 ? -18.266 28.359 21.828 1 94.38 141 GLU B N 1
ATOM 4201 C CA . GLU B 1 141 ? -19.344 27.391 21.859 1 94.38 141 GLU B CA 1
ATOM 4202 C C . GLU B 1 141 ? -19.344 26.5 20.625 1 94.38 141 GLU B C 1
ATOM 4204 O O . GLU B 1 141 ? -19.891 25.391 20.641 1 94.38 141 GLU B O 1
ATOM 4209 N N . THR B 1 142 ? -18.688 27 19.594 1 96.44 142 THR B N 1
ATOM 4210 C CA . THR B 1 142 ? -18.672 26.25 18.344 1 96.44 142 THR B CA 1
ATOM 4211 C C . THR B 1 142 ? -17.312 25.594 18.125 1 96.44 142 THR B C 1
ATOM 4213 O O . THR B 1 142 ? -17.047 25.031 17.047 1 96.44 142 THR B O 1
ATOM 4216 N N . PHE B 1 143 ? -16.453 25.703 19.125 1 97.94 143 PHE B N 1
ATOM 4217 C CA . PHE B 1 143 ? -15.141 25.062 19.078 1 97.94 143 PHE B CA 1
ATOM 4218 C C . PHE B 1 143 ? -15.266 23.562 19.219 1 97.94 143 PHE B C 1
ATOM 4220 O O . PHE B 1 143 ? -15.883 23.062 20.172 1 97.94 143 PHE B O 1
ATOM 4227 N N . LEU B 1 144 ? -14.711 22.812 18.266 1 98.12 144 LEU B N 1
ATOM 4228 C CA . LEU B 1 144 ? -14.875 21.375 18.234 1 98.12 144 LEU B CA 1
ATOM 4229 C C . LEU B 1 144 ? -13.812 20.688 19.094 1 98.12 144 LEU B C 1
ATOM 4231 O O . LEU B 1 144 ? -14.047 19.594 19.625 1 98.12 144 LEU B O 1
ATOM 4235 N N . GLY B 1 145 ? -12.594 21.266 19.125 1 98.62 145 GLY B N 1
ATOM 4236 C CA . GLY B 1 145 ? -11.539 20.688 19.938 1 98.62 145 GLY B CA 1
ATOM 4237 C C . GLY B 1 145 ? -10.156 20.859 19.328 1 98.62 145 GLY B C 1
ATOM 4238 O O . GLY B 1 145 ? -9.984 21.578 18.344 1 98.62 145 GLY B O 1
ATOM 4239 N N . PHE B 1 146 ? -9.148 20.219 20.016 1 98.75 146 PHE B N 1
ATOM 4240 C CA . PHE B 1 146 ? -7.754 20.281 19.578 1 98.75 146 PHE B CA 1
ATOM 4241 C C . PHE B 1 146 ? -7.34 18.969 18.922 1 98.75 146 PHE B C 1
ATOM 4243 O O . PHE B 1 146 ? -7.648 17.891 19.422 1 98.75 146 PHE B O 1
ATOM 4250 N N . GLY B 1 147 ? -6.84 19.047 17.75 1 98.69 147 GLY B N 1
ATOM 4251 C CA . GLY B 1 147 ? -6.07 17.953 17.203 1 98.69 147 GLY B CA 1
ATOM 4252 C C . GLY B 1 147 ? -4.578 18.078 17.422 1 98.69 147 GLY B C 1
ATOM 4253 O O . GLY B 1 147 ? -4.02 19.172 17.281 1 98.69 147 GLY B O 1
ATOM 4254 N N . ILE B 1 148 ? -3.922 17.016 17.797 1 98.69 148 ILE B N 1
ATOM 4255 C CA . ILE B 1 148 ? -2.504 17.078 18.125 1 98.69 148 ILE B CA 1
ATOM 4256 C C . ILE B 1 148 ? -1.714 16.141 17.219 1 98.69 148 ILE B C 1
ATOM 4258 O O . ILE B 1 148 ? -1.973 14.938 17.188 1 98.69 148 ILE B O 1
ATOM 4262 N N . SER B 1 149 ? -0.852 16.672 16.469 1 98.06 149 SER B N 1
ATOM 4263 C CA . SER B 1 149 ? 0.08 15.953 15.617 1 98.06 149 SER B CA 1
ATOM 4264 C C . SER B 1 149 ? 1.401 15.695 16.328 1 98.06 149 SER B C 1
ATOM 4266 O O . SER B 1 149 ? 2.004 16.609 16.891 1 98.06 149 SER B O 1
ATOM 4268 N N . ILE B 1 150 ? 1.839 14.461 16.328 1 96.81 150 ILE B N 1
ATOM 4269 C CA . ILE B 1 150 ? 3.037 14.016 17.031 1 96.81 150 ILE B CA 1
ATOM 4270 C C . ILE B 1 150 ? 3.984 13.328 16.047 1 96.81 150 ILE B C 1
ATOM 4272 O O . ILE B 1 150 ? 3.557 12.5 15.242 1 96.81 150 ILE B O 1
ATOM 4276 N N . PRO B 1 151 ? 5.285 13.672 16.094 1 95.81 151 PRO B N 1
ATOM 4277 C CA . PRO B 1 151 ? 6.238 12.898 15.297 1 95.81 151 PRO B CA 1
ATOM 4278 C C . PRO B 1 151 ? 6.543 11.531 15.898 1 95.81 151 PRO B C 1
ATOM 4280 O O . PRO B 1 151 ? 7.66 11.289 16.375 1 95.81 151 PRO B O 1
ATOM 4283 N N . GLY B 1 152 ? 5.566 10.625 15.828 1 95.19 152 GLY B N 1
ATOM 4284 C CA . GLY B 1 152 ? 5.707 9.297 16.422 1 95.19 152 GLY B CA 1
ATOM 4285 C C . GLY B 1 152 ? 4.535 8.383 16.109 1 95.19 152 GLY B C 1
ATOM 4286 O O . GLY B 1 152 ? 3.664 8.727 15.312 1 95.19 152 GLY B O 1
ATOM 4287 N N . ILE B 1 153 ? 4.609 7.23 16.75 1 95.56 153 ILE B N 1
ATOM 4288 C CA . ILE B 1 153 ? 3.586 6.215 16.531 1 95.56 153 ILE B CA 1
ATOM 4289 C C . ILE B 1 153 ? 2.465 6.383 17.547 1 95.56 153 ILE B C 1
ATOM 4291 O O . ILE B 1 153 ? 2.695 6.289 18.766 1 95.56 153 ILE B O 1
ATOM 4295 N N . VAL B 1 154 ? 1.262 6.668 17.047 1 96.31 154 VAL B N 1
ATOM 4296 C CA . VAL B 1 154 ? 0.077 6.859 17.875 1 96.31 154 VAL B CA 1
ATOM 4297 C C . VAL B 1 154 ? -0.898 5.703 17.656 1 96.31 154 VAL B C 1
ATOM 4299 O O . VAL B 1 154 ? -1.173 5.316 16.516 1 96.31 154 VAL B O 1
ATOM 4302 N N . THR B 1 155 ? -1.356 5.195 18.719 1 94.06 155 THR B N 1
ATOM 4303 C CA . THR B 1 155 ? -2.332 4.121 18.578 1 94.06 155 THR B CA 1
ATOM 4304 C C . THR B 1 155 ? -3.65 4.656 18.016 1 94.06 155 THR B C 1
ATOM 4306 O O . THR B 1 155 ? -4.051 5.777 18.328 1 94.06 155 THR B O 1
ATOM 4309 N N . PRO B 1 156 ? -4.332 3.826 17.281 1 87.5 156 PRO B N 1
ATOM 4310 C CA . PRO B 1 156 ? -5.547 4.293 16.609 1 87.5 156 PRO B CA 1
ATOM 4311 C C . PRO B 1 156 ? -6.633 4.723 17.594 1 87.5 156 PRO B C 1
ATOM 4313 O O . PRO B 1 156 ? -7.508 5.52 17.25 1 87.5 156 PRO B O 1
ATOM 4316 N N . ASP B 1 157 ? -6.59 4.223 18.781 1 89.12 157 ASP B N 1
ATOM 4317 C CA . ASP B 1 157 ? -7.602 4.582 19.766 1 89.12 157 ASP B CA 1
ATOM 4318 C C . ASP B 1 157 ? -7.246 5.891 20.469 1 89.12 157 ASP B C 1
ATOM 4320 O O . ASP B 1 157 ? -7.953 6.328 21.375 1 89.12 157 ASP B O 1
ATOM 4324 N N . ASN B 1 158 ? -6.168 6.535 20.078 1 89.75 158 ASN B N 1
ATOM 4325 C CA . ASN B 1 158 ? -5.742 7.832 20.594 1 89.75 158 ASN B CA 1
ATOM 4326 C C . ASN B 1 158 ? -5.363 7.754 22.062 1 89.75 158 ASN B C 1
ATOM 4328 O O . ASN B 1 158 ? -5.57 8.711 22.828 1 89.75 158 ASN B O 1
ATOM 4332 N N . LYS B 1 159 ? -4.875 6.664 22.516 1 93.06 159 LYS B N 1
ATOM 4333 C CA . LYS B 1 159 ? -4.621 6.527 23.938 1 93.06 159 LYS B CA 1
ATOM 4334 C C . LYS B 1 159 ? -3.131 6.621 24.25 1 93.06 159 LYS B C 1
ATOM 4336 O O . LYS B 1 159 ? -2.74 7.082 25.328 1 93.06 159 LYS B O 1
ATOM 4341 N N . THR B 1 160 ? -2.357 6.156 23.25 1 96.69 160 THR B N 1
ATOM 4342 C CA . THR B 1 160 ? -0.949 5.996 23.594 1 96.69 160 THR B CA 1
ATOM 4343 C C . THR B 1 160 ? -0.058 6.414 22.422 1 96.69 160 THR B C 1
ATOM 4345 O O . THR B 1 160 ? -0.36 6.113 21.266 1 96.69 160 THR B O 1
ATOM 4348 N N . ILE B 1 161 ? 0.964 7.137 22.719 1 97.19 161 ILE B N 1
ATOM 4349 C CA . ILE B 1 161 ? 2.123 7.27 21.844 1 97.19 161 ILE B CA 1
ATOM 4350 C C . ILE B 1 161 ? 3.131 6.164 22.156 1 97.19 161 ILE B C 1
ATOM 4352 O O . ILE B 1 161 ? 3.836 6.223 23.172 1 97.19 161 ILE B O 1
ATOM 4356 N N . THR B 1 162 ? 3.213 5.191 21.328 1 95.5 162 THR B N 1
ATOM 4357 C CA . THR B 1 162 ? 3.986 3.994 21.641 1 95.5 162 THR B CA 1
ATOM 4358 C C . THR B 1 162 ? 5.48 4.254 21.453 1 95.5 162 THR B C 1
ATOM 4360 O O . THR B 1 162 ? 6.309 3.631 22.125 1 95.5 162 THR B O 1
ATOM 4363 N N . PHE B 1 163 ? 5.77 5.176 20.484 1 94.06 163 PHE B N 1
ATOM 4364 C CA . PHE B 1 163 ? 7.188 5.414 20.234 1 94.06 163 PHE B CA 1
ATOM 4365 C C . PHE B 1 163 ? 7.387 6.707 19.453 1 94.06 163 PHE B C 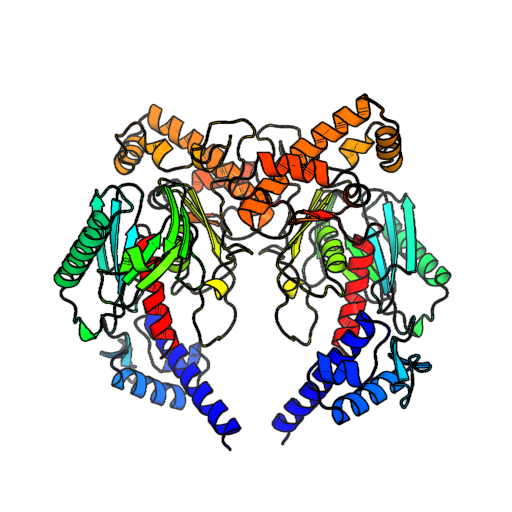1
ATOM 4367 O O . PHE B 1 163 ? 6.637 6.996 18.516 1 94.06 163 PHE B O 1
ATOM 4374 N N . SER B 1 164 ? 8.336 7.531 19.844 1 95.06 164 SER B N 1
ATOM 4375 C CA . SER B 1 164 ? 8.828 8.68 19.078 1 95.06 164 SER B CA 1
ATOM 4376 C C . SER B 1 164 ? 10.336 8.844 19.25 1 95.06 164 SER B C 1
ATOM 4378 O O . SER B 1 164 ? 10.812 9.219 20.328 1 95.06 164 SER B O 1
ATOM 4380 N N . HIS B 1 165 ? 11.047 8.594 18.234 1 90.56 165 HIS B N 1
ATOM 4381 C CA . HIS B 1 165 ? 12.484 8.812 18.266 1 90.56 165 HIS B CA 1
ATOM 4382 C C . HIS B 1 165 ? 12.812 10.289 18.438 1 90.56 165 HIS B C 1
ATOM 4384 O O . HIS B 1 165 ? 13.695 10.656 19.219 1 90.56 165 HIS B O 1
ATOM 4390 N N . VAL B 1 166 ? 12.094 11.109 17.781 1 90.81 166 VAL B N 1
ATOM 4391 C CA . VAL B 1 166 ? 12.328 12.547 17.734 1 90.81 166 VAL B CA 1
ATOM 4392 C C . VAL B 1 166 ? 12.125 13.164 19.109 1 90.81 166 VAL B C 1
ATOM 4394 O O . VAL B 1 166 ? 12.93 13.984 19.562 1 90.81 166 VAL B O 1
ATOM 4397 N N . LEU B 1 167 ? 11.086 12.711 19.797 1 95.44 167 LEU B N 1
ATOM 4398 C CA . LEU B 1 167 ? 10.75 13.273 21.109 1 95.44 167 LEU B CA 1
ATOM 4399 C C . LEU B 1 167 ? 11.406 12.484 22.234 1 95.44 167 LEU B C 1
ATOM 4401 O O . LEU B 1 167 ? 11.398 12.922 23.391 1 95.44 167 LEU B O 1
ATOM 4405 N N . GLY B 1 168 ? 11.922 11.281 21.891 1 94.38 168 GLY B N 1
ATOM 4406 C CA . GLY B 1 168 ? 12.594 10.453 22.875 1 94.38 168 GLY B CA 1
ATOM 4407 C C . GLY B 1 168 ? 11.648 9.852 23.906 1 94.38 168 GLY B C 1
ATOM 4408 O O . GLY B 1 168 ? 11.977 9.773 25.094 1 94.38 168 GLY B O 1
ATOM 4409 N N . ILE B 1 169 ? 10.477 9.531 23.516 1 95.94 169 ILE B N 1
ATOM 4410 C CA . ILE B 1 169 ? 9.516 8.992 24.469 1 95.94 169 ILE B CA 1
ATOM 4411 C C . ILE B 1 169 ? 9.055 7.613 24.016 1 95.94 169 ILE B C 1
ATOM 4413 O O . ILE B 1 169 ? 9.125 7.289 22.828 1 95.94 169 ILE B O 1
ATOM 4417 N N . LYS B 1 170 ? 8.625 6.793 24.938 1 95.19 170 LYS B N 1
ATOM 4418 C CA . LYS B 1 170 ? 8.102 5.445 24.734 1 95.19 170 LYS B CA 1
ATOM 4419 C C . LYS B 1 170 ? 6.895 5.18 25.625 1 95.19 170 LYS B C 1
ATOM 4421 O O . LYS B 1 170 ? 6.957 5.379 26.844 1 95.19 170 LYS B O 1
ATOM 4426 N N . ASP B 1 171 ? 5.832 4.816 25.031 1 96.31 171 ASP B N 1
ATOM 4427 C CA . ASP B 1 171 ? 4.613 4.402 25.719 1 96.31 171 ASP B CA 1
ATOM 4428 C C . ASP B 1 171 ? 4.113 5.5 26.656 1 96.31 171 ASP B C 1
ATOM 4430 O O . ASP B 1 171 ? 3.877 5.254 27.844 1 96.31 171 ASP B O 1
ATOM 4434 N N . VAL B 1 172 ? 3.961 6.66 26.156 1 97.44 172 VAL B N 1
ATOM 4435 C CA . VAL B 1 172 ? 3.43 7.797 26.906 1 97.44 172 VAL B CA 1
ATOM 4436 C C . VAL B 1 172 ? 1.938 7.953 26.609 1 97.44 172 VAL B C 1
ATOM 4438 O O . VAL B 1 172 ? 1.517 7.934 25.453 1 97.44 172 VAL B O 1
ATOM 4441 N N . PRO B 1 173 ? 1.147 8.039 27.656 1 97.88 173 PRO B N 1
ATOM 4442 C CA . PRO B 1 173 ? -0.284 8.242 27.422 1 97.88 173 PRO B CA 1
ATOM 4443 C C . PRO B 1 173 ? -0.586 9.57 26.719 1 97.88 173 PRO B C 1
ATOM 4445 O O . PRO B 1 173 ? -0.009 10.602 27.062 1 97.88 173 PRO B O 1
ATOM 4448 N N . CYS B 1 174 ? -1.475 9.562 25.781 1 97.75 174 CYS B N 1
ATOM 4449 C CA . CYS B 1 174 ? -1.9 10.773 25.078 1 97.75 174 CYS B CA 1
ATOM 4450 C C . CYS B 1 174 ? -2.471 11.789 26.047 1 97.75 174 CYS B C 1
ATOM 4452 O O . CYS B 1 174 ? -2.324 13 25.859 1 97.75 174 CYS B O 1
ATOM 4454 N N . SER B 1 175 ? -3.033 11.336 27.141 1 97.25 175 SER B N 1
ATOM 4455 C CA . SER B 1 175 ? -3.654 12.195 28.141 1 97.25 175 SER B CA 1
ATOM 4456 C C . SER B 1 175 ? -2.627 13.117 28.781 1 97.25 175 SER B C 1
ATOM 4458 O O . SER B 1 175 ? -2.98 14.18 29.312 1 97.25 175 SER B O 1
ATOM 4460 N N . SER B 1 176 ? -1.375 12.727 28.75 1 97.38 176 SER B N 1
ATOM 4461 C CA . SER B 1 176 ? -0.334 13.609 29.281 1 97.38 176 SER B CA 1
ATOM 4462 C C . SER B 1 176 ? -0.287 14.922 28.5 1 97.38 176 SER B C 1
ATOM 4464 O O . SER B 1 176 ? -0.085 15.984 29.094 1 97.38 176 SER B O 1
ATOM 4466 N N . PHE B 1 177 ? -0.547 14.867 27.25 1 97.44 177 PHE B N 1
ATOM 4467 C CA . PHE B 1 177 ? -0.487 16.031 26.359 1 97.44 177 PHE B CA 1
ATOM 4468 C C . PHE B 1 177 ? -1.768 16.844 26.469 1 97.44 177 PHE B C 1
ATOM 4470 O O . PHE B 1 177 ? -1.752 18.062 26.25 1 97.44 177 PHE B O 1
ATOM 4477 N N . SER B 1 178 ? -2.848 16.203 26.797 1 97.56 178 SER B N 1
ATOM 4478 C CA . SER B 1 178 ? -4.137 16.875 26.672 1 97.56 178 SER B CA 1
ATOM 4479 C C . SER B 1 178 ? -4.664 17.312 28.031 1 97.56 178 SER B C 1
ATOM 4481 O O . SER B 1 178 ? -5.664 18.031 28.125 1 97.56 178 SER B O 1
ATOM 4483 N N . GLN B 1 179 ? -4.07 16.922 29.094 1 96.94 179 GLN B N 1
ATOM 4484 C CA . GLN B 1 179 ? -4.605 17.094 30.438 1 96.94 179 GLN B CA 1
ATOM 4485 C C . GLN B 1 179 ? -4.848 18.562 30.766 1 96.94 179 GLN B C 1
ATOM 4487 O O . GLN B 1 179 ? -5.715 18.891 31.562 1 96.94 179 GLN B O 1
ATOM 4492 N N . PHE B 1 180 ? -4.184 19.469 30.109 1 97.69 180 PHE B N 1
ATOM 4493 C CA . PHE B 1 180 ? -4.344 20.891 30.438 1 97.69 180 PHE B CA 1
ATOM 4494 C C . PHE B 1 180 ? -5.082 21.609 29.312 1 97.69 180 PHE B C 1
ATOM 4496 O O . PHE B 1 180 ? -5.176 22.844 29.328 1 97.69 180 PHE B O 1
ATOM 4503 N N . LEU B 1 181 ? -5.574 20.969 28.328 1 97.5 181 LEU B N 1
ATOM 4504 C CA . LEU B 1 181 ? -6.238 21.594 27.188 1 97.5 181 LEU B CA 1
ATOM 4505 C C . LEU B 1 181 ? -7.727 21.781 27.469 1 97.5 181 LEU B C 1
ATOM 4507 O O . LEU B 1 181 ? -8.336 22.734 26.969 1 97.5 181 LEU B O 1
ATOM 4511 N N . ASN B 1 182 ? -8.438 20.922 28.203 1 95.31 182 ASN B N 1
ATOM 4512 C CA . ASN B 1 182 ? -9.805 21.047 28.703 1 95.31 182 ASN B CA 1
ATOM 4513 C C . ASN B 1 182 ? -10.82 20.938 27.578 1 95.31 182 ASN B C 1
ATOM 4515 O O . ASN B 1 182 ? -11.93 21.453 27.688 1 95.31 182 ASN B O 1
ATOM 4519 N N . TYR B 1 183 ? -10.516 20.484 26.406 1 97.69 183 TYR B N 1
ATOM 4520 C CA . TYR B 1 183 ? -11.359 20.219 25.25 1 97.69 183 TYR B CA 1
ATOM 4521 C C . TYR B 1 183 ? -11.094 18.828 24.688 1 97.69 183 TYR B C 1
ATOM 4523 O O . TYR B 1 183 ? -10.086 18.203 25.016 1 97.69 183 TYR B O 1
ATOM 4531 N N . PRO B 1 184 ? -12.039 18.297 23.891 1 97.44 184 PRO B N 1
ATOM 4532 C CA . PRO B 1 184 ? -11.75 17.031 23.219 1 97.44 184 PRO B CA 1
ATOM 4533 C C . PRO B 1 184 ? -10.484 17.094 22.375 1 97.44 184 PRO B C 1
ATOM 4535 O O . PRO B 1 184 ? -10.219 18.109 21.719 1 97.44 184 PRO B O 1
ATOM 4538 N N . CYS B 1 185 ? -9.695 16.031 22.438 1 98.25 185 CYS B N 1
ATOM 4539 C CA . CYS B 1 185 ? -8.438 15.992 21.703 1 98.25 185 CYS B CA 1
ATOM 4540 C C . CYS B 1 185 ? -8.344 14.727 20.859 1 98.25 185 CYS B C 1
ATOM 4542 O O . CYS B 1 185 ? -8.734 13.648 21.312 1 98.25 185 CYS B O 1
ATOM 4544 N N . TYR B 1 186 ? -7.906 14.852 19.672 1 97.56 186 TYR B N 1
ATOM 4545 C CA . TYR B 1 186 ? -7.457 13.742 18.828 1 97.56 186 TYR B CA 1
ATOM 4546 C C . TYR B 1 186 ? -5.941 13.766 18.672 1 97.56 186 TYR B C 1
ATOM 4548 O O . TYR B 1 186 ? -5.312 14.82 18.781 1 97.56 186 TYR B O 1
ATOM 4556 N N . PHE B 1 187 ? -5.398 12.617 18.5 1 98 187 PHE B N 1
ATOM 4557 C CA . PHE B 1 187 ? -3.965 12.484 18.281 1 98 187 PHE B CA 1
ATOM 4558 C C . PHE B 1 187 ? -3.689 11.766 16.953 1 98 187 PHE B C 1
ATOM 4560 O O . PHE B 1 187 ? -4.414 10.844 16.578 1 98 187 PHE B O 1
ATOM 4567 N N . ILE B 1 188 ? -2.637 12.172 16.312 1 97.56 188 ILE B N 1
ATOM 4568 C CA . ILE B 1 188 ? -2.293 11.578 15.023 1 97.56 188 ILE B CA 1
ATOM 4569 C C . ILE B 1 188 ? -0.807 11.781 14.742 1 97.56 188 ILE B C 1
ATOM 4571 O O . ILE B 1 188 ? -0.211 12.758 15.188 1 97.56 188 ILE B O 1
ATOM 4575 N N . ASN B 1 189 ? -0.207 10.828 14.062 1 97.12 189 ASN B N 1
ATOM 4576 C CA . ASN B 1 189 ? 1.141 10.992 13.531 1 97.12 189 ASN B CA 1
ATOM 4577 C C . ASN B 1 189 ? 1.231 12.203 12.602 1 97.12 189 ASN B C 1
ATOM 4579 O O . ASN B 1 189 ? 0.306 12.477 11.836 1 97.12 189 ASN B O 1
ATOM 4583 N N . ASP B 1 190 ? 2.344 12.844 12.609 1 97.31 190 ASP B N 1
ATOM 4584 C CA . ASP B 1 190 ? 2.504 14.109 11.898 1 97.31 190 ASP B CA 1
ATOM 4585 C C . ASP B 1 190 ? 2.391 13.898 10.391 1 97.31 190 ASP B C 1
ATOM 4587 O O . ASP B 1 190 ? 1.698 14.656 9.703 1 97.31 190 ASP B O 1
ATOM 4591 N N . ALA B 1 191 ? 3.059 12.914 9.867 1 97.38 191 ALA B N 1
ATOM 4592 C CA . ALA B 1 191 ? 2.971 12.664 8.43 1 97.38 191 ALA B CA 1
ATOM 4593 C C . ALA B 1 191 ? 1.557 12.258 8.031 1 97.38 191 ALA B C 1
ATOM 4595 O O . ALA B 1 191 ? 1.055 12.68 6.984 1 97.38 191 ALA B O 1
ATOM 4596 N N . ASN B 1 192 ? 0.928 11.414 8.82 1 97.5 192 ASN B N 1
ATOM 4597 C CA . ASN B 1 192 ? -0.464 11.047 8.586 1 97.5 192 ASN B CA 1
ATOM 4598 C C . ASN B 1 192 ? -1.375 12.273 8.594 1 97.5 192 ASN B C 1
ATOM 4600 O O . ASN B 1 192 ? -2.258 12.406 7.742 1 97.5 192 ASN B O 1
ATOM 4604 N N . ALA B 1 193 ? -1.162 13.141 9.547 1 97.56 193 ALA B N 1
ATOM 4605 C CA . ALA B 1 193 ? -1.947 14.367 9.633 1 97.56 193 ALA B CA 1
ATOM 4606 C C . ALA B 1 193 ? -1.802 15.203 8.367 1 97.56 193 ALA B C 1
ATOM 4608 O O . ALA B 1 193 ? -2.799 15.648 7.789 1 97.56 193 ALA B O 1
ATOM 4609 N N . ALA B 1 194 ? -0.587 15.344 7.941 1 97.25 194 ALA B N 1
ATOM 4610 C CA . ALA B 1 194 ? -0.336 16.125 6.73 1 97.25 194 ALA B CA 1
ATOM 4611 C C . ALA B 1 194 ? -0.995 15.469 5.52 1 97.25 194 ALA B C 1
ATOM 4613 O O . ALA B 1 194 ? -1.56 16.156 4.664 1 97.25 194 ALA B O 1
ATOM 4614 N N . GLY B 1 195 ? -0.907 14.18 5.453 1 96.06 195 GLY B N 1
ATOM 4615 C CA . GLY B 1 195 ? -1.593 13.461 4.391 1 96.06 195 GLY B CA 1
ATOM 4616 C C . GLY B 1 195 ? -3.092 13.703 4.379 1 96.06 195 GLY B C 1
ATOM 4617 O O . GLY B 1 195 ? -3.689 13.867 3.314 1 96.06 195 GLY B O 1
ATOM 4618 N N . LEU B 1 196 ? -3.68 13.695 5.543 1 94.81 196 LEU B N 1
ATOM 4619 C CA . LEU B 1 196 ? -5.113 13.945 5.656 1 94.81 196 LEU B CA 1
ATOM 4620 C C . LEU B 1 196 ? -5.461 15.344 5.156 1 94.81 196 LEU B C 1
ATOM 4622 O O . LEU B 1 196 ? -6.484 15.531 4.5 1 94.81 196 LEU B O 1
ATOM 4626 N N . ALA B 1 197 ? -4.609 16.281 5.496 1 95 197 ALA B N 1
ATOM 4627 C CA . ALA B 1 197 ? -4.828 17.641 5 1 95 197 ALA B CA 1
ATOM 4628 C C . ALA B 1 197 ? -4.844 17.672 3.475 1 95 197 ALA B C 1
ATOM 4630 O O . ALA B 1 197 ? -5.688 18.328 2.869 1 95 197 ALA B O 1
ATOM 4631 N N . GLU B 1 198 ? -3.986 16.922 2.887 1 92.06 198 GLU B N 1
ATOM 4632 C CA . GLU B 1 198 ? -3.842 16.906 1.435 1 92.06 198 GLU B CA 1
ATOM 4633 C C . GLU B 1 198 ? -5.105 16.391 0.758 1 92.06 198 GLU B C 1
ATOM 4635 O O . GLU B 1 198 ? -5.445 16.812 -0.347 1 92.06 198 GLU B O 1
ATOM 4640 N N . ILE B 1 199 ? -5.754 15.461 1.45 1 88 199 ILE B N 1
ATOM 4641 C CA . ILE B 1 199 ? -6.863 14.812 0.761 1 88 199 ILE B CA 1
ATOM 4642 C C . ILE B 1 199 ? -8.18 15.469 1.175 1 88 199 ILE B C 1
ATOM 4644 O O . ILE B 1 199 ? -9.234 15.164 0.61 1 88 199 ILE B O 1
ATOM 4648 N N . TYR B 1 200 ? -8.102 16.312 2.098 1 87.88 200 TYR B N 1
ATOM 4649 C CA . TYR B 1 200 ? -9.328 17 2.494 1 87.88 200 TYR B CA 1
ATOM 4650 C C . TYR B 1 200 ? -9.922 17.766 1.324 1 87.88 200 TYR B C 1
ATOM 4652 O O . TYR B 1 200 ? -9.227 18.547 0.658 1 87.88 200 TYR B O 1
ATOM 4660 N N . ASN B 1 201 ? -11.164 17.531 0.917 1 77.75 201 ASN B N 1
ATOM 4661 C CA . ASN B 1 201 ? -11.938 18.156 -0.149 1 77.75 201 ASN B CA 1
ATOM 4662 C C . ASN B 1 201 ? -11.328 17.875 -1.521 1 77.75 201 ASN B C 1
ATOM 4664 O O . ASN B 1 201 ? -11.547 18.641 -2.467 1 77.75 201 ASN B O 1
ATOM 4668 N N . ALA B 1 202 ? -10.422 16.875 -1.515 1 78.19 202 ALA B N 1
ATOM 4669 C CA . ALA B 1 202 ? -9.891 16.516 -2.824 1 78.19 202 ALA B CA 1
ATOM 4670 C C . ALA B 1 202 ? -10.969 15.867 -3.693 1 78.19 202 ALA B C 1
ATOM 4672 O O . ALA B 1 202 ? -11.828 15.148 -3.189 1 78.19 202 ALA B O 1
ATOM 4673 N N . LYS B 1 203 ? -11.117 16.219 -4.945 1 68.88 203 LYS B N 1
ATOM 4674 C CA . LYS B 1 203 ? -12.133 15.703 -5.863 1 68.88 203 LYS B CA 1
ATOM 4675 C C . LYS B 1 203 ? -11.984 14.203 -6.059 1 68.88 203 LYS B C 1
ATOM 4677 O O . LYS B 1 203 ? -12.961 13.461 -5.969 1 68.88 203 LYS B O 1
ATOM 4682 N N . ASN B 1 204 ? -10.781 13.797 -6.477 1 69.81 204 ASN B N 1
ATOM 4683 C CA . ASN B 1 204 ? -10.477 12.391 -6.73 1 69.81 204 ASN B CA 1
ATOM 4684 C C . ASN B 1 204 ? -9.367 11.875 -5.816 1 69.81 204 ASN B C 1
ATOM 4686 O O . ASN B 1 204 ? -8.32 12.508 -5.695 1 69.81 204 ASN B O 1
ATOM 4690 N N . GLN B 1 205 ? -10 10.922 -4.977 1 76 205 GLN B N 1
ATOM 4691 C CA . GLN B 1 205 ? -8.984 10.344 -4.105 1 76 205 GLN B CA 1
ATOM 4692 C C . GLN B 1 205 ? -8.547 8.969 -4.613 1 76 205 GLN B C 1
ATOM 4694 O O . GLN B 1 205 ? -9.32 8.008 -4.562 1 76 205 GLN B O 1
ATOM 4699 N N . SER B 1 206 ? -7.387 9.031 -5.156 1 86.62 206 SER B N 1
ATOM 4700 C CA . SER B 1 206 ? -6.703 7.797 -5.535 1 86.62 206 SER B CA 1
ATOM 4701 C C . SER B 1 206 ? -5.551 7.484 -4.59 1 86.62 206 SER B C 1
ATOM 4703 O O . SER B 1 206 ? -5.242 8.281 -3.697 1 86.62 206 SER B O 1
ATOM 4705 N N . THR B 1 207 ? -5.109 6.312 -4.684 1 93.75 207 THR B N 1
ATOM 4706 C CA . THR B 1 207 ? -3.932 5.98 -3.893 1 93.75 207 THR B CA 1
ATOM 4707 C C . THR B 1 207 ? -2.789 6.945 -4.191 1 93.75 207 THR B C 1
ATOM 4709 O O . THR B 1 207 ? -2.547 7.289 -5.352 1 93.75 207 THR B O 1
ATOM 4712 N N . ALA B 1 208 ? -2.178 7.41 -3.184 1 96.31 208 ALA B N 1
ATOM 4713 C CA . ALA B 1 208 ? -1.026 8.297 -3.318 1 96.31 208 ALA B CA 1
ATOM 4714 C C . ALA B 1 208 ? -0.061 8.125 -2.148 1 96.31 208 ALA B C 1
ATOM 4716 O O . ALA B 1 208 ? -0.44 7.613 -1.093 1 96.31 208 ALA B O 1
ATOM 4717 N N . VAL B 1 209 ? 1.142 8.461 -2.422 1 98.19 209 VAL B N 1
ATOM 4718 C CA . VAL B 1 209 ? 2.154 8.531 -1.373 1 98.19 209 VAL B CA 1
ATOM 4719 C C . VAL B 1 209 ? 2.445 9.992 -1.033 1 98.19 209 VAL B C 1
ATOM 4721 O O . VAL B 1 209 ? 2.631 10.82 -1.93 1 98.19 209 VAL B O 1
ATOM 4724 N N . TYR B 1 210 ? 2.338 10.336 0.203 1 97.81 210 TYR B N 1
ATOM 4725 C CA . TYR B 1 210 ? 2.754 11.641 0.69 1 97.81 210 TYR B CA 1
ATOM 4726 C C . TYR B 1 210 ? 4.109 11.562 1.386 1 97.81 210 TYR B C 1
ATOM 4728 O O . TYR B 1 210 ? 4.254 10.867 2.395 1 97.81 210 TYR B O 1
ATOM 4736 N N . LEU B 1 211 ? 5.09 12.234 0.861 1 98.31 211 LEU B N 1
ATOM 4737 C CA . LEU B 1 211 ? 6.418 12.32 1.464 1 98.31 211 LEU B CA 1
ATOM 4738 C C . LEU B 1 211 ? 6.551 13.578 2.311 1 98.31 211 LEU B C 1
ATOM 4740 O O . LEU B 1 211 ? 6.414 14.695 1.798 1 98.31 211 LEU B O 1
ATOM 4744 N N . SER B 1 212 ? 6.766 13.391 3.541 1 97.62 212 SER B N 1
ATOM 4745 C CA . SER B 1 212 ? 6.953 14.508 4.461 1 97.62 212 SER B CA 1
ATOM 4746 C C . SER B 1 212 ? 8.43 14.836 4.645 1 97.62 212 SER B C 1
ATOM 4748 O O . SER B 1 212 ? 9.094 14.25 5.508 1 97.62 212 SER B O 1
ATOM 4750 N N . LEU B 1 213 ? 8.938 15.836 3.891 1 97.81 213 LEU B N 1
ATOM 4751 C CA . LEU B 1 213 ? 10.344 16.203 3.912 1 97.81 213 LEU B CA 1
ATOM 4752 C C . LEU B 1 213 ? 10.586 17.359 4.887 1 97.81 213 LEU B C 1
ATOM 4754 O O . LEU B 1 213 ? 10.977 18.453 4.477 1 97.81 213 LEU B O 1
ATOM 4758 N N . SER B 1 214 ? 10.422 17.062 6.145 1 95.62 214 SER B N 1
ATOM 4759 C CA . SER B 1 214 ? 10.617 18.031 7.227 1 95.62 214 SER B CA 1
ATOM 4760 C C . SER B 1 214 ? 11.938 17.781 7.953 1 95.62 214 SER B C 1
ATOM 4762 O O . SER B 1 214 ? 12.906 17.312 7.352 1 95.62 214 SER B O 1
ATOM 4764 N N . ASN B 1 215 ? 12.078 18.219 9.172 1 92.5 215 ASN B N 1
ATOM 4765 C CA . ASN B 1 215 ? 13.328 18.031 9.898 1 92.5 215 ASN B CA 1
ATOM 4766 C C . ASN B 1 215 ? 13.617 16.547 10.133 1 92.5 215 ASN B C 1
ATOM 4768 O O . ASN B 1 215 ? 14.773 16.156 10.297 1 92.5 215 ASN B O 1
ATOM 4772 N N . SER B 1 216 ? 12.602 15.82 10.188 1 92.69 216 SER B N 1
ATOM 4773 C CA . SER B 1 216 ? 12.625 14.375 10.031 1 92.69 216 SER B CA 1
ATOM 4774 C C . SER B 1 216 ? 11.734 13.93 8.875 1 92.69 216 SER B C 1
ATOM 4776 O O . SER B 1 216 ? 10.664 14.5 8.648 1 92.69 216 SER B O 1
ATOM 4778 N N . VAL B 1 217 ? 12.242 12.961 8.188 1 96.12 217 VAL B N 1
ATOM 4779 C CA . VAL B 1 217 ? 11.539 12.547 6.977 1 96.12 217 VAL B CA 1
ATOM 4780 C C . VAL B 1 217 ? 10.602 11.383 7.293 1 96.12 217 VAL B C 1
ATOM 4782 O O . VAL B 1 217 ? 10.969 10.469 8.039 1 96.12 217 VAL B O 1
ATOM 4785 N N . GLY B 1 218 ? 9.406 11.391 6.828 1 95.94 218 GLY B N 1
ATOM 4786 C CA . GLY B 1 218 ? 8.406 10.336 6.906 1 95.94 218 GLY B CA 1
ATOM 4787 C C . GLY B 1 218 ? 7.414 10.375 5.758 1 95.94 218 GLY B C 1
ATOM 4788 O O . GLY B 1 218 ? 7.73 10.852 4.668 1 95.94 218 GLY B O 1
ATOM 4789 N N . GLY B 1 219 ? 6.316 9.781 5.984 1 97.81 219 GLY B N 1
ATOM 4790 C CA . GLY B 1 219 ? 5.277 9.812 4.969 1 97.81 219 GLY B CA 1
ATOM 4791 C C . GLY B 1 219 ? 4.066 8.977 5.332 1 97.81 219 GLY B C 1
ATOM 4792 O O . GLY B 1 219 ? 3.961 8.477 6.453 1 97.81 219 GLY B O 1
ATOM 4793 N N . THR B 1 220 ? 3.162 9.016 4.445 1 98.06 220 THR B N 1
ATOM 4794 C CA . THR B 1 220 ? 1.953 8.211 4.609 1 98.06 220 THR B CA 1
ATOM 4795 C C . THR B 1 220 ? 1.445 7.719 3.258 1 98.06 220 THR B C 1
ATOM 4797 O O . THR B 1 220 ? 1.825 8.25 2.213 1 98.06 220 THR B O 1
ATOM 4800 N N . ILE B 1 221 ? 0.732 6.664 3.293 1 97.88 221 ILE B N 1
ATOM 4801 C CA . ILE B 1 221 ? 0.097 6.086 2.113 1 97.88 221 ILE B CA 1
ATOM 4802 C C . ILE B 1 221 ? -1.403 6.367 2.145 1 97.88 221 ILE B C 1
ATOM 4804 O O . ILE B 1 221 ? -2.113 5.883 3.029 1 97.88 221 ILE B O 1
ATOM 4808 N N . ILE B 1 222 ? -1.816 7.141 1.22 1 95.88 222 ILE B N 1
ATOM 4809 C CA . ILE B 1 222 ? -3.217 7.531 1.101 1 95.88 222 ILE B CA 1
ATOM 4810 C C . ILE B 1 222 ? -3.99 6.453 0.345 1 95.88 222 ILE B C 1
ATOM 4812 O O . ILE B 1 222 ? -3.541 5.973 -0.698 1 95.88 222 ILE B O 1
ATOM 4816 N N . GLN B 1 223 ? -5.043 6.047 0.863 1 91.38 223 GLN B N 1
ATOM 4817 C CA . GLN B 1 223 ? -5.879 5.02 0.252 1 91.38 223 GLN B CA 1
ATOM 4818 C C . GLN B 1 223 ? -6.996 5.645 -0.58 1 91.38 223 GLN B C 1
ATOM 4820 O O . GLN B 1 223 ? -7.387 6.789 -0.346 1 91.38 223 GLN B O 1
ATOM 4825 N N . PRO B 1 224 ? -7.398 4.855 -1.559 1 82.06 224 PRO B N 1
ATOM 4826 C CA . PRO B 1 224 ? -8.5 5.398 -2.359 1 82.06 224 PRO B CA 1
ATOM 4827 C C . PRO B 1 224 ? -9.805 5.52 -1.567 1 82.06 224 PRO B C 1
ATOM 4829 O O . PRO B 1 224 ? -9.977 4.836 -0.556 1 82.06 224 PRO B O 1
ATOM 4832 N N . LYS B 1 225 ? -10.531 6.449 -2.111 1 69.56 225 LYS B N 1
ATOM 4833 C CA . LYS B 1 225 ? -11.805 6.691 -1.444 1 69.56 225 LYS B CA 1
ATOM 4834 C C . LYS B 1 225 ? -12.688 5.445 -1.473 1 69.56 225 LYS B C 1
ATOM 4836 O O . LYS B 1 225 ? -12.828 4.801 -2.516 1 69.56 225 LYS B O 1
ATOM 4841 N N . ASN B 1 226 ? -12.766 4.824 -0.327 1 60.34 226 ASN B N 1
ATOM 4842 C CA . ASN B 1 226 ? -13.812 3.812 -0.25 1 60.34 226 ASN B CA 1
ATOM 4843 C C . ASN B 1 226 ? -15.18 4.438 0.001 1 60.34 226 ASN B C 1
ATOM 4845 O O . ASN B 1 226 ? -15.273 5.586 0.446 1 60.34 226 ASN B O 1
ATOM 4849 N N . ASN B 1 227 ? -16.172 3.906 -0.568 1 51.97 227 ASN B N 1
ATOM 4850 C CA . ASN B 1 227 ? -17.516 4.445 -0.516 1 51.97 227 ASN B CA 1
ATOM 4851 C C . ASN B 1 227 ? -17.812 5.082 0.838 1 51.97 227 ASN B C 1
ATOM 4853 O O . ASN B 1 227 ? -17.062 4.906 1.793 1 51.97 227 ASN B O 1
ATOM 4857 N N . PHE B 1 228 ? -19.141 5.406 1.006 1 46.69 228 PHE B N 1
ATOM 4858 C CA . PHE B 1 228 ? -20.031 6.277 1.76 1 46.69 228 PHE B CA 1
ATOM 4859 C C . PHE B 1 228 ? -19.969 5.961 3.25 1 46.69 228 PHE B C 1
ATOM 4861 O O . PHE B 1 228 ? -20.891 5.359 3.801 1 46.69 228 PHE B O 1
ATOM 4868 N N . ASP B 1 229 ? -18.859 5.453 3.752 1 51.03 229 ASP B N 1
ATOM 4869 C CA . ASP B 1 229 ? -19.266 5.121 5.117 1 51.03 229 ASP B CA 1
ATOM 4870 C C . ASP B 1 229 ? -19.484 6.387 5.945 1 51.03 229 ASP B C 1
ATOM 4872 O O . ASP B 1 229 ? -18.906 7.438 5.648 1 51.03 229 ASP B O 1
ATOM 4876 N N . GLU B 1 230 ? -20.359 6.336 6.801 1 54.03 230 GLU B N 1
ATOM 4877 C CA . GLU B 1 230 ? -20.984 7.242 7.758 1 54.03 230 GLU B CA 1
ATOM 4878 C C . GLU B 1 230 ? -19.969 7.781 8.758 1 54.03 230 GLU B C 1
ATOM 4880 O O . GLU B 1 230 ? -20.094 8.914 9.234 1 54.03 230 GLU B O 1
ATOM 4885 N N . THR B 1 231 ? -18.859 6.938 8.984 1 63.47 231 THR B N 1
ATOM 4886 C CA . THR B 1 231 ? -17.969 7.41 10.047 1 63.47 231 THR B CA 1
ATOM 4887 C C . THR B 1 231 ? -16.547 7.602 9.523 1 63.47 231 THR B C 1
ATOM 4889 O O . THR B 1 231 ? -16.016 6.727 8.844 1 63.47 231 THR B O 1
ATOM 4892 N N . PHE B 1 232 ? -16.094 8.797 9.758 1 78.94 232 PHE B N 1
ATOM 4893 C CA . PHE B 1 232 ? -14.711 9.102 9.383 1 78.94 232 PHE B CA 1
ATOM 4894 C C . PHE B 1 232 ? -13.727 8.359 10.273 1 78.94 232 PHE B C 1
ATOM 4896 O O . PHE B 1 232 ? -13.75 8.516 11.492 1 78.94 232 PHE B O 1
ATOM 4903 N N . GLN B 1 233 ? -12.977 7.457 9.672 1 83.12 233 GLN B N 1
ATOM 4904 C CA . GLN B 1 233 ? -11.867 6.789 10.336 1 83.12 233 GLN B CA 1
ATOM 4905 C C . GLN B 1 233 ? -10.562 6.973 9.562 1 83.12 233 GLN B C 1
ATOM 4907 O O . GLN B 1 233 ? -10.531 6.789 8.344 1 83.12 233 GLN B O 1
ATOM 4912 N N . VAL B 1 234 ? -9.562 7.332 10.289 1 87.06 234 VAL B N 1
ATOM 4913 C CA . VAL B 1 234 ? -8.258 7.566 9.68 1 87.06 234 VAL B CA 1
ATOM 4914 C C . VAL B 1 234 ? -7.832 6.336 8.891 1 87.06 234 VAL B C 1
ATOM 4916 O O . VAL B 1 234 ? -7.285 6.457 7.789 1 87.06 234 VAL B O 1
ATOM 4919 N N . SER B 1 235 ? -8.125 5.145 9.453 1 85.25 235 SER B N 1
ATOM 4920 C CA . SER B 1 235 ? -7.707 3.883 8.852 1 85.25 235 SER B CA 1
ATOM 4921 C C . SER B 1 235 ? -8.414 3.643 7.52 1 85.25 235 SER B C 1
ATOM 4923 O O . SER B 1 235 ? -8 2.783 6.738 1 85.25 235 SER B O 1
ATOM 4925 N N . GLU B 1 236 ? -9.43 4.379 7.273 1 86.06 236 GLU B N 1
ATOM 4926 C CA . GLU B 1 236 ? -10.148 4.254 6.012 1 86.06 236 GLU B CA 1
ATOM 4927 C C . GLU B 1 236 ? -9.516 5.121 4.926 1 86.06 236 GLU B C 1
ATOM 4929 O O . GLU B 1 236 ? -9.758 4.906 3.736 1 86.06 236 GLU B O 1
ATOM 4934 N N . LYS B 1 237 ? -8.766 6.062 5.395 1 90.5 237 LYS B N 1
ATOM 4935 C CA . LYS B 1 237 ? -8.211 7.035 4.453 1 90.5 237 LYS B CA 1
ATOM 4936 C C . LYS B 1 237 ? -6.723 6.801 4.238 1 90.5 237 LYS B C 1
ATOM 4938 O O . LYS B 1 237 ? -6.184 7.141 3.182 1 90.5 237 LYS B O 1
ATOM 4943 N N . LEU B 1 238 ? -6.156 6.25 5.262 1 94.44 238 LEU B N 1
ATOM 4944 C CA . LEU B 1 238 ? -4.715 6.035 5.238 1 94.44 238 LEU B CA 1
ATOM 4945 C C . LEU B 1 238 ? -4.375 4.578 5.547 1 94.44 238 LEU B C 1
ATOM 4947 O O . LEU B 1 238 ? -5.047 3.941 6.363 1 94.44 238 LEU B O 1
ATOM 4951 N N . TYR B 1 239 ? -3.385 4.094 4.934 1 95.56 239 TYR B N 1
ATOM 4952 C CA . TYR B 1 239 ? -2.826 2.799 5.312 1 95.56 239 TYR B CA 1
ATOM 4953 C C . TYR B 1 239 ? -1.942 2.926 6.547 1 95.56 239 TYR B C 1
ATOM 4955 O O . TYR B 1 239 ? -0.892 3.57 6.504 1 95.56 239 TYR B O 1
ATOM 4963 N N . LEU B 1 240 ? -2.264 2.248 7.609 1 95.06 240 LEU B N 1
ATOM 4964 C CA . LEU B 1 240 ? -1.572 2.471 8.875 1 95.06 240 LEU B CA 1
ATOM 4965 C C . LEU B 1 240 ? -0.582 1.347 9.156 1 95.06 240 LEU B C 1
ATOM 4967 O O . LEU B 1 240 ? 0.324 1.505 9.984 1 95.06 240 LEU B O 1
ATOM 4971 N N . GLY B 1 241 ? -0.739 0.162 8.5 1 95.06 241 GLY B N 1
ATOM 4972 C CA . GLY B 1 241 ? 0.097 -0.992 8.789 1 95.06 241 GLY B CA 1
ATOM 4973 C C . GLY B 1 241 ? -0.363 -1.767 10.008 1 95.06 241 GLY B C 1
ATOM 4974 O O . GLY B 1 241 ? -1.244 -1.314 10.742 1 95.06 241 GLY B O 1
ATOM 4975 N N . ASP B 1 242 ? 0.253 -2.873 10.266 1 93.44 242 ASP B N 1
ATOM 4976 C CA . ASP B 1 242 ? -0.154 -3.787 11.328 1 93.44 242 ASP B CA 1
ATOM 4977 C C . ASP B 1 242 ? 0.156 -3.205 12.703 1 93.44 242 ASP B C 1
ATOM 4979 O O . ASP B 1 242 ? -0.563 -3.467 13.672 1 93.44 242 ASP B O 1
ATOM 4983 N N . ASN B 1 243 ? 1.18 -2.416 12.734 1 93.12 243 ASN B N 1
ATOM 4984 C CA . ASN B 1 243 ? 1.607 -1.846 14.008 1 93.12 243 ASN B CA 1
ATOM 4985 C C . ASN B 1 243 ? 1.577 -0.32 13.977 1 93.12 243 ASN B C 1
ATOM 4987 O O . ASN B 1 243 ? 2.301 0.334 14.727 1 93.12 243 ASN B O 1
ATOM 4991 N N . TRP B 1 244 ? 0.847 0.211 12.953 1 94 244 TRP B N 1
ATOM 4992 C CA . TRP B 1 244 ? 0.625 1.647 12.812 1 94 244 TRP B CA 1
ATOM 4993 C C . TRP B 1 244 ? 1.919 2.363 12.438 1 94 244 TRP B C 1
ATOM 4995 O O . TRP B 1 244 ? 2.164 3.486 12.883 1 94 244 TRP B O 1
ATOM 5005 N N . ARG B 1 245 ? 2.779 1.654 11.719 1 94.94 245 ARG B N 1
ATOM 5006 C CA . ARG B 1 245 ? 4.059 2.197 11.273 1 94.94 245 ARG B CA 1
ATOM 5007 C C . ARG B 1 245 ? 4.125 2.273 9.75 1 94.94 245 ARG B C 1
ATOM 5009 O O . ARG B 1 245 ? 5.211 2.24 9.164 1 94.94 245 ARG B O 1
ATOM 5016 N N . GLY B 1 246 ? 2.934 2.27 9.164 1 96.5 246 GLY B N 1
ATOM 5017 C CA . GLY B 1 246 ? 2.916 2.41 7.719 1 96.5 246 GLY B CA 1
ATOM 5018 C C . GLY B 1 246 ? 3.469 3.74 7.242 1 96.5 246 GLY B C 1
ATOM 5019 O O . GLY B 1 246 ? 3.148 4.789 7.805 1 96.5 246 GLY B O 1
ATOM 5020 N N . GLY B 1 247 ? 4.344 3.682 6.195 1 97.69 247 GLY B N 1
ATOM 5021 C CA . GLY B 1 247 ? 4.844 4.902 5.586 1 97.69 247 GLY B CA 1
ATOM 5022 C C . GLY B 1 247 ? 6.074 5.453 6.281 1 97.69 247 GLY B C 1
ATOM 5023 O O . GLY B 1 247 ? 6.367 6.648 6.188 1 97.69 247 GLY B O 1
ATOM 5024 N N . GLU B 1 248 ? 6.785 4.648 7.023 1 97.19 248 GLU B N 1
ATOM 5025 C CA . GLU B 1 248 ? 8.039 5.086 7.637 1 97.19 248 GLU B CA 1
ATOM 5026 C C . GLU B 1 248 ? 9.156 5.176 6.602 1 97.19 248 GLU B C 1
ATOM 5028 O O . GLU B 1 248 ? 10.219 4.582 6.781 1 97.19 248 GLU B O 1
ATOM 5033 N N . PHE B 1 249 ? 8.93 6.031 5.613 1 98.19 249 PHE B N 1
ATOM 5034 C CA . PHE B 1 249 ? 9.82 6.152 4.469 1 98.19 249 PHE B CA 1
ATOM 5035 C C . PHE B 1 249 ? 11.188 6.66 4.902 1 98.19 249 PHE B C 1
ATOM 5037 O O . PHE B 1 249 ? 12.203 6.352 4.27 1 98.19 249 PHE B O 1
ATOM 5044 N N . GLY B 1 250 ? 11.234 7.418 5.945 1 97.81 250 GLY B N 1
ATOM 5045 C CA . GLY B 1 250 ? 12.477 8.008 6.406 1 97.81 250 GLY B CA 1
ATOM 5046 C C . GLY B 1 250 ? 13.508 6.969 6.816 1 97.81 250 GLY B C 1
ATOM 5047 O O . GLY B 1 250 ? 14.711 7.25 6.82 1 97.81 250 GLY B O 1
ATOM 5048 N N . HIS B 1 251 ? 13.047 5.789 7.09 1 97.12 251 HIS B N 1
ATOM 5049 C CA . HIS B 1 251 ? 13.953 4.785 7.641 1 97.12 251 HIS B CA 1
ATOM 5050 C C . HIS B 1 251 ? 14.172 3.641 6.656 1 97.12 251 HIS B C 1
ATOM 5052 O O . HIS B 1 251 ? 14.68 2.582 7.031 1 97.12 251 HIS B O 1
ATOM 5058 N N . VAL B 1 252 ? 13.75 3.852 5.473 1 97.94 252 VAL B N 1
ATOM 5059 C CA . VAL B 1 252 ? 14.188 2.963 4.398 1 97.94 252 VAL B CA 1
ATOM 5060 C C . VAL B 1 252 ? 15.672 3.172 4.121 1 97.94 252 VAL B C 1
ATOM 5062 O O . VAL B 1 252 ? 16.156 4.305 4.145 1 97.94 252 VAL B O 1
ATOM 5065 N N . THR B 1 253 ? 16.359 2.123 3.818 1 97.94 253 THR B N 1
ATOM 5066 C CA . THR B 1 253 ? 17.766 2.246 3.49 1 97.94 253 THR B CA 1
ATOM 5067 C C . THR B 1 253 ? 17.953 2.768 2.066 1 97.94 253 THR B C 1
ATOM 5069 O O . THR B 1 253 ? 17.688 2.047 1.1 1 97.94 253 THR B O 1
ATOM 5072 N N . LEU B 1 254 ? 18.406 3.951 1.922 1 98.12 254 LEU B N 1
ATOM 5073 C CA . LEU B 1 254 ? 18.641 4.559 0.615 1 98.12 254 LEU B CA 1
ATOM 5074 C C . LEU B 1 254 ? 20.047 4.254 0.12 1 98.12 254 LEU B C 1
ATOM 5076 O O . LEU B 1 254 ? 20.234 3.916 -1.05 1 98.12 254 LEU B O 1
ATOM 5080 N N . ILE B 1 255 ? 21.016 4.41 1.027 1 98.19 255 ILE B N 1
ATOM 5081 C CA . ILE B 1 255 ? 22.422 4.141 0.734 1 98.19 255 ILE B CA 1
ATOM 5082 C C . ILE B 1 255 ? 22.953 3.102 1.714 1 98.19 255 ILE B C 1
ATOM 5084 O O . ILE B 1 255 ? 23.406 3.447 2.809 1 98.19 255 ILE B O 1
ATOM 5088 N N . PRO B 1 256 ? 23.016 1.844 1.307 1 97.56 256 PRO B N 1
ATOM 5089 C CA . PRO B 1 256 ? 23.562 0.831 2.213 1 97.56 256 PRO B CA 1
ATOM 5090 C C . PRO B 1 256 ? 24.953 1.193 2.734 1 97.56 256 PRO B C 1
ATOM 5092 O O . PRO B 1 256 ? 25.828 1.532 1.948 1 97.56 256 PRO B O 1
ATOM 5095 N N . GLY B 1 257 ? 25.047 1.178 4.066 1 96.44 257 GLY B N 1
ATOM 5096 C CA . GLY B 1 257 ? 26.312 1.51 4.695 1 96.44 257 GLY B CA 1
ATOM 5097 C C . GLY B 1 257 ? 26.625 2.996 4.676 1 96.44 257 GLY B C 1
ATOM 5098 O O . GLY B 1 257 ? 27.75 3.406 4.949 1 96.44 257 GLY B O 1
ATOM 5099 N N . GLY B 1 258 ? 25.672 3.818 4.367 1 97.69 258 GLY B N 1
ATOM 5100 C CA . GLY B 1 258 ? 25.891 5.254 4.238 1 97.69 258 GLY B CA 1
ATOM 5101 C C . GLY B 1 258 ? 25.906 5.973 5.574 1 97.69 258 GLY B C 1
ATOM 5102 O O . GLY B 1 258 ? 26.406 5.434 6.566 1 97.69 258 GLY B O 1
ATOM 5103 N N . GLU B 1 259 ? 25.484 7.199 5.625 1 97.5 259 GLU B N 1
ATOM 5104 C CA . GLU B 1 259 ? 25.547 8.086 6.785 1 97.5 259 GLU B CA 1
ATOM 5105 C C . GLU B 1 259 ? 24.75 7.527 7.953 1 97.5 259 GLU B C 1
ATOM 5107 O O . GLU B 1 259 ? 23.75 6.82 7.754 1 97.5 259 GLU B O 1
ATOM 5112 N N . GLN B 1 260 ? 25.156 7.883 9.117 1 97.12 260 GLN B N 1
ATOM 5113 C CA . GLN B 1 260 ? 24.469 7.453 10.336 1 97.12 260 GLN B CA 1
ATOM 5114 C C . GLN B 1 260 ? 23.188 8.242 10.555 1 97.12 260 GLN B C 1
ATOM 5116 O O . GLN B 1 260 ? 23.172 9.469 10.461 1 97.12 260 GLN B O 1
ATOM 5121 N N . CYS B 1 261 ? 22.188 7.555 10.844 1 96 261 CYS B N 1
ATOM 5122 C CA . CYS B 1 261 ? 20.891 8.164 11.133 1 96 261 CYS B CA 1
ATOM 5123 C C . CYS B 1 261 ? 20.672 8.266 12.641 1 96 261 CYS B C 1
ATOM 5125 O O . CYS B 1 261 ? 21.203 7.469 13.406 1 96 261 CYS B O 1
ATOM 5127 N N . TYR B 1 262 ? 19.828 9.18 13.062 1 91.12 262 TYR B N 1
ATOM 5128 C CA . TYR B 1 262 ? 19.531 9.336 14.484 1 91.12 262 TYR B CA 1
ATOM 5129 C C . TYR B 1 262 ? 18.844 8.102 15.047 1 91.12 262 TYR B C 1
ATOM 5131 O O . TYR B 1 262 ? 18.797 7.91 16.266 1 91.12 262 TYR B O 1
ATOM 5139 N N . CYS B 1 263 ? 18.312 7.246 14.219 1 92.56 263 CYS B N 1
ATOM 5140 C CA . CYS B 1 263 ? 17.625 6.047 14.672 1 92.56 263 CYS B CA 1
ATOM 5141 C C . CYS B 1 263 ? 18.609 4.93 14.992 1 92.56 263 CYS B C 1
ATOM 5143 O O . CYS B 1 263 ? 18.219 3.859 15.453 1 92.56 263 CYS B O 1
ATOM 5145 N N . GLY B 1 264 ? 19.859 5.113 14.68 1 94 264 GLY B N 1
ATOM 5146 C CA . GLY B 1 264 ? 20.906 4.145 14.984 1 94 264 GLY B CA 1
ATOM 5147 C C . GLY B 1 264 ? 21.312 3.307 13.781 1 94 264 GLY B C 1
ATOM 5148 O O . GLY B 1 264 ? 22.281 2.553 13.844 1 94 264 GLY B O 1
ATOM 5149 N N . LYS B 1 265 ? 20.641 3.455 12.703 1 96.44 265 LYS B N 1
ATOM 5150 C CA . LYS B 1 265 ? 20.953 2.684 11.508 1 96.44 265 LYS B CA 1
ATOM 5151 C C . LYS B 1 265 ? 21.734 3.527 10.5 1 96.44 265 LYS B C 1
ATOM 5153 O O . LYS B 1 265 ? 21.969 4.715 10.727 1 96.44 265 LYS B O 1
ATOM 5158 N N . GLN B 1 266 ? 22.156 2.924 9.43 1 97.25 266 GLN B N 1
ATOM 5159 C CA . GLN B 1 266 ? 22.969 3.611 8.438 1 97.25 266 GLN B CA 1
ATOM 5160 C C . GLN B 1 266 ? 22.234 3.697 7.098 1 97.25 266 GLN B C 1
ATOM 5162 O O . GLN B 1 266 ? 21.578 2.74 6.68 1 97.25 266 GLN B O 1
ATOM 5167 N N . GLY B 1 267 ? 22.359 4.875 6.48 1 97.88 267 GLY B N 1
ATOM 5168 C CA . GLY B 1 267 ? 21.953 5.02 5.09 1 97.88 267 GLY B CA 1
ATOM 5169 C C . GLY B 1 267 ? 20.469 5.289 4.926 1 97.88 267 GLY B C 1
ATOM 5170 O O . GLY B 1 267 ? 19.938 5.195 3.82 1 97.88 267 GLY B O 1
ATOM 5171 N N . CYS B 1 268 ? 19.781 5.602 6.039 1 98.25 268 CYS B N 1
ATOM 5172 C CA . CYS B 1 268 ? 18.344 5.871 5.977 1 98.25 268 CYS B CA 1
ATOM 5173 C C . CYS B 1 268 ? 18.047 7.047 5.055 1 98.25 268 CYS B C 1
ATOM 5175 O O . CYS B 1 268 ? 18.859 7.98 4.961 1 98.25 268 CYS B O 1
ATOM 5177 N N . PHE B 1 269 ? 16.953 7.047 4.438 1 98.62 269 PHE B N 1
ATOM 5178 C CA . PHE B 1 269 ? 16.484 8.125 3.58 1 98.62 269 PHE B CA 1
ATOM 5179 C C . PHE B 1 269 ? 16.484 9.453 4.336 1 98.62 269 PHE B C 1
ATOM 5181 O O . PHE B 1 269 ? 16.844 10.492 3.779 1 98.62 269 PHE B O 1
ATOM 5188 N N . ASP B 1 270 ? 16.203 9.477 5.562 1 98.06 270 ASP B N 1
ATOM 5189 C CA . ASP B 1 270 ? 16.062 10.641 6.43 1 98.06 270 ASP B CA 1
ATOM 5190 C C . ASP B 1 270 ? 17.344 11.469 6.465 1 98.06 270 ASP B C 1
ATOM 5192 O O . ASP B 1 270 ? 17.312 12.688 6.301 1 98.06 270 ASP B O 1
ATOM 5196 N N . VAL B 1 271 ? 18.453 10.852 6.559 1 96.94 271 VAL B N 1
ATOM 5197 C CA . VAL B 1 271 ? 19.703 11.578 6.789 1 96.94 271 VAL B CA 1
ATOM 5198 C C . VAL B 1 271 ? 20.109 12.32 5.523 1 96.94 271 VAL B C 1
ATOM 5200 O O . VAL B 1 271 ? 20.828 13.312 5.586 1 96.94 271 VAL B O 1
ATOM 5203 N N . TYR B 1 272 ? 19.578 11.961 4.418 1 98.06 272 TYR B N 1
ATOM 5204 C CA . TYR B 1 272 ? 19.969 12.562 3.145 1 98.06 272 TYR B CA 1
ATOM 5205 C C . TYR B 1 272 ? 18.938 13.594 2.693 1 98.06 272 TYR B C 1
ATOM 5207 O O . TYR B 1 272 ? 19.281 14.516 1.947 1 98.06 272 TYR B O 1
ATOM 5215 N N . CYS B 1 273 ? 17.703 13.445 3.174 1 98.25 273 CYS B N 1
ATOM 5216 C CA . CYS B 1 273 ? 16.672 14.273 2.553 1 98.25 273 CYS B CA 1
ATOM 5217 C C . CYS B 1 273 ? 15.844 14.992 3.605 1 98.25 273 CYS B C 1
ATOM 5219 O O . CYS B 1 273 ? 14.711 15.398 3.34 1 98.25 273 CYS B O 1
ATOM 5221 N N . SER B 1 274 ? 16.312 15.125 4.785 1 97.06 274 SER B N 1
ATOM 5222 C CA . SER B 1 274 ? 15.648 15.953 5.773 1 97.06 274 SER B CA 1
ATOM 5223 C C . SER B 1 274 ? 15.875 17.438 5.5 1 97.06 274 SER B C 1
ATOM 5225 O O . SER B 1 274 ? 16.859 17.812 4.859 1 97.06 274 SER B O 1
ATOM 5227 N N . ALA B 1 275 ? 14.984 18.266 5.973 1 96.31 275 ALA B N 1
ATOM 5228 C CA . ALA B 1 275 ? 15.148 19.719 5.863 1 96.31 275 ALA B CA 1
ATOM 5229 C C . ALA B 1 275 ? 16.391 20.188 6.629 1 96.31 275 ALA B C 1
ATOM 5231 O O . ALA B 1 275 ? 17.031 21.172 6.238 1 96.31 275 ALA B O 1
ATOM 5232 N N . LYS B 1 276 ? 16.734 19.484 7.648 1 94.06 276 LYS B N 1
ATOM 5233 C CA . LYS B 1 276 ? 17.922 19.812 8.453 1 94.06 276 LYS B CA 1
ATOM 5234 C C . LYS B 1 276 ? 19.188 19.75 7.613 1 94.06 276 LYS B C 1
ATOM 5236 O O . LYS B 1 276 ? 20.109 20.547 7.812 1 94.06 276 LYS B O 1
ATOM 5241 N N . LYS B 1 277 ? 19.203 18.828 6.727 1 95.62 277 LYS B N 1
ATOM 5242 C CA . LYS B 1 277 ? 20.359 18.672 5.852 1 95.62 277 LYS B CA 1
ATOM 5243 C C . LYS B 1 277 ? 20.609 19.938 5.031 1 95.62 277 LYS B C 1
ATOM 5245 O O . LYS B 1 277 ? 21.75 20.344 4.832 1 95.62 277 LYS B O 1
ATOM 5250 N N . LEU B 1 278 ? 19.578 20.594 4.625 1 97.06 278 LEU B N 1
ATOM 5251 C CA . LEU B 1 278 ? 19.672 21.781 3.789 1 97.06 278 LEU B CA 1
ATOM 5252 C C . LEU B 1 278 ? 19.922 23.031 4.637 1 97.06 278 LEU B C 1
ATOM 5254 O O . LEU B 1 278 ? 20.578 23.969 4.191 1 97.06 278 LEU B O 1
ATOM 5258 N N . SER B 1 279 ? 19.469 23 5.84 1 95.19 279 SER B N 1
ATOM 5259 C CA . SER B 1 279 ? 19.516 24.219 6.652 1 95.19 279 SER B CA 1
ATOM 5260 C C . SER B 1 279 ? 20.719 24.203 7.586 1 95.19 279 SER B C 1
ATOM 5262 O O . SER B 1 279 ? 20.844 25.078 8.461 1 95.19 279 SER B O 1
ATOM 5264 N N . GLN B 1 280 ? 21.531 23.234 7.422 1 92.69 280 GLN B N 1
ATOM 5265 C CA . GLN B 1 280 ? 22.688 23.094 8.297 1 92.69 280 GLN B CA 1
ATOM 5266 C C . GLN B 1 280 ? 23.578 24.328 8.25 1 92.69 280 GLN B C 1
ATOM 5268 O O . GLN B 1 280 ? 24.156 24.734 9.258 1 92.69 280 GLN B O 1
ATOM 5273 N N . LYS B 1 281 ? 23.641 25.047 7.137 1 91.94 281 LYS B N 1
ATOM 5274 C CA . LYS B 1 281 ? 24.516 26.188 6.957 1 91.94 281 LYS B CA 1
ATOM 5275 C C . LYS B 1 281 ? 23.781 27.5 7.188 1 91.94 281 LYS B C 1
ATOM 5277 O O . LYS B 1 281 ? 24.344 28.578 7.051 1 91.94 281 LYS B O 1
ATOM 5282 N N . THR B 1 282 ? 22.594 27.438 7.449 1 94.81 282 THR B N 1
ATOM 5283 C CA . THR B 1 282 ? 21.781 28.641 7.609 1 94.81 282 THR B CA 1
ATOM 5284 C C . THR B 1 282 ? 21.156 28.672 9 1 94.81 282 THR B C 1
ATOM 5286 O O . THR B 1 282 ? 20.031 29.141 9.156 1 94.81 282 THR B O 1
ATOM 5289 N N . GLU B 1 283 ? 21.812 28.078 9.945 1 90.38 283 GLU B N 1
ATOM 5290 C CA . GLU B 1 283 ? 21.391 28.078 11.344 1 90.38 283 GLU B CA 1
ATOM 5291 C C . GLU B 1 283 ? 19.969 27.547 11.492 1 90.38 283 GLU B C 1
ATOM 5293 O O . GLU B 1 283 ? 19.156 28.125 12.219 1 90.38 283 GLU B O 1
ATOM 5298 N N . GLY B 1 284 ? 19.656 26.625 10.656 1 89.44 284 GLY B N 1
ATOM 5299 C CA . GLY B 1 284 ? 18.391 25.938 10.773 1 89.44 284 GLY B CA 1
ATOM 5300 C C . GLY B 1 284 ? 17.266 26.625 10.023 1 89.44 284 GLY B C 1
ATOM 5301 O O . GLY B 1 284 ? 16.109 26.188 10.078 1 89.44 284 GLY B O 1
ATOM 5302 N N . LYS B 1 285 ? 17.547 27.672 9.297 1 92.06 285 LYS B N 1
ATOM 5303 C CA . LYS B 1 285 ? 16.531 28.422 8.555 1 92.06 285 LYS B CA 1
ATOM 5304 C C . LYS B 1 285 ? 16.469 27.984 7.098 1 92.06 285 LYS B C 1
ATOM 5306 O O . LYS B 1 285 ? 17.281 28.422 6.281 1 92.06 285 LYS B O 1
ATOM 5311 N N . LEU B 1 286 ? 15.492 27.266 6.797 1 94.38 286 LEU B N 1
ATOM 5312 C CA . LEU B 1 286 ? 15.328 26.703 5.461 1 94.38 286 LEU B CA 1
ATOM 5313 C C . LEU B 1 286 ? 15.055 27.797 4.438 1 94.38 286 LEU B C 1
ATOM 5315 O O . LEU B 1 286 ? 15.523 27.719 3.301 1 94.38 286 LEU B O 1
ATOM 5319 N N . GLU B 1 287 ? 14.367 28.844 4.879 1 95 287 GLU B N 1
ATOM 5320 C CA . GLU B 1 287 ? 14.039 29.953 3.99 1 95 287 GLU B CA 1
ATOM 5321 C C . GLU B 1 287 ? 15.297 30.609 3.447 1 95 287 GLU B C 1
ATOM 5323 O O . GLU B 1 287 ? 15.359 30.969 2.27 1 95 287 GLU B O 1
ATOM 5328 N N . ILE B 1 288 ? 16.25 30.703 4.277 1 96.62 288 ILE B N 1
ATOM 5329 C CA . ILE B 1 288 ? 17.516 31.328 3.879 1 96.62 288 ILE B CA 1
ATOM 5330 C C . ILE B 1 288 ? 18.219 30.453 2.852 1 96.62 288 ILE B C 1
ATOM 5332 O O . ILE B 1 288 ? 18.828 30.953 1.902 1 96.62 288 ILE B O 1
ATOM 5336 N N . PHE B 1 289 ? 18.156 29.219 2.998 1 97.5 289 PHE B N 1
ATOM 5337 C CA . PHE B 1 289 ? 18.75 28.297 2.031 1 97.5 289 PHE B CA 1
ATOM 5338 C C . PHE B 1 289 ? 18.203 28.547 0.634 1 97.5 289 PHE B C 1
ATOM 5340 O O . PHE B 1 289 ? 18.953 28.719 -0.32 1 97.5 289 PHE B O 1
ATOM 5347 N N . PHE B 1 290 ? 16.906 28.594 0.532 1 97.31 290 PHE B N 1
ATOM 5348 C CA . PHE B 1 290 ? 16.281 28.719 -0.782 1 97.31 290 PHE B CA 1
ATOM 5349 C C . PHE B 1 290 ? 16.469 30.125 -1.344 1 97.31 290 PHE B C 1
ATOM 5351 O O . PHE B 1 290 ? 16.531 30.312 -2.561 1 97.31 290 PHE B O 1
ATOM 5358 N N . GLU B 1 291 ? 16.594 31.094 -0.419 1 97.38 291 GLU B N 1
ATOM 5359 C CA . GLU B 1 291 ? 16.953 32.438 -0.873 1 97.38 291 GLU B CA 1
ATOM 5360 C C . GLU B 1 291 ? 18.328 32.438 -1.527 1 97.38 291 GLU B C 1
ATOM 5362 O O . GLU B 1 291 ? 18.516 33.031 -2.59 1 97.38 291 GLU B O 1
ATOM 5367 N N . GLU B 1 292 ? 19.234 31.797 -0.854 1 97.38 292 GLU B N 1
ATOM 5368 C CA . GLU B 1 292 ? 20.594 31.703 -1.395 1 97.38 292 GLU B CA 1
ATOM 5369 C C . GLU B 1 292 ? 20.609 30.922 -2.707 1 97.38 292 GLU B C 1
ATOM 5371 O O . GLU B 1 292 ? 21.359 31.25 -3.619 1 97.38 292 GLU B O 1
ATOM 5376 N N . LEU B 1 293 ? 19.781 29.906 -2.777 1 96.69 293 LEU B N 1
ATOM 5377 C CA . LEU B 1 293 ? 19.656 29.141 -4.012 1 96.69 293 LEU B CA 1
ATOM 5378 C C . LEU B 1 293 ? 19.156 30.031 -5.148 1 96.69 293 LEU B C 1
ATOM 5380 O O . LEU B 1 293 ? 19.703 30 -6.254 1 96.69 293 LEU B O 1
ATOM 5384 N N . GLN B 1 294 ? 18.203 30.828 -4.918 1 96.38 294 GLN B N 1
ATOM 5385 C CA . GLN B 1 294 ? 17.625 31.719 -5.918 1 96.38 294 GLN B CA 1
ATOM 5386 C C . GLN B 1 294 ? 18.641 32.75 -6.371 1 96.38 294 GLN B C 1
ATOM 5388 O O . GLN B 1 294 ? 18.625 33.188 -7.531 1 96.38 294 GLN B O 1
ATOM 5393 N N . LYS B 1 295 ? 19.531 33.094 -5.477 1 97 295 LYS B N 1
ATOM 5394 C CA . LYS B 1 295 ? 20.562 34.094 -5.777 1 97 295 LYS B CA 1
ATOM 5395 C C . LYS B 1 295 ? 21.688 33.469 -6.613 1 97 295 LYS B C 1
ATOM 5397 O O . LYS B 1 295 ? 22.578 34.188 -7.074 1 97 295 LYS B O 1
ATOM 5402 N N . GLY B 1 296 ? 21.656 32.188 -6.719 1 96.69 296 GLY B N 1
ATOM 5403 C CA . GLY B 1 296 ? 22.641 31.516 -7.547 1 96.69 296 GLY B CA 1
ATOM 5404 C C . GLY B 1 296 ? 23.922 31.188 -6.805 1 96.69 296 GLY B C 1
ATOM 5405 O O . GLY B 1 296 ? 25 31.078 -7.414 1 96.69 296 GLY B O 1
ATOM 5406 N N . ASN B 1 297 ? 23.828 31.125 -5.484 1 97.31 297 ASN B N 1
ATOM 5407 C CA . ASN B 1 297 ? 25 30.719 -4.711 1 97.31 297 ASN B CA 1
ATOM 5408 C C . ASN B 1 297 ? 25.422 29.297 -5.039 1 97.31 297 ASN B C 1
ATOM 5410 O O . ASN B 1 297 ? 24.672 28.344 -4.805 1 97.31 297 ASN B O 1
ATOM 5414 N N . ARG B 1 298 ? 26.625 29.094 -5.473 1 97.62 298 ARG B N 1
ATOM 5415 C CA . ARG B 1 298 ? 27.094 27.844 -6.039 1 97.62 298 ARG B CA 1
ATOM 5416 C C . ARG B 1 298 ? 27.094 26.734 -4.984 1 97.62 298 ARG B C 1
ATOM 5418 O O . ARG B 1 298 ? 26.75 25.594 -5.277 1 97.62 298 ARG B O 1
ATOM 5425 N N . GLU B 1 299 ? 27.531 27.078 -3.822 1 97 299 GLU B N 1
ATOM 5426 C CA . GLU B 1 299 ? 27.578 26.094 -2.748 1 97 299 GLU B CA 1
ATOM 5427 C C . GLU B 1 299 ? 26.188 25.516 -2.459 1 97 299 GLU B C 1
ATOM 5429 O O . GLU B 1 299 ? 26.031 24.312 -2.299 1 97 299 GLU B O 1
ATOM 5434 N N . PHE B 1 300 ? 25.172 26.328 -2.414 1 97.69 300 PHE B N 1
ATOM 5435 C CA . PHE B 1 300 ? 23.797 25.922 -2.139 1 97.69 300 PHE B CA 1
ATOM 5436 C C . PHE B 1 300 ? 23.203 25.172 -3.328 1 97.69 300 PHE B C 1
ATOM 5438 O O . PHE B 1 300 ? 22.422 24.234 -3.15 1 97.69 300 PHE B O 1
ATOM 5445 N N . GLU B 1 301 ? 23.609 25.578 -4.48 1 97.94 301 GLU B N 1
ATOM 5446 C CA . GLU B 1 301 ? 23.188 24.859 -5.68 1 97.94 301 GLU B CA 1
ATOM 5447 C C . GLU B 1 301 ? 23.688 23.422 -5.664 1 97.94 301 GLU B C 1
ATOM 5449 O O . GLU B 1 301 ? 22.953 22.484 -6 1 97.94 301 GLU B O 1
ATOM 5454 N N . GLU B 1 302 ? 24.906 23.281 -5.297 1 98 302 GLU B N 1
ATOM 5455 C CA . GLU B 1 302 ? 25.5 21.938 -5.227 1 98 302 GLU B CA 1
ATOM 5456 C C . GLU B 1 302 ? 24.781 21.078 -4.184 1 98 302 GLU B C 1
ATOM 5458 O O . GLU B 1 302 ? 24.5 19.906 -4.43 1 98 302 GLU B O 1
ATOM 5463 N N . MET B 1 303 ? 24.484 21.641 -3.061 1 97.88 303 MET B N 1
ATOM 5464 C CA . MET B 1 303 ? 23.766 20.953 -2 1 97.88 303 MET B CA 1
ATOM 5465 C C . MET B 1 303 ? 22.375 20.531 -2.473 1 97.88 303 MET B C 1
ATOM 5467 O O . MET B 1 303 ? 21.938 19.406 -2.217 1 97.88 303 MET B O 1
ATOM 5471 N N . TRP B 1 304 ? 21.75 21.438 -3.166 1 98.44 304 TRP B N 1
ATOM 5472 C CA . TRP B 1 304 ? 20.406 21.203 -3.658 1 98.44 304 TRP B CA 1
ATOM 5473 C C . TRP B 1 304 ? 20.391 20.078 -4.699 1 98.44 304 TRP B C 1
ATOM 5475 O O . TRP B 1 304 ? 19.547 19.188 -4.652 1 98.44 304 TRP B O 1
ATOM 5485 N N . GLU B 1 305 ? 21.391 20.141 -5.555 1 98.44 305 GLU B N 1
ATOM 5486 C CA . GLU B 1 305 ? 21.484 19.109 -6.594 1 98.44 305 GLU B CA 1
ATOM 5487 C C . GLU B 1 305 ? 21.719 17.734 -5.984 1 98.44 305 GLU B C 1
ATOM 5489 O O . GLU B 1 305 ? 21.141 16.734 -6.441 1 98.44 305 GLU B O 1
ATOM 5494 N N . GLU B 1 306 ? 22.547 17.703 -5.027 1 98.31 306 GLU B N 1
ATOM 5495 C CA . GLU B 1 306 ? 22.781 16.453 -4.32 1 98.31 306 GLU B CA 1
ATOM 5496 C C . GLU B 1 306 ? 21.516 15.953 -3.627 1 98.31 306 GLU B C 1
ATOM 5498 O O . GLU B 1 306 ? 21.172 14.781 -3.723 1 98.31 306 GLU B O 1
ATOM 5503 N N . TYR B 1 307 ? 20.828 16.875 -2.975 1 98.56 307 TYR B N 1
ATOM 5504 C CA . TYR B 1 307 ? 19.562 16.578 -2.309 1 98.56 307 TYR B CA 1
ATOM 5505 C C . TYR B 1 307 ? 18.562 16 -3.291 1 98.56 307 TYR B C 1
ATOM 5507 O O . TYR B 1 307 ? 17.953 14.953 -3.031 1 98.56 307 TYR B O 1
ATOM 5515 N N . LEU B 1 308 ? 18.438 16.641 -4.438 1 98.69 308 LEU B N 1
ATOM 5516 C CA . LEU B 1 308 ? 17.484 16.203 -5.453 1 98.69 308 LEU B CA 1
ATOM 5517 C C . LEU B 1 308 ? 17.859 14.82 -5.984 1 98.69 308 LEU B C 1
ATOM 5519 O O . LEU B 1 308 ? 16.969 14.031 -6.328 1 98.69 308 LEU B O 1
ATOM 5523 N N . GLY B 1 309 ? 19.156 14.555 -6.07 1 98.56 309 GLY B N 1
ATOM 5524 C CA . GLY B 1 309 ? 19.594 13.234 -6.5 1 98.56 309 GLY B CA 1
ATOM 5525 C C . GLY B 1 309 ? 19.125 12.125 -5.578 1 98.56 309 GLY B C 1
ATOM 5526 O O . GLY B 1 309 ? 18.594 11.109 -6.043 1 98.56 309 GLY B O 1
ATOM 5527 N N . TYR B 1 310 ? 19.297 12.32 -4.277 1 98.69 310 TYR B N 1
ATOM 5528 C CA . TYR B 1 310 ? 18.844 11.336 -3.299 1 98.69 310 TYR B CA 1
ATOM 5529 C C . TYR B 1 310 ? 17.328 11.227 -3.289 1 98.69 310 TYR B C 1
ATOM 5531 O O . TYR B 1 310 ? 16.781 10.125 -3.207 1 98.69 310 TYR B O 1
ATOM 5539 N N . LEU B 1 311 ? 16.688 12.375 -3.389 1 98.81 311 LEU B N 1
ATOM 5540 C CA . LEU B 1 311 ? 15.227 12.383 -3.424 1 98.81 311 LEU B CA 1
ATOM 5541 C C . LEU B 1 311 ? 14.703 11.617 -4.637 1 98.81 311 LEU B C 1
ATOM 5543 O O . LEU B 1 311 ? 13.742 10.859 -4.531 1 98.81 311 LEU B O 1
ATOM 5547 N N . ALA B 1 312 ? 15.344 11.812 -5.754 1 98.44 312 ALA B N 1
ATOM 5548 C CA . ALA B 1 312 ? 14.938 11.125 -6.98 1 98.44 312 ALA B CA 1
ATOM 5549 C C . ALA B 1 312 ? 15.031 9.609 -6.816 1 98.44 312 ALA B C 1
ATOM 5551 O O . ALA B 1 312 ? 14.156 8.875 -7.293 1 98.44 312 ALA B O 1
ATOM 5552 N N . LEU B 1 313 ? 16.062 9.141 -6.137 1 98.38 313 LEU B N 1
ATOM 5553 C CA . LEU B 1 313 ? 16.219 7.715 -5.887 1 98.38 313 LEU B CA 1
ATOM 5554 C C . LEU B 1 313 ? 15.031 7.152 -5.125 1 98.38 313 LEU B C 1
ATOM 5556 O O . LEU B 1 313 ? 14.453 6.137 -5.527 1 98.38 313 LEU B O 1
ATOM 5560 N N . GLU B 1 314 ? 14.648 7.84 -4.09 1 98.56 314 GLU B N 1
ATOM 5561 C CA . GLU B 1 314 ? 13.547 7.352 -3.262 1 98.56 314 GLU B CA 1
ATOM 5562 C C . GLU B 1 314 ? 12.211 7.465 -3.994 1 98.56 314 GLU B C 1
ATOM 5564 O O . GLU B 1 314 ? 11.391 6.551 -3.941 1 98.56 314 GLU B O 1
ATOM 5569 N N . VAL B 1 315 ? 12.016 8.57 -4.672 1 98.44 315 VAL B N 1
ATOM 5570 C CA . VAL B 1 315 ? 10.781 8.781 -5.418 1 98.44 315 VAL B CA 1
ATOM 5571 C C . VAL B 1 315 ? 10.617 7.676 -6.461 1 98.44 315 VAL B C 1
ATOM 5573 O O . VAL B 1 315 ? 9.523 7.113 -6.609 1 98.44 315 VAL B O 1
ATOM 5576 N N . ASN B 1 316 ? 11.656 7.367 -7.156 1 97.75 316 ASN B N 1
ATOM 5577 C CA . ASN B 1 316 ? 11.578 6.297 -8.141 1 97.75 316 ASN B CA 1
ATOM 5578 C C . ASN B 1 316 ? 11.258 4.953 -7.492 1 97.75 316 ASN B C 1
ATOM 5580 O O . ASN B 1 316 ? 10.461 4.176 -8.023 1 97.75 316 ASN B O 1
ATOM 5584 N N . SER B 1 317 ? 11.898 4.672 -6.363 1 98 317 SER B N 1
ATOM 5585 C CA . SER B 1 317 ? 11.625 3.43 -5.648 1 98 317 SER B CA 1
ATOM 5586 C C . SER B 1 317 ? 10.156 3.328 -5.254 1 98 317 SER B C 1
ATOM 5588 O O . SER B 1 317 ? 9.523 2.293 -5.469 1 98 317 SER B O 1
ATOM 5590 N N . LEU B 1 318 ? 9.648 4.418 -4.73 1 98.31 318 LEU B N 1
ATOM 5591 C CA . LEU B 1 318 ? 8.242 4.434 -4.324 1 98.31 318 LEU B CA 1
ATOM 5592 C C . LEU B 1 318 ? 7.328 4.281 -5.535 1 98.31 318 LEU B C 1
ATOM 5594 O O . LEU B 1 318 ? 6.266 3.658 -5.441 1 98.31 318 LEU B O 1
ATOM 5598 N N . ARG B 1 319 ? 7.75 4.848 -6.641 1 97.75 319 ARG B N 1
ATOM 5599 C CA . ARG B 1 319 ? 6.977 4.699 -7.871 1 97.75 319 ARG B CA 1
ATOM 5600 C C . ARG B 1 319 ? 6.953 3.246 -8.328 1 97.75 319 ARG B C 1
ATOM 5602 O O . ARG B 1 319 ? 5.91 2.74 -8.75 1 97.75 319 ARG B O 1
ATOM 5609 N N . MET B 1 320 ? 8.062 2.539 -8.227 1 97.38 320 MET B N 1
ATOM 5610 C CA . MET B 1 320 ? 8.125 1.129 -8.602 1 97.38 320 MET B CA 1
ATOM 5611 C C . MET B 1 320 ? 7.258 0.281 -7.676 1 97.38 320 MET B C 1
ATOM 5613 O O . MET B 1 320 ? 6.648 -0.696 -8.109 1 97.38 320 MET B O 1
ATOM 5617 N N . ILE B 1 321 ? 7.18 0.691 -6.484 1 98.31 321 ILE B N 1
ATOM 5618 C CA . ILE B 1 321 ? 6.453 -0.076 -5.477 1 98.31 321 ILE B CA 1
ATOM 5619 C C . ILE B 1 321 ? 4.953 0.158 -5.629 1 98.31 321 ILE B C 1
ATOM 5621 O O . ILE B 1 321 ? 4.172 -0.794 -5.66 1 98.31 321 ILE B O 1
ATOM 5625 N N . PHE B 1 322 ? 4.57 1.438 -5.844 1 97.75 322 PHE B N 1
ATOM 5626 C CA . PHE B 1 322 ? 3.154 1.746 -5.668 1 97.75 322 PHE B CA 1
ATOM 5627 C C . PHE B 1 322 ? 2.504 2.07 -7.008 1 97.75 322 PHE B C 1
ATOM 5629 O O . PHE B 1 322 ? 1.289 1.926 -7.164 1 97.75 322 PHE B O 1
ATOM 5636 N N . ASP B 1 323 ? 3.279 2.613 -7.949 1 96.88 323 ASP B N 1
ATOM 5637 C CA . ASP B 1 323 ? 2.715 3.033 -9.227 1 96.88 323 ASP B CA 1
ATOM 5638 C C . ASP B 1 323 ? 1.533 3.979 -9.023 1 96.88 323 ASP B C 1
ATOM 5640 O O . ASP B 1 323 ? 0.443 3.738 -9.547 1 96.88 323 ASP B O 1
ATOM 5644 N N . CYS B 1 324 ? 1.794 5.012 -8.234 1 97 324 CYS B N 1
ATOM 5645 C CA . CYS B 1 324 ? 0.758 5.992 -7.934 1 97 324 CYS B CA 1
ATOM 5646 C C . CYS B 1 324 ? 1.349 7.395 -7.84 1 97 324 CYS B C 1
ATOM 5648 O O . CYS B 1 324 ? 2.545 7.586 -8.062 1 97 324 CYS B O 1
ATOM 5650 N N . LYS B 1 325 ? 0.531 8.344 -7.617 1 96.25 325 LYS B N 1
ATOM 5651 C CA . LYS B 1 325 ? 0.961 9.719 -7.406 1 96.25 325 LYS B CA 1
ATOM 5652 C C . LYS B 1 325 ? 1.837 9.836 -6.16 1 96.25 325 LYS B C 1
ATOM 5654 O O . LYS B 1 325 ? 1.583 9.18 -5.152 1 96.25 325 LYS B O 1
ATOM 5659 N N . ILE B 1 326 ? 2.818 10.656 -6.25 1 97.81 326 ILE B N 1
ATOM 5660 C CA . ILE B 1 326 ? 3.699 10.977 -5.129 1 97.81 326 ILE B CA 1
ATOM 5661 C C . ILE B 1 326 ? 3.662 12.477 -4.852 1 97.81 326 ILE B C 1
ATOM 5663 O O . ILE B 1 326 ? 4.031 13.281 -5.711 1 97.81 326 ILE B O 1
ATOM 5667 N N . ILE B 1 327 ? 3.197 12.812 -3.73 1 97.12 327 ILE B N 1
ATOM 5668 C CA . ILE B 1 327 ? 3.076 14.203 -3.314 1 97.12 327 ILE B CA 1
ATOM 5669 C C . ILE B 1 327 ? 4.273 14.594 -2.449 1 97.12 327 ILE B C 1
ATOM 5671 O O . ILE B 1 327 ? 4.531 13.969 -1.418 1 97.12 327 ILE B O 1
ATOM 5675 N N . ILE B 1 328 ? 5.012 15.602 -2.885 1 98.25 328 ILE B N 1
ATOM 5676 C CA . ILE B 1 328 ? 6.168 16.094 -2.143 1 98.25 328 ILE B CA 1
ATOM 5677 C C . ILE B 1 328 ? 5.727 17.156 -1.142 1 98.25 328 ILE B C 1
ATOM 5679 O O . ILE B 1 328 ? 5.355 18.266 -1.531 1 98.25 328 ILE B O 1
ATOM 5683 N N . GLY B 1 329 ? 5.762 16.766 0.133 1 97.5 329 GLY B N 1
ATOM 5684 C CA . GLY B 1 329 ? 5.32 17.672 1.171 1 97.5 329 GLY B CA 1
ATOM 5685 C C . GLY B 1 329 ? 6.375 17.938 2.23 1 97.5 329 GLY B C 1
ATOM 5686 O O . GLY B 1 329 ? 7.57 17.797 1.967 1 97.5 329 GLY B O 1
ATOM 5687 N N . GLY B 1 330 ? 5.93 18.422 3.404 1 96.12 330 GLY B N 1
ATOM 5688 C CA . GLY B 1 330 ? 6.852 18.828 4.453 1 96.12 330 GLY B CA 1
ATOM 5689 C C . GLY B 1 330 ? 7.434 20.219 4.234 1 96.12 330 GLY B C 1
ATOM 5690 O O . GLY B 1 330 ? 6.957 20.969 3.379 1 96.12 330 GLY B O 1
ATOM 5691 N N . TYR B 1 331 ? 8.453 20.531 5.031 1 95.25 331 TYR B N 1
ATOM 5692 C CA . TYR B 1 331 ? 9.062 21.844 4.957 1 95.25 331 TYR B CA 1
ATOM 5693 C C . TYR B 1 331 ? 9.68 22.078 3.586 1 95.25 331 TYR B C 1
ATOM 5695 O O . TYR B 1 331 ? 9.461 23.125 2.967 1 95.25 331 TYR B O 1
ATOM 5703 N N . VAL B 1 332 ? 10.383 21.156 3.084 1 97.38 332 VAL B N 1
ATOM 5704 C CA . VAL B 1 332 ? 11.047 21.297 1.792 1 97.38 332 VAL B CA 1
ATOM 5705 C C . VAL B 1 332 ? 10.008 21.312 0.675 1 97.38 332 VAL B C 1
ATOM 5707 O O . VAL B 1 332 ? 10.164 22.031 -0.313 1 97.38 332 VAL B O 1
ATOM 5710 N N . GLY B 1 333 ? 8.945 20.516 0.849 1 96.62 333 GLY B N 1
ATOM 5711 C CA . GLY B 1 333 ? 7.879 20.484 -0.134 1 96.62 333 GLY B CA 1
ATOM 5712 C C . GLY B 1 333 ? 7.246 21.828 -0.38 1 96.62 333 GLY B C 1
ATOM 5713 O O . GLY B 1 333 ? 6.754 22.109 -1.478 1 96.62 333 GLY B O 1
ATOM 5714 N N . SER B 1 334 ? 7.281 22.672 0.595 1 94.44 334 SER B N 1
ATOM 5715 C CA . SER B 1 334 ? 6.703 24 0.47 1 94.44 334 SER B CA 1
ATOM 5716 C C . SER B 1 334 ? 7.5 24.875 -0.503 1 94.44 334 SER B C 1
ATOM 5718 O O . SER B 1 334 ? 7.004 25.891 -0.994 1 94.44 334 SER B O 1
ATOM 5720 N N . PHE B 1 335 ? 8.719 24.453 -0.799 1 96.06 335 PHE B N 1
ATOM 5721 C CA . PHE B 1 335 ? 9.586 25.25 -1.663 1 96.06 335 PHE B CA 1
ATOM 5722 C C . PHE B 1 335 ? 9.852 24.516 -2.975 1 96.06 335 PHE B C 1
ATOM 5724 O O . PHE B 1 335 ? 10.562 25.031 -3.844 1 96.06 335 PHE B O 1
ATOM 5731 N N . ILE B 1 336 ? 9.242 23.375 -3.207 1 96.88 336 ILE B N 1
ATOM 5732 C CA . ILE B 1 336 ? 9.719 22.453 -4.227 1 96.88 336 ILE B CA 1
ATOM 5733 C C . ILE B 1 336 ? 9.188 22.875 -5.598 1 96.88 336 ILE B C 1
ATOM 5735 O O . ILE B 1 336 ? 9.758 22.516 -6.629 1 96.88 336 ILE B O 1
ATOM 5739 N N . GLU B 1 337 ? 8.102 23.641 -5.691 1 96 337 GLU B N 1
ATOM 5740 C CA . GLU B 1 337 ? 7.344 23.875 -6.914 1 96 337 GLU B CA 1
ATOM 5741 C C . GLU B 1 337 ? 8.242 24.406 -8.031 1 96 337 GLU B C 1
ATOM 5743 O O . GLU B 1 337 ? 8.266 23.859 -9.133 1 96 337 GLU B O 1
ATOM 5748 N N . PRO B 1 338 ? 9.07 25.422 -7.777 1 96.31 338 PRO B N 1
ATOM 5749 C CA . PRO B 1 338 ? 9.93 25.938 -8.844 1 96.31 338 PRO B CA 1
ATOM 5750 C C . PRO B 1 338 ? 10.969 24.922 -9.312 1 96.31 338 PRO B C 1
ATOM 5752 O O . PRO B 1 338 ? 11.578 25.109 -10.367 1 96.31 338 PRO B O 1
ATOM 5755 N N . TYR B 1 339 ? 11.172 23.938 -8.516 1 97.19 339 TYR B N 1
ATOM 5756 C CA . TYR B 1 339 ? 12.25 23 -8.805 1 97.19 339 TYR B CA 1
ATOM 5757 C C . TYR B 1 339 ? 11.703 21.625 -9.164 1 97.19 339 TYR B C 1
ATOM 5759 O O . TYR B 1 339 ? 12.461 20.672 -9.32 1 97.19 339 TYR B O 1
ATOM 5767 N N . LEU B 1 340 ? 10.414 21.516 -9.273 1 97.62 340 LEU B N 1
ATOM 5768 C CA . LEU B 1 340 ? 9.742 20.234 -9.484 1 97.62 340 LEU B CA 1
ATOM 5769 C C . LEU B 1 340 ? 10.188 19.594 -10.797 1 97.62 340 LEU B C 1
ATOM 5771 O O . LEU B 1 340 ? 10.383 18.391 -10.867 1 97.62 340 LEU B O 1
ATOM 5775 N N . LYS B 1 341 ? 10.305 20.391 -11.812 1 96.94 341 LYS B N 1
ATOM 5776 C CA . LYS B 1 341 ? 10.711 19.875 -13.117 1 96.94 341 LYS B CA 1
ATOM 5777 C C . LYS B 1 341 ? 12.086 19.219 -13.047 1 96.94 341 LYS B C 1
ATOM 5779 O O . LYS B 1 341 ? 12.32 18.172 -13.672 1 96.94 341 LYS B O 1
ATOM 5784 N N . ARG B 1 342 ? 12.984 19.844 -12.32 1 97.56 342 ARG B N 1
ATOM 5785 C CA . ARG B 1 342 ? 14.32 19.297 -12.164 1 97.56 342 ARG B CA 1
ATOM 5786 C C . ARG B 1 342 ? 14.266 17.938 -11.469 1 97.56 342 ARG B C 1
ATOM 5788 O O . ARG B 1 342 ? 14.961 17 -11.875 1 97.56 342 ARG B O 1
ATOM 5795 N N . LEU B 1 343 ? 13.461 17.828 -10.43 1 98.12 343 LEU B N 1
ATOM 5796 C CA . LEU B 1 343 ? 13.258 16.547 -9.766 1 98.12 343 LEU B CA 1
ATOM 5797 C C . LEU B 1 343 ? 12.68 15.516 -10.727 1 98.12 343 LEU B C 1
ATOM 5799 O O . LEU B 1 343 ? 13.156 14.383 -10.797 1 98.12 343 LEU B O 1
ATOM 5803 N N . GLN B 1 344 ? 11.695 15.945 -11.484 1 97.69 344 GLN B N 1
ATOM 5804 C CA . GLN B 1 344 ? 11.039 15.07 -12.445 1 97.69 344 GLN B CA 1
ATOM 5805 C C . GLN B 1 344 ? 12.031 14.539 -13.477 1 97.69 344 GLN B C 1
ATOM 5807 O O . GLN B 1 344 ? 12 13.359 -13.828 1 97.69 344 GLN B O 1
ATOM 5812 N N . GLU B 1 345 ? 12.883 15.336 -13.914 1 96.81 345 GLU B N 1
ATOM 5813 C CA . GLU B 1 345 ? 13.914 14.938 -14.867 1 96.81 345 GLU B CA 1
ATOM 5814 C C . GLU B 1 345 ? 14.852 13.891 -14.273 1 96.81 345 GLU B C 1
ATOM 5816 O O . GLU B 1 345 ? 15.195 12.906 -14.93 1 96.81 345 GLU B O 1
ATOM 5821 N N . LYS B 1 346 ? 15.281 14.125 -13.086 1 97.06 346 LYS B N 1
ATOM 5822 C CA . LYS B 1 346 ? 16.172 13.18 -12.422 1 97.06 346 LYS B CA 1
ATOM 5823 C C . LYS B 1 346 ? 15.492 11.828 -12.219 1 97.06 346 LYS B C 1
ATOM 5825 O O . LYS B 1 346 ? 16.109 10.781 -12.422 1 97.06 346 LYS B O 1
ATOM 5830 N N . VAL B 1 347 ? 14.242 11.875 -11.844 1 97.62 347 VAL B N 1
ATOM 5831 C CA . VAL B 1 347 ? 13.5 10.641 -11.609 1 97.62 347 VAL B CA 1
ATOM 5832 C C . VAL B 1 347 ? 13.312 9.898 -12.93 1 97.62 347 VAL B C 1
ATOM 5834 O O . VAL B 1 347 ? 13.406 8.664 -12.977 1 97.62 347 VAL B O 1
ATOM 5837 N N . ALA B 1 348 ? 13.031 10.641 -13.977 1 96.06 348 ALA B N 1
ATOM 5838 C CA . ALA B 1 348 ? 12.82 10.047 -15.297 1 96.06 348 ALA B CA 1
ATOM 5839 C C . ALA B 1 348 ? 14.039 9.227 -15.727 1 96.06 348 ALA B C 1
ATOM 5841 O O . ALA B 1 348 ? 13.891 8.18 -16.359 1 96.06 348 ALA B O 1
ATOM 5842 N N . LEU B 1 349 ? 15.188 9.633 -15.359 1 94.81 349 LEU B N 1
ATOM 5843 C CA . LEU B 1 349 ? 16.422 8.953 -15.727 1 94.81 349 LEU B CA 1
ATOM 5844 C C . LEU B 1 349 ? 16.547 7.617 -15 1 94.81 349 LEU B C 1
ATOM 5846 O O . LEU B 1 349 ? 17.219 6.707 -15.477 1 94.81 349 LEU B O 1
ATOM 5850 N N . LEU B 1 350 ? 15.891 7.496 -13.891 1 96.12 350 LEU B N 1
ATOM 5851 C CA . LEU B 1 350 ? 15.977 6.301 -13.062 1 96.12 350 LEU B CA 1
ATOM 5852 C C . LEU B 1 350 ? 14.836 5.336 -13.375 1 96.12 350 LEU B C 1
ATOM 5854 O O . LEU B 1 350 ? 14.922 4.145 -13.07 1 96.12 350 LEU B O 1
ATOM 5858 N N . ASN B 1 351 ? 13.758 5.84 -13.938 1 95.62 351 ASN B N 1
ATOM 5859 C CA . ASN B 1 351 ? 12.516 5.09 -14.062 1 95.62 351 ASN B CA 1
ATOM 5860 C C . ASN B 1 351 ? 12.617 4.008 -15.133 1 95.62 351 ASN B C 1
ATOM 5862 O O . ASN B 1 351 ? 13.078 4.27 -16.25 1 95.62 351 ASN B O 1
ATOM 5866 N N . THR B 1 352 ? 12.133 2.863 -14.867 1 92.06 352 THR B N 1
ATOM 5867 C CA . THR B 1 352 ? 12.211 1.696 -15.734 1 92.06 352 THR B CA 1
ATOM 5868 C C . THR B 1 352 ? 11.148 1.76 -16.828 1 92.06 352 THR B C 1
ATOM 5870 O O . THR B 1 352 ? 11.352 1.237 -17.922 1 92.06 352 THR B O 1
ATOM 5873 N N . PHE B 1 353 ? 10.016 2.34 -16.641 1 88.69 353 PHE B N 1
ATOM 5874 C CA . PHE B 1 353 ? 8.852 2.131 -17.5 1 88.69 353 PHE B CA 1
ATOM 5875 C C . PHE B 1 353 ? 8.492 3.408 -18.234 1 88.69 353 PHE B C 1
ATOM 5877 O O . PHE B 1 353 ? 8.086 3.359 -19.406 1 88.69 353 PHE B O 1
ATOM 5884 N N . SER B 1 354 ? 8.375 4.535 -17.5 1 79.75 354 SER B N 1
ATOM 5885 C CA . SER B 1 354 ? 7.793 5.719 -18.125 1 79.75 354 SER B CA 1
ATOM 5886 C C . SER B 1 354 ? 8.672 6.945 -17.922 1 79.75 354 SER B C 1
ATOM 5888 O O . SER B 1 354 ? 9.367 7.051 -16.906 1 79.75 354 SER B O 1
ATOM 5890 N N . LYS B 1 355 ? 8.484 7.707 -18.938 1 79.06 355 LYS B N 1
ATOM 5891 C CA . LYS B 1 355 ? 9.102 9.016 -18.797 1 79.06 355 LYS B CA 1
ATOM 5892 C C . LYS B 1 355 ? 8.102 10.055 -18.297 1 79.06 355 LYS B C 1
ATOM 5894 O O . LYS B 1 355 ? 8.469 11.195 -18.016 1 79.06 355 LYS B O 1
ATOM 5899 N N . ASP B 1 356 ? 6.863 9.555 -18.109 1 84.06 356 ASP B N 1
ATOM 5900 C CA . ASP B 1 356 ? 5.844 10.469 -17.594 1 84.06 356 ASP B CA 1
ATOM 5901 C C . ASP B 1 356 ? 6.023 10.688 -16.094 1 84.06 356 ASP B C 1
ATOM 5903 O O . ASP B 1 356 ? 5.84 9.766 -15.297 1 84.06 356 ASP B O 1
ATOM 5907 N N . GLU B 1 357 ? 6.359 11.867 -15.812 1 86.31 357 GLU B N 1
ATOM 5908 C CA . GLU B 1 357 ? 6.68 12.172 -14.422 1 86.31 357 GLU B CA 1
ATOM 5909 C C . GLU B 1 357 ? 5.578 13.008 -13.773 1 86.31 357 GLU B C 1
ATOM 5911 O O . GLU B 1 357 ? 5.785 13.586 -12.703 1 86.31 357 GLU B O 1
ATOM 5916 N N . THR B 1 358 ? 4.398 13.039 -14.414 1 90.94 358 THR B N 1
ATOM 5917 C CA . THR B 1 358 ? 3.314 13.883 -13.922 1 90.94 358 THR B CA 1
ATOM 5918 C C . THR B 1 358 ? 2.764 13.344 -12.609 1 90.94 358 THR B C 1
ATOM 5920 O O . THR B 1 358 ? 2.02 14.039 -11.914 1 90.94 358 THR B O 1
ATOM 5923 N N . TYR B 1 359 ? 3.248 12.172 -12.211 1 95.44 359 TYR B N 1
ATOM 5924 C CA . TYR B 1 359 ? 2.773 11.578 -10.969 1 95.44 359 TYR B CA 1
ATOM 5925 C C . TYR B 1 359 ? 3.436 12.234 -9.758 1 95.44 359 TYR B C 1
ATOM 5927 O O . TYR B 1 359 ? 2.98 12.062 -8.625 1 95.44 359 TYR B O 1
ATOM 5935 N N . ILE B 1 360 ? 4.52 12.984 -9.984 1 97.56 360 ILE B N 1
ATOM 5936 C CA . ILE B 1 360 ? 5.164 13.742 -8.914 1 97.56 360 ILE B CA 1
ATOM 5937 C C . ILE B 1 360 ? 4.508 15.117 -8.789 1 97.56 360 ILE B C 1
ATOM 5939 O O . ILE B 1 360 ? 4.539 15.914 -9.727 1 97.56 360 ILE B O 1
ATOM 5943 N N . GLN B 1 361 ? 3.945 15.445 -7.68 1 95.44 361 GLN B N 1
ATOM 5944 C CA . GLN B 1 361 ? 3.203 16.688 -7.496 1 95.44 361 GLN B CA 1
ATOM 5945 C C . GLN B 1 361 ? 3.627 17.391 -6.211 1 95.44 361 GLN B C 1
ATOM 5947 O O . GLN B 1 361 ? 4.012 16.75 -5.234 1 95.44 361 GLN B O 1
ATOM 5952 N N . PRO B 1 362 ? 3.609 18.688 -6.223 1 95.31 362 PRO B N 1
ATOM 5953 C CA . PRO B 1 362 ? 3.838 19.406 -4.969 1 95.31 362 PRO B CA 1
ATOM 5954 C C . PRO B 1 362 ? 2.648 19.328 -4.016 1 95.31 362 PRO B C 1
ATOM 5956 O O . PRO B 1 362 ? 1.521 19.078 -4.449 1 95.31 362 PRO B O 1
ATOM 5959 N N . CYS B 1 363 ? 2.885 19.484 -2.789 1 94.12 363 CYS B N 1
ATOM 5960 C CA . CYS B 1 363 ? 1.809 19.5 -1.804 1 94.12 363 CYS B CA 1
ATOM 5961 C C . CYS B 1 363 ? 0.938 20.734 -1.972 1 94.12 363 CYS B C 1
ATOM 5963 O O . CYS B 1 363 ? 1.397 21.766 -2.486 1 94.12 363 CYS B O 1
ATOM 5965 N N . ARG B 1 364 ? -0.274 20.672 -1.543 1 89.69 364 ARG B N 1
ATOM 5966 C CA . ARG B 1 364 ? -1.225 21.781 -1.59 1 89.69 364 ARG B CA 1
ATOM 5967 C C . ARG B 1 364 ? -1.04 22.719 -0.398 1 89.69 364 ARG B C 1
ATOM 5969 O O . ARG B 1 364 ? -1.124 23.938 -0.54 1 89.69 364 ARG B O 1
ATOM 5976 N N . TYR B 1 365 ? -0.771 22.109 0.734 1 85 365 TYR B N 1
ATOM 5977 C CA . TYR B 1 365 ? -0.675 22.891 1.959 1 85 365 TYR B CA 1
ATOM 5978 C C . TYR B 1 365 ? 0.779 23.094 2.365 1 85 365 TYR B C 1
ATOM 5980 O O . TYR B 1 365 ? 1.459 22.141 2.76 1 85 365 TYR B O 1
ATOM 5988 N N . GLN B 1 366 ? 1.152 24.312 2.4 1 82.56 366 GLN B N 1
ATOM 5989 C CA . GLN B 1 366 ? 2.568 24.641 2.531 1 82.56 366 GLN B CA 1
ATOM 5990 C C . GLN B 1 366 ? 2.898 25.094 3.949 1 82.56 366 GLN B C 1
ATOM 5992 O O . GLN B 1 366 ? 4.066 25.109 4.348 1 82.56 366 GLN B O 1
ATOM 5997 N N . VAL B 1 367 ? 1.823 25.438 4.652 1 84.31 367 VAL B N 1
ATOM 5998 C CA . VAL B 1 367 ? 2.082 25.953 5.992 1 84.31 367 VAL B CA 1
ATOM 5999 C C . VAL B 1 367 ? 1.335 25.109 7.023 1 84.31 367 VAL B C 1
ATOM 6001 O O . VAL B 1 367 ? 0.122 24.906 6.914 1 84.31 367 VAL B O 1
ATOM 6004 N N . GLU B 1 368 ? 2.016 24.594 7.984 1 90.25 368 GLU B N 1
ATOM 6005 C CA . GLU B 1 368 ? 1.49 23.875 9.133 1 90.25 368 GLU B CA 1
ATOM 6006 C C . GLU B 1 368 ? 0.551 22.75 8.703 1 90.25 368 GLU B C 1
ATOM 6008 O O . GLU B 1 368 ? -0.547 22.609 9.242 1 90.25 368 GLU B O 1
ATOM 6013 N N . ALA B 1 369 ? 0.972 22.016 7.707 1 95.06 369 ALA B N 1
ATOM 6014 C CA . ALA B 1 369 ? 0.149 20.953 7.145 1 95.06 369 ALA B CA 1
ATOM 6015 C C . ALA B 1 369 ? -0.221 19.922 8.211 1 95.06 369 ALA B C 1
ATOM 6017 O O . ALA B 1 369 ? -1.363 19.453 8.266 1 95.06 369 ALA B O 1
ATOM 6018 N N . SER B 1 370 ? 0.718 19.578 9.078 1 97.75 370 SER B N 1
ATOM 6019 C CA . SER B 1 370 ? 0.469 18.578 10.117 1 97.75 370 SER B CA 1
ATOM 6020 C C . SER B 1 370 ? -0.541 19.094 11.141 1 97.75 370 SER B C 1
ATOM 6022 O O . SER B 1 370 ? -1.463 18.359 11.523 1 97.75 370 SER B O 1
ATOM 6024 N N . ALA B 1 371 ? -0.4 20.344 11.547 1 98.31 371 ALA B N 1
ATOM 6025 C CA . ALA B 1 371 ? -1.37 20.938 12.461 1 98.31 371 ALA B CA 1
ATOM 6026 C C . ALA B 1 371 ? -2.758 21 11.828 1 98.31 371 ALA B C 1
ATOM 6028 O O . ALA B 1 371 ? -3.754 20.656 12.469 1 98.31 371 ALA B O 1
ATOM 6029 N N . LEU B 1 372 ? -2.771 21.406 10.609 1 97.75 372 LEU B N 1
ATOM 6030 C CA . LEU B 1 372 ? -4.039 21.469 9.891 1 97.75 372 LEU B CA 1
ATOM 6031 C C . LEU B 1 372 ? -4.691 20.078 9.828 1 97.75 372 LEU B C 1
ATOM 6033 O O . LEU B 1 372 ? -5.879 19.938 10.117 1 97.75 372 LEU B O 1
ATOM 6037 N N . GLY B 1 373 ? -3.904 19.078 9.445 1 97.88 373 GLY B N 1
ATOM 6038 C CA . GLY B 1 373 ? -4.43 17.719 9.375 1 97.88 373 GLY B CA 1
ATOM 6039 C C . GLY B 1 373 ? -4.984 17.234 10.695 1 97.88 373 GLY B C 1
ATOM 6040 O O . GLY B 1 373 ? -5.996 16.531 10.719 1 97.88 373 GLY B O 1
ATOM 6041 N N . ALA B 1 374 ? -4.316 17.562 11.734 1 98.19 374 ALA B N 1
ATOM 6042 C CA . ALA B 1 374 ? -4.797 17.172 13.055 1 98.19 374 ALA B CA 1
ATOM 6043 C C . ALA B 1 374 ? -6.141 17.844 13.367 1 98.19 374 ALA B C 1
ATOM 6045 O O . ALA B 1 374 ? -7.051 17.188 13.891 1 98.19 374 ALA B O 1
ATOM 6046 N N . ALA B 1 375 ? -6.297 19.094 13.055 1 98.25 375 ALA B N 1
ATOM 6047 C CA . ALA B 1 375 ? -7.551 19.797 13.266 1 98.25 375 ALA B CA 1
ATOM 6048 C C . ALA B 1 375 ? -8.672 19.203 12.43 1 98.25 375 ALA B C 1
ATOM 6050 O O . ALA B 1 375 ? -9.828 19.141 12.867 1 98.25 375 ALA B O 1
ATOM 6051 N N . ILE B 1 376 ? -8.312 18.75 11.281 1 96.56 376 ILE B N 1
ATOM 6052 C CA . ILE B 1 376 ? -9.273 18.234 10.32 1 96.56 376 ILE B CA 1
ATOM 6053 C C . ILE B 1 376 ? -9.945 16.969 10.883 1 96.56 376 ILE B C 1
ATOM 6055 O O . ILE B 1 376 ? -11.07 16.641 10.516 1 96.56 376 ILE B O 1
ATOM 6059 N N . LEU B 1 377 ? -9.289 16.297 11.812 1 96.38 377 LEU B N 1
ATOM 6060 C CA . LEU B 1 377 ? -9.922 15.148 12.461 1 96.38 377 LEU B CA 1
ATOM 6061 C C . LEU B 1 377 ? -11.234 15.547 13.109 1 96.38 377 LEU B C 1
ATOM 6063 O O . LEU B 1 377 ? -12.242 14.844 12.977 1 96.38 377 LEU B O 1
ATOM 6067 N N . HIS B 1 378 ? -11.227 16.688 13.789 1 96.88 378 HIS B N 1
ATOM 6068 C CA . HIS B 1 378 ? -12.445 17.188 14.406 1 96.88 378 HIS B CA 1
ATOM 6069 C C . HIS B 1 378 ? -13.453 17.641 13.352 1 96.88 378 HIS B C 1
ATOM 6071 O O . HIS B 1 378 ? -14.648 17.359 13.477 1 96.88 378 HIS B O 1
ATOM 6077 N N . ILE B 1 379 ? -12.93 18.297 12.352 1 96.06 379 ILE B N 1
ATOM 6078 C CA . ILE B 1 379 ? -13.773 18.828 11.281 1 96.06 379 ILE B CA 1
ATOM 6079 C C . ILE B 1 379 ? -14.5 17.672 10.586 1 96.06 379 ILE B C 1
ATOM 6081 O O . ILE B 1 379 ? -15.727 17.688 10.453 1 96.06 379 ILE B O 1
ATOM 6085 N N . GLU B 1 380 ? -13.766 16.672 10.234 1 93.75 380 GLU B N 1
ATOM 6086 C CA . GLU B 1 380 ? -14.344 15.539 9.523 1 93.75 380 GLU B CA 1
ATOM 6087 C C . GLU B 1 380 ? -15.305 14.758 10.422 1 93.75 380 GLU B C 1
ATOM 6089 O O . GLU B 1 380 ? -16.328 14.266 9.953 1 93.75 380 GLU B O 1
ATOM 6094 N N . SER B 1 381 ? -14.945 14.57 11.633 1 93.12 381 SER B N 1
ATOM 6095 C CA . SER B 1 381 ? -15.836 13.906 12.57 1 93.12 381 SER B CA 1
ATOM 6096 C C . SER B 1 381 ? -17.172 14.633 12.664 1 93.12 381 SER B C 1
ATOM 6098 O O . SER B 1 381 ? -18.234 13.992 12.633 1 93.12 381 SER B O 1
ATOM 6100 N N . PHE B 1 382 ? -17.172 15.938 12.758 1 95.06 382 PHE B N 1
ATOM 6101 C CA . PHE B 1 382 ? -18.391 16.734 12.82 1 95.06 382 PHE B CA 1
ATOM 6102 C C . PHE B 1 382 ? -19.172 16.609 11.523 1 95.06 382 PHE B C 1
ATOM 6104 O O . PHE B 1 382 ? -20.391 16.344 11.555 1 95.06 382 PHE B O 1
ATOM 6111 N N . ILE B 1 383 ? -18.531 16.734 10.375 1 92.69 383 ILE B N 1
ATOM 6112 C CA . ILE B 1 383 ? -19.203 16.703 9.086 1 92.69 383 ILE B CA 1
ATOM 6113 C C . ILE B 1 383 ? -19.859 15.328 8.891 1 92.69 383 ILE B C 1
ATOM 6115 O O . ILE B 1 383 ? -20.984 15.234 8.406 1 92.69 383 ILE B O 1
ATOM 6119 N N . SER B 1 384 ? -19.141 14.32 9.273 1 90.12 384 SER B N 1
ATOM 6120 C CA . SER B 1 384 ? -19.672 12.969 9.133 1 90.12 384 SER B CA 1
ATOM 6121 C C . SER B 1 384 ? -20.938 12.781 9.961 1 90.12 384 SER B C 1
ATOM 6123 O O . SER B 1 384 ? -21.75 11.914 9.656 1 90.12 384 SER B O 1
ATOM 6125 N N . SER B 1 385 ? -21.094 13.562 10.984 1 89.31 385 SER B N 1
ATOM 6126 C CA . SER B 1 385 ? -22.219 13.422 11.891 1 89.31 385 SER B CA 1
ATOM 6127 C C . SER B 1 385 ? -23.438 14.203 11.391 1 89.31 385 SER B C 1
ATOM 6129 O O . SER B 1 385 ? -24.531 14.078 11.93 1 89.31 385 SER B O 1
ATOM 6131 N N . ILE B 1 386 ? -23.203 15.039 10.453 1 90.81 386 ILE B N 1
ATOM 6132 C CA . ILE B 1 386 ? -24.312 15.82 9.898 1 90.81 386 ILE B CA 1
ATOM 6133 C C . ILE B 1 386 ? -25.328 14.891 9.266 1 90.81 386 ILE B C 1
ATOM 6135 O O . ILE B 1 386 ? -24.984 14.031 8.445 1 90.81 386 ILE B O 1
#

Sequence (772 aa):
MNKIKANNMEVKRINRNQIFRYVNKFEKVSKPDIALNLNISMPTVLQNVKELMEHGLICEEGAFESTGGRKAKVLSPLQNARWAIGIDITQNHVGFALTDLSGKVLRHTRMYKPFRSEDSYYKELGNLAHKFLEESNMDEETFLGFGISIPGIVTPDNKTITFSHVLGIKDVPCSSFSQFLNYPCYFINDANAAGLAEIYNAKNQSTAVYLSLSNSVGGTIIQPKNNFDETFQVSEKLYLGDNWRGGEFGHVTLIPGGEQCYCGKQGCFDVYCSAKKLSQKTEGKLEIFFEELQKGNREFEEMWEEYLGYLALEVNSLRMIFDCKIIIGGYVGSFIEPYLKRLQEKVALLNTFSKDETYIQPCRYQVEASALGAAILHIESFISSIMNKIKANNMEVKRINRNQIFRYVNKFEKVSKPDIALNLNISMPTVLQNVKELMEHGLICEEGAFESTGGRKAKVLSPLQNARWAIGIDITQNHVGFALTDLSGKVLRHTRMYKPFRSEDSYYKELGNLAHKFLEESNMDEETFLGFGISIPGIVTPDNKTITFSHVLGIKDVPCSSFSQFLNYPCYFINDANAAGLAEIYNAKNQSTAVYLSLSNSVGGTIIQPKNNFDETFQVSEKLYLGDNWRGGEFGHVTLIPGGEQCYCGKQGCFDVYCSAKKLSQKTEGKLEIFFEELQKGNREFEEMWEEYLGYLALEVNSLRMIFDCKIIIGGYVGSFIEPYLKRLQEKVALLNTFSKDETYIQPCRYQVEASALGAAILHIESFISSI

Foldseek 3Di:
DVVVVVVVVVVLLLLLLQLLLVQLLVFWDFLVRSCVVVVNDSVSSVVSLVVCVVLQFKDWDDFDPDPDDDGTTIIGTHPPQAKEKFWEDFQFKIKIFIDALSLDGPDMDMDTHGDDLDLVSLLVLLVVLVVVVVVVPGDPVRYLYYFYEDQAFADQVQFFGQDHLRRPDHTHTSCSNCVNNPHDYHYDYLQLLLVLSQCVSPPFFDWEWEWAQEQFTWTWIFHGDDDRDLADGSVNGTPQDPRRRHTRQQADQLDVVAPADSVGHHRGLGVLRHLCQQCVPVVSDSVVLVVCVVVVPPVSVVSVLSNLLSVLSSVQVVCVVPVAAYEYAHQVLLVCVVVVVVSLCSNLVVHDPDSDSVSYHGGPDNPSSSRSSRRVNSSRRVSSND/DVVVVVVVVVVLLLLLLQLLLVQLLVQWDFLVRSCVVVVNDSVSSVVSLVVCVVLQFKDWDDFDPDPDDDGTTIIGTRPPQAKEKFWEDFQFKIKIFIDALSLDGPDMDMDTHGDDLDLVSLLVLLVVLVVVVVVVPGDPVRYLYYFYEDQAFADQVQFFGQDHLRRPDHTHTSCSNCVSNPHDYHYDYLQLLLVLSQCVSPPFFDWEWEWAQEQFTWTWIFHGDDDRDLADGSVNGTPQDPRRRHTRQQADALDVVAPADSVGHHRGLGVLRHLCQQCVPVVSDSVVLVVCVVVVPPVSVVSVVSNLLSVLSSVQVVCVVPVAAYEYAHQVLLVCVVVVVVSLCSNLVVHDPDSDSVSYHGGPDNPSSSRSSRRVNSSRRVSSND

Radius of gyration: 29.08 Å; Cα contacts (8 Å, |Δi|>4): 1591; chains: 2; bounding box: 74×79×68 Å

InterPro domains:
  IPR000600 ROK family [PF00480] (85-379)
  IPR000600 ROK family [PTHR18964] (10-378)
  IPR036388 Winged helix-like DNA-binding domain superfamily [G3DSA:1.10.10.10] (1-76)
  IPR036390 Winged helix DNA-binding domain superfamily [SSF46785] (11-74)
  IPR043129 ATPase, nucleotide binding domain [SSF53067] (84-379)